Protein AF-0000000079817044 (afdb_homodimer)

Secondary structure (DSSP, 8-state):
-HHHHHHTT---TT-EEEEE--TTTTTHHHHHHTT-EEEEEES-HHHHHHHHHHTTT-TTEEEEE--GGG----SS--EEEEE--GGGHHHHHHHHHS-TTTS-SEEEEEEEHHHHHHHH-SS--SHHHHHHTTTEEEEEEEEE-GGGSSSPPSS-EEEEEEEE-SS-SS-GGGHHHHHHHHHHHHHHHH--/-HHHHHHTT---TT-EEEEE--TTTTTHHHHHHTT-EEEEEES-HHHHHHHHHHTTT-TTEEEEE--GGG----SS--EEEEE--GGGHHHHHHHHHS-TTTS-SEEEEEEEHHHHHHHH-SS--SHHHHHHTTTEEEEEEEEE-GGGSSS--SS-EEEEEEEE-SS-SS-GGGHHHHHHHHHHHHHHHH--

InterPro domains:
  IPR001737 Ribosomal RNA adenine methyltransferase KsgA/Erm [PF00398] (2-172)
  IPR001737 Ribosomal RNA adenine methyltransferase KsgA/Erm [PS51689] (1-192)
  IPR001737 Ribosomal RNA adenine methyltransferase KsgA/Erm [PTHR11727] (6-169)
  IPR020596 Ribosomal RNA adenine methylase transferase, conserved site [PS01131] (17-44)
  IPR020598 Ribosomal RNA adenine methylase transferase, N-terminal [SM00650] (1-166)
  IPR029063 S-adenosyl-L-methionine-dependent methyltransferase superfamily [G3DSA:3.40.50.150] (1-167)
  IPR029063 S-adenosyl-L-methionine-dependent methyltransferase superfamily [SSF53335] (3-171)

Solvent-accessible surface area (backbone atoms only — not comparable to full-atom values): 20395 Å² total; per-residue (Å²): 112,58,52,61,56,53,65,69,62,72,78,49,57,84,39,36,32,36,27,42,56,29,55,90,30,70,59,49,51,51,46,51,71,66,54,25,34,35,41,31,30,13,60,52,58,68,43,31,50,54,46,36,60,74,36,66,87,37,89,49,50,43,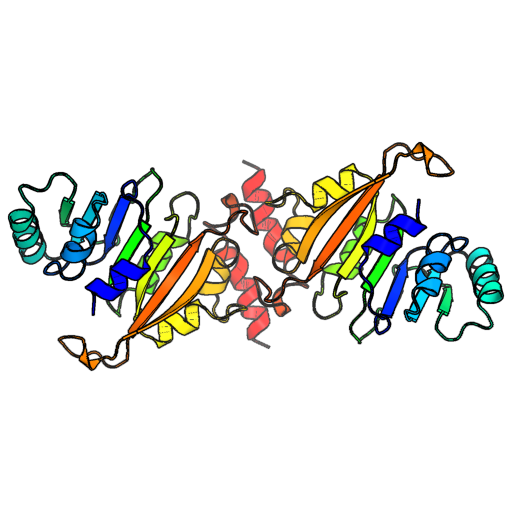65,41,72,37,52,75,89,70,54,80,73,65,90,60,84,32,31,37,36,31,53,49,58,84,88,47,46,67,61,51,48,47,72,40,50,39,42,60,92,63,29,51,58,31,34,43,32,37,30,45,32,68,57,24,50,55,54,32,36,74,39,34,82,45,70,72,41,41,45,38,30,49,42,37,45,49,42,66,59,60,75,40,62,28,83,79,41,86,75,62,56,96,53,40,30,16,30,28,38,36,35,53,41,84,67,30,44,44,49,67,78,47,37,73,55,35,46,73,52,44,45,70,55,51,52,59,62,66,67,110,111,58,55,61,55,54,64,69,61,71,77,51,56,82,39,36,33,37,28,42,56,30,54,90,30,69,60,49,51,50,48,52,71,66,54,25,34,33,40,31,29,13,61,51,59,69,44,30,52,53,46,36,61,75,36,67,87,37,86,48,50,44,66,41,71,36,51,75,90,71,55,80,73,63,90,58,82,30,31,35,36,31,53,49,59,85,87,46,46,66,60,51,47,48,72,41,51,38,40,60,92,63,28,50,58,32,35,43,32,38,31,44,33,68,57,25,51,55,53,33,36,74,40,36,82,44,70,71,41,42,45,38,29,48,43,37,47,50,43,63,59,61,76,40,62,27,80,79,41,85,76,63,57,97,54,40,30,15,30,28,38,35,34,53,41,85,67,29,43,43,50,65,78,46,36,72,55,35,46,74,51,43,44,67,54,52,52,59,64,68,66,112

Radius of gyration: 26.53 Å; Cα contacts (8 Å, |Δi|>4): 721; chains: 2; bounding box: 44×83×50 Å

pLDDT: mean 90.94, std 8.64, range [38.38, 98.56]

Nearest PDB structures (foldseek):
  7f8b-assembly1_A  TM=9.024E-01  e=3.654E-19  Mycolicibacterium smegmatis
  7f8a-assembly1_A  TM=8.999E-01  e=5.326E-19  Mycolicibacterium smegmatis
  7f8c-assembly1_A  TM=8.917E-01  e=1.132E-18  Mycolicibacterium smegmatis
  6nvm-assembly1_A  TM=8.742E-01  e=1.685E-17  Saccharopolyspora erythraea
  3fte-assembly1_A  TM=8.536E-01  e=8.270E-16  Aquifex aeolicus VF5

Structure (mmCIF, N/CA/C/O backbone):
data_AF-0000000079817044-model_v1
#
loop_
_entity.id
_entity.type
_entity.pdbx_description
1 polymer '23S rRNA N-6-methyltransferase ErmCX'
#
loop_
_atom_site.group_PDB
_atom_site.id
_atom_site.type_symbol
_atom_site.label_atom_id
_atom_site.label_alt_id
_atom_site.label_comp_id
_atom_site.label_asym_id
_atom_site.label_entity_id
_atom_site.label_seq_id
_atom_site.pdbx_PDB_ins_code
_atom_site.Cartn_x
_atom_site.Cartn_y
_atom_site.Cartn_z
_atom_site.occupancy
_atom_site.B_iso_or_equiv
_atom_site.auth_seq_id
_atom_site.auth_comp_id
_atom_site.auth_asym_id
_atom_site.auth_atom_id
_atom_site.pdbx_PDB_model_num
ATOM 1 N N . MET A 1 1 ? 14.195 -31.469 -1.335 1 59.59 1 MET A N 1
ATOM 2 C CA . MET A 1 1 ? 14.18 -30.016 -1.521 1 59.59 1 MET A CA 1
ATOM 3 C C . MET A 1 1 ? 12.758 -29.5 -1.659 1 59.59 1 MET A C 1
ATOM 5 O O . MET A 1 1 ? 12.328 -28.641 -0.882 1 59.59 1 MET A O 1
ATOM 9 N N . VAL A 1 2 ? 11.969 -30.125 -2.484 1 65.06 2 VAL A N 1
ATOM 10 C CA . VAL A 1 2 ? 10.625 -29.672 -2.801 1 65.06 2 VAL A CA 1
ATOM 11 C C . VAL A 1 2 ? 9.711 -29.875 -1.596 1 65.06 2 VAL A C 1
ATOM 13 O O . VAL A 1 2 ? 8.914 -29 -1.253 1 65.06 2 VAL A O 1
ATOM 16 N N . ALA A 1 3 ? 10 -30.938 -0.898 1 67.5 3 ALA A N 1
ATOM 17 C CA . ALA A 1 3 ? 9.164 -31.234 0.263 1 67.5 3 ALA A CA 1
ATOM 18 C C . ALA A 1 3 ? 9.305 -30.156 1.329 1 67.5 3 ALA A C 1
ATOM 20 O O . ALA A 1 3 ? 8.305 -29.734 1.927 1 67.5 3 ALA A O 1
ATOM 21 N N . ARG A 1 4 ? 10.531 -29.719 1.497 1 71.94 4 ARG A N 1
ATOM 22 C CA . ARG A 1 4 ? 10.789 -28.688 2.498 1 71.94 4 ARG A CA 1
ATOM 23 C C . ARG A 1 4 ? 10.125 -27.375 2.109 1 71.94 4 ARG A C 1
ATOM 25 O O . ARG A 1 4 ? 9.672 -26.625 2.975 1 71.94 4 ARG A O 1
ATOM 32 N N . ALA A 1 5 ? 10.039 -27.203 0.826 1 77.38 5 ALA A N 1
ATOM 33 C CA . ALA A 1 5 ? 9.414 -25.969 0.34 1 77.38 5 ALA A CA 1
ATOM 34 C C . ALA A 1 5 ? 7.926 -25.953 0.658 1 77.38 5 ALA A C 1
ATOM 36 O O . ALA A 1 5 ? 7.383 -24.938 1.077 1 77.38 5 ALA A O 1
ATOM 37 N N . VAL A 1 6 ? 7.316 -27.125 0.608 1 79.88 6 VAL A N 1
ATOM 38 C CA . VAL A 1 6 ? 5.879 -27.234 0.83 1 79.88 6 VAL A CA 1
ATOM 39 C C . VAL A 1 6 ? 5.57 -27.047 2.312 1 79.88 6 VAL A C 1
ATOM 41 O O . VAL A 1 6 ? 4.543 -26.469 2.67 1 79.88 6 VAL A O 1
ATOM 44 N N . GLU A 1 7 ? 6.469 -27.531 3.082 1 79.5 7 GLU A N 1
ATOM 45 C CA . GLU A 1 7 ? 6.281 -27.375 4.523 1 79.5 7 GLU A CA 1
ATOM 46 C C . GLU A 1 7 ? 6.242 -25.906 4.926 1 79.5 7 GLU A C 1
ATOM 48 O O . GLU A 1 7 ? 5.535 -25.531 5.863 1 79.5 7 GLU A O 1
ATOM 53 N N . ARG A 1 8 ? 6.871 -25.172 4.215 1 79.94 8 ARG A N 1
ATOM 54 C CA . ARG A 1 8 ? 6.98 -23.766 4.547 1 79.94 8 ARG A CA 1
ATOM 55 C C . ARG A 1 8 ? 5.766 -22.984 4.055 1 79.94 8 ARG A C 1
ATOM 57 O O . ARG A 1 8 ? 5.574 -21.828 4.422 1 79.94 8 ARG A O 1
ATOM 64 N N . LEU A 1 9 ? 4.914 -23.641 3.318 1 87.25 9 LEU A N 1
ATOM 65 C CA . LEU A 1 9 ? 3.77 -22.953 2.725 1 87.25 9 LEU A CA 1
ATOM 66 C C . LEU A 1 9 ? 2.672 -22.734 3.758 1 87.25 9 LEU A C 1
ATOM 68 O O . LEU A 1 9 ? 1.752 -21.938 3.533 1 87.25 9 LEU A O 1
ATOM 72 N N . ALA A 1 10 ? 2.748 -23.328 4.938 1 85.69 10 ALA A N 1
ATOM 73 C CA . ALA A 1 10 ? 1.747 -23.188 5.992 1 85.69 10 ALA A CA 1
ATOM 74 C C . ALA A 1 10 ? 0.337 -23.375 5.438 1 85.69 10 ALA A C 1
ATOM 76 O O . ALA A 1 10 ? -0.54 -22.531 5.656 1 85.69 10 ALA A O 1
ATOM 77 N N . LEU A 1 11 ? 0.059 -24.531 4.836 1 91.06 11 LEU A N 1
ATOM 78 C CA . LEU A 1 11 ? -1.223 -24.828 4.203 1 91.06 11 LEU A CA 1
ATOM 79 C C . LEU A 1 11 ? -2.234 -25.328 5.227 1 91.06 11 LEU A C 1
ATOM 81 O O . LEU A 1 11 ? -1.866 -26.016 6.18 1 91.06 11 LEU A O 1
ATOM 85 N N . ASP A 1 12 ? -3.42 -24.938 5.062 1 90.25 12 ASP A N 1
ATOM 86 C CA . ASP A 1 12 ? -4.562 -25.469 5.801 1 90.25 12 ASP A CA 1
ATOM 87 C C . ASP A 1 12 ? -5.246 -26.578 5.023 1 90.25 12 ASP A C 1
ATOM 89 O O . ASP A 1 12 ? -5.383 -26.5 3.803 1 90.25 12 ASP A O 1
ATOM 93 N N . PRO A 1 13 ? -5.629 -27.594 5.75 1 88.12 13 PRO A N 1
ATOM 94 C CA . PRO A 1 13 ? -6.27 -28.719 5.066 1 88.12 13 PRO A CA 1
ATOM 95 C C . PRO A 1 13 ? -7.453 -28.297 4.207 1 88.12 13 PRO A C 1
ATOM 97 O O . PRO A 1 13 ? -7.824 -29 3.264 1 88.12 13 PRO A O 1
ATOM 100 N N . ASP A 1 14 ? -7.953 -27.141 4.477 1 92.12 14 ASP A N 1
ATOM 101 C CA . ASP A 1 14 ? -9.133 -26.688 3.74 1 92.12 14 ASP A CA 1
ATOM 102 C C . ASP A 1 14 ? -8.734 -25.859 2.52 1 92.12 14 ASP A C 1
ATOM 104 O O . ASP A 1 14 ? -9.586 -25.469 1.726 1 92.12 14 ASP A O 1
ATOM 108 N N . ASP A 1 15 ? -7.496 -25.766 2.32 1 95.5 15 ASP A N 1
ATOM 109 C CA . ASP A 1 15 ? -7.023 -24.953 1.203 1 95.5 15 ASP A CA 1
ATOM 110 C C . ASP A 1 15 ? -7.234 -25.672 -0.127 1 95.5 15 ASP A C 1
ATOM 112 O O . ASP A 1 15 ? -7.148 -26.891 -0.195 1 95.5 15 ASP A O 1
ATOM 116 N N . LEU A 1 16 ? -7.559 -24.922 -1.131 1 97.69 16 LEU A N 1
ATOM 117 C CA . LEU A 1 16 ? -7.457 -25.359 -2.521 1 97.69 16 LEU A CA 1
ATOM 118 C C . LEU A 1 16 ? -6.18 -24.828 -3.164 1 97.69 16 LEU A C 1
ATOM 120 O O . LEU A 1 16 ? -5.961 -23.609 -3.203 1 97.69 16 LEU A O 1
ATOM 124 N N . VAL A 1 17 ? -5.387 -25.734 -3.631 1 97.38 17 VAL A N 1
ATOM 125 C CA . VAL A 1 17 ? -4.109 -25.344 -4.215 1 97.38 17 VAL A CA 1
ATOM 126 C C . VAL A 1 17 ? -4.078 -25.719 -5.695 1 97.38 17 VAL A C 1
ATOM 128 O O . VAL A 1 17 ? -4.301 -26.875 -6.055 1 97.38 17 VAL A O 1
ATOM 131 N N . VAL A 1 18 ? -3.871 -24.75 -6.5 1 96.94 18 VAL A N 1
ATOM 132 C CA . VAL A 1 18 ? -3.613 -25 -7.914 1 96.94 18 VAL A CA 1
ATOM 133 C C . VAL A 1 18 ? -2.107 -25.062 -8.164 1 96.94 18 VAL A C 1
ATOM 135 O O . VAL A 1 18 ? -1.375 -24.125 -7.852 1 96.94 18 VAL A O 1
ATOM 138 N N . GLU A 1 19 ? -1.692 -26.188 -8.664 1 95.81 19 GLU A N 1
ATOM 139 C CA . GLU A 1 19 ? -0.283 -26.375 -9 1 95.81 19 GLU A CA 1
ATOM 140 C C . GLU A 1 19 ? -0.027 -26.109 -10.477 1 95.81 19 GLU A C 1
ATOM 142 O O . GLU A 1 19 ? -0.625 -26.75 -11.344 1 95.81 19 GLU A O 1
ATOM 147 N N . ILE A 1 20 ? 0.816 -25.188 -10.703 1 93.25 20 ILE A N 1
ATOM 148 C CA . ILE A 1 20 ? 1.221 -24.875 -12.07 1 93.25 20 ILE A CA 1
ATOM 149 C C . ILE A 1 20 ? 2.4 -25.766 -12.469 1 93.25 20 ILE A C 1
ATOM 151 O O . ILE A 1 20 ? 3.422 -25.797 -11.781 1 93.25 20 ILE A O 1
ATOM 155 N N . GLY A 1 21 ? 2.26 -26.406 -13.641 1 89.56 21 GLY A N 1
ATOM 156 C CA . GLY A 1 21 ? 3.35 -27.25 -14.102 1 89.56 21 GLY A CA 1
ATOM 157 C C . GLY A 1 21 ? 3.613 -28.438 -13.188 1 89.56 21 GLY A C 1
ATOM 158 O O . GLY A 1 21 ? 4.715 -28.594 -12.656 1 89.56 21 GLY A O 1
ATOM 159 N N . ALA A 1 22 ? 2.674 -29.375 -13.18 1 90.94 22 ALA A N 1
ATOM 160 C CA . ALA A 1 22 ? 2.75 -30.484 -12.234 1 90.94 22 ALA A CA 1
ATOM 161 C C . ALA A 1 22 ? 3.871 -31.453 -12.617 1 90.94 22 ALA A C 1
ATOM 163 O O . ALA A 1 22 ? 4.461 -32.094 -11.742 1 90.94 22 ALA A O 1
ATOM 164 N N . GLY A 1 23 ? 4.184 -31.5 -13.938 1 88.5 23 GLY A N 1
ATOM 165 C CA . GLY A 1 23 ? 5.27 -32.344 -14.391 1 88.5 23 GLY A CA 1
ATOM 166 C C . GLY A 1 23 ? 5.152 -33.781 -13.898 1 88.5 23 GLY A C 1
ATOM 167 O O . GLY A 1 23 ? 4.105 -34.406 -14.062 1 88.5 23 GLY A O 1
ATOM 168 N N . ARG A 1 24 ? 6.191 -34.312 -13.352 1 88.06 24 ARG A N 1
ATOM 169 C CA . ARG A 1 24 ? 6.203 -35.688 -12.867 1 88.06 24 ARG A CA 1
ATOM 170 C C . ARG A 1 24 ? 5.656 -35.781 -11.445 1 88.06 24 ARG A C 1
ATOM 172 O O . ARG A 1 24 ? 5.73 -36.844 -10.812 1 88.06 24 ARG A O 1
ATOM 179 N N . GLY A 1 25 ? 5.25 -34.719 -10.93 1 89 25 GLY A N 1
ATOM 180 C CA . GLY A 1 25 ? 4.574 -34.719 -9.641 1 89 25 GLY A CA 1
ATOM 181 C C . GLY A 1 25 ? 5.504 -34.438 -8.477 1 89 25 GLY A C 1
ATOM 182 O O . GLY A 1 25 ? 5.238 -34.844 -7.344 1 89 25 GLY A O 1
ATOM 183 N N . ALA A 1 26 ? 6.629 -33.781 -8.766 1 83.94 26 ALA A N 1
ATOM 184 C CA . ALA A 1 26 ? 7.602 -33.469 -7.715 1 83.94 26 ALA A CA 1
ATOM 185 C C . ALA A 1 26 ? 6.973 -32.625 -6.617 1 83.94 26 ALA A C 1
ATOM 187 O O . ALA A 1 26 ? 7.238 -32.812 -5.43 1 83.94 26 ALA A O 1
ATOM 188 N N . LEU A 1 27 ? 6.156 -31.688 -6.988 1 88.94 27 LEU A N 1
ATOM 189 C CA . LEU A 1 27 ? 5.477 -30.844 -6.012 1 88.94 27 LEU A CA 1
ATOM 190 C C . LEU A 1 27 ? 4.121 -31.422 -5.637 1 88.94 27 LEU A C 1
ATOM 192 O O . LEU A 1 27 ? 3.654 -31.25 -4.508 1 88.94 27 LEU A O 1
ATOM 196 N N . THR A 1 28 ? 3.521 -32.125 -6.547 1 91.88 28 THR A N 1
ATOM 197 C CA . THR A 1 28 ? 2.211 -32.719 -6.309 1 91.88 28 THR A CA 1
ATOM 198 C C . THR A 1 28 ? 2.25 -33.656 -5.102 1 91.88 28 THR A C 1
ATOM 200 O O . THR A 1 28 ? 1.358 -33.625 -4.254 1 91.88 28 THR A O 1
ATOM 203 N N . ASP A 1 29 ? 3.359 -34.375 -5.016 1 91.56 29 ASP A N 1
ATOM 204 C CA . ASP A 1 29 ? 3.467 -35.406 -3.98 1 91.56 29 ASP A CA 1
ATOM 205 C C . ASP A 1 29 ? 3.426 -34.781 -2.586 1 91.56 29 ASP A C 1
ATOM 207 O O . ASP A 1 29 ? 2.527 -35.062 -1.795 1 91.56 29 ASP A O 1
ATOM 211 N N . PRO A 1 30 ? 4.371 -33.938 -2.344 1 90.81 30 PRO A N 1
ATOM 212 C CA . PRO A 1 30 ? 4.324 -33.344 -1.005 1 90.81 30 PRO A CA 1
ATOM 213 C C . PRO A 1 30 ? 3.064 -32.531 -0.771 1 90.81 30 PRO A C 1
ATOM 215 O O . PRO A 1 30 ? 2.572 -32.438 0.357 1 90.81 30 PRO A O 1
ATOM 218 N N . LEU A 1 31 ? 2.475 -31.891 -1.709 1 93.06 31 LEU A N 1
ATOM 219 C CA . LEU A 1 31 ? 1.232 -31.141 -1.555 1 93.06 31 LEU A CA 1
ATOM 220 C C . LEU A 1 31 ? 0.085 -32.062 -1.164 1 93.06 31 LEU A C 1
ATOM 222 O O . LEU A 1 31 ? -0.67 -31.766 -0.237 1 93.06 31 LEU A O 1
ATOM 226 N N . ALA A 1 32 ? 0 -33.188 -1.853 1 91.88 32 ALA A N 1
ATOM 227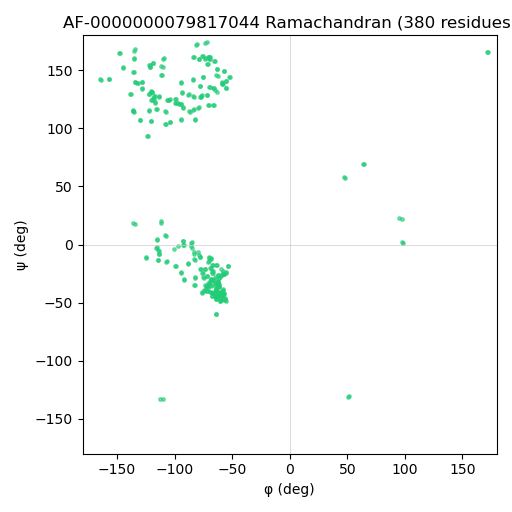 C CA . ALA A 1 32 ? -1.051 -34.156 -1.579 1 91.88 32 ALA A CA 1
ATOM 228 C C . ALA A 1 32 ? -0.938 -34.688 -0.157 1 91.88 32 ALA A C 1
ATOM 230 O O . ALA A 1 32 ? -1.951 -34.969 0.496 1 91.88 32 ALA A O 1
ATOM 231 N N . GLU A 1 33 ? 0.263 -34.844 0.293 1 89.88 33 GLU A N 1
ATOM 232 C CA . GLU A 1 33 ? 0.52 -35.406 1.614 1 89.88 33 GLU A CA 1
ATOM 233 C C . GLU A 1 33 ? 0.022 -34.469 2.719 1 89.88 33 GLU A C 1
ATOM 235 O O . GLU A 1 33 ? -0.254 -34.906 3.834 1 89.88 33 GLU A O 1
ATOM 240 N N . THR A 1 34 ? -0.085 -33.219 2.473 1 90 34 THR A N 1
ATOM 241 C CA . THR A 1 34 ? -0.539 -32.25 3.475 1 90 34 THR A CA 1
ATOM 242 C C . THR A 1 34 ? -2.041 -32.375 3.705 1 90 34 THR A C 1
ATOM 244 O O . THR A 1 34 ? -2.564 -31.906 4.715 1 90 34 THR A O 1
ATOM 247 N N . GLY A 1 35 ? -2.742 -32.969 2.717 1 91.19 35 GLY A N 1
ATOM 248 C CA . GLY A 1 35 ? -4.176 -33.156 2.869 1 91.19 35 GLY A CA 1
ATOM 249 C C . GLY A 1 35 ? -5 -32.094 2.184 1 91.19 35 GLY A C 1
ATOM 250 O O . GLY A 1 35 ? -6.234 -32.125 2.225 1 91.19 35 GLY A O 1
ATOM 251 N N . VAL A 1 36 ? -4.371 -31.203 1.541 1 94.94 36 VAL A N 1
ATOM 252 C CA . VAL A 1 36 ? -5.094 -30.125 0.857 1 94.94 36 VAL A CA 1
ATOM 253 C C . VAL A 1 36 ? -5.707 -30.672 -0.436 1 94.94 36 VAL A C 1
ATOM 255 O O . VAL A 1 36 ? -5.328 -31.75 -0.907 1 94.94 36 VAL A O 1
ATOM 258 N N . ARG A 1 37 ? -6.703 -29.906 -0.953 1 97.19 37 ARG A N 1
ATOM 259 C CA . ARG A 1 37 ? -7.176 -30.156 -2.309 1 97.19 37 ARG A CA 1
ATOM 260 C C . ARG A 1 37 ? -6.203 -29.609 -3.344 1 97.19 37 ARG A C 1
ATOM 262 O O . ARG A 1 37 ? -5.777 -28.453 -3.244 1 97.19 37 ARG A O 1
ATOM 269 N N . VAL A 1 38 ? -5.867 -30.484 -4.242 1 97.25 38 VAL A N 1
ATOM 270 C CA . VAL A 1 38 ? -4.875 -30.078 -5.23 1 97.25 38 VAL A CA 1
ATOM 271 C C . VAL A 1 38 ? -5.473 -30.188 -6.633 1 97.25 38 VAL A C 1
ATOM 273 O O . VAL A 1 38 ? -6.051 -31.203 -6.992 1 97.25 38 VAL A O 1
ATOM 276 N N . VAL A 1 39 ? -5.438 -29.109 -7.371 1 97.56 39 VAL A N 1
ATOM 277 C CA . VAL A 1 39 ? -5.648 -29.125 -8.812 1 97.56 39 VAL A CA 1
ATOM 278 C C . VAL A 1 39 ? -4.316 -28.969 -9.531 1 97.56 39 VAL A C 1
ATOM 280 O O . VAL A 1 39 ? -3.766 -27.859 -9.594 1 97.56 39 VAL A O 1
ATOM 283 N N . ALA A 1 40 ? -3.861 -30.078 -10.07 1 96.69 40 ALA A N 1
ATOM 284 C CA . ALA A 1 40 ? -2.576 -30.078 -10.766 1 96.69 40 ALA A CA 1
ATOM 285 C C . ALA A 1 40 ? -2.762 -29.828 -12.258 1 96.69 40 ALA A C 1
ATOM 287 O O . ALA A 1 40 ? -3.373 -30.656 -12.953 1 96.69 40 ALA A O 1
ATOM 288 N N . VAL A 1 41 ? -2.178 -28.734 -12.719 1 95.31 41 VAL A N 1
ATOM 289 C CA . VAL A 1 41 ? -2.316 -28.375 -14.125 1 95.31 41 VAL A CA 1
ATOM 290 C C . VAL A 1 41 ? -1.019 -28.688 -14.867 1 95.31 41 VAL A C 1
ATOM 292 O O . VAL A 1 41 ? 0.057 -28.234 -14.469 1 95.31 41 VAL A O 1
ATOM 295 N N . GLU A 1 42 ? -1.166 -29.5 -15.93 1 94.25 42 GLU A N 1
ATOM 296 C CA . GLU A 1 42 ? -0.022 -29.906 -16.734 1 94.25 42 GLU A CA 1
ATOM 297 C C . GLU A 1 42 ? -0.354 -29.859 -18.234 1 94.25 42 GLU A C 1
ATOM 299 O O . GLU A 1 42 ? -1.389 -30.391 -18.656 1 94.25 42 GLU A O 1
ATOM 304 N N . ARG A 1 43 ? 0.574 -29.172 -18.906 1 92.38 43 ARG A N 1
ATOM 305 C CA . ARG A 1 43 ? 0.325 -28.984 -20.328 1 92.38 43 ARG A CA 1
ATOM 306 C C . ARG A 1 43 ? 0.61 -30.266 -21.109 1 92.38 43 ARG A C 1
ATOM 308 O O . ARG A 1 43 ? -0.075 -30.562 -22.094 1 92.38 43 ARG A O 1
ATOM 315 N N . ASP A 1 44 ? 1.64 -31 -20.828 1 92.94 44 ASP A N 1
ATOM 316 C CA . ASP A 1 44 ? 2.031 -32.219 -21.531 1 92.94 44 ASP A CA 1
ATOM 317 C C . ASP A 1 44 ? 1.052 -33.375 -21.234 1 92.94 44 ASP A C 1
ATOM 319 O O . ASP A 1 44 ? 0.93 -33.812 -20.094 1 92.94 44 ASP A O 1
ATOM 323 N N . ARG A 1 45 ? 0.478 -33.844 -22.234 1 95.69 45 ARG A N 1
ATOM 324 C CA . ARG A 1 45 ? -0.573 -34.844 -22.094 1 95.69 45 ARG A CA 1
ATOM 325 C C . ARG A 1 45 ? -0.028 -36.125 -21.484 1 95.69 45 ARG A C 1
ATOM 327 O O . ARG A 1 45 ? -0.677 -36.75 -20.641 1 95.69 45 ARG A O 1
ATOM 334 N N . GLN A 1 46 ? 1.076 -36.5 -21.938 1 96.62 46 GLN A N 1
ATOM 335 C CA . GLN A 1 46 ? 1.653 -37.75 -21.438 1 96.62 46 GLN A CA 1
ATOM 336 C C . GLN A 1 46 ? 1.991 -37.656 -19.953 1 96.62 46 GLN A C 1
ATOM 338 O O . GLN A 1 46 ? 1.688 -38.562 -19.188 1 96.62 46 GLN A O 1
ATOM 343 N N . LEU A 1 47 ? 2.645 -36.562 -19.578 1 94.19 47 LEU A N 1
ATOM 344 C CA . LEU A 1 47 ? 2.975 -36.375 -18.172 1 94.19 47 LEU A CA 1
ATOM 345 C C . LEU A 1 47 ? 1.713 -36.281 -17.328 1 94.19 47 LEU A C 1
ATOM 347 O O . LEU A 1 47 ? 1.645 -36.906 -16.25 1 94.19 47 LEU A O 1
ATOM 351 N N . ALA A 1 48 ? 0.725 -35.594 -17.812 1 95.62 48 ALA A N 1
ATOM 352 C CA . ALA A 1 48 ? -0.535 -35.438 -17.078 1 95.62 48 ALA A CA 1
ATOM 353 C C . ALA A 1 48 ? -1.216 -36.781 -16.875 1 95.62 48 ALA A C 1
ATOM 355 O O . ALA A 1 48 ? -1.728 -37.062 -15.789 1 95.62 48 ALA A O 1
ATOM 356 N N . GLU A 1 49 ? -1.211 -37.562 -17.922 1 96.44 49 GLU A N 1
ATOM 357 C CA . GLU A 1 49 ? -1.855 -38.875 -17.844 1 96.44 49 GLU A CA 1
ATOM 358 C C . GLU A 1 49 ? -1.163 -39.781 -16.812 1 96.44 49 GLU A C 1
ATOM 360 O O . GLU A 1 49 ? -1.825 -40.469 -16.047 1 96.44 49 GLU A O 1
ATOM 365 N N . ARG A 1 50 ? 0.112 -39.75 -16.859 1 96.06 50 ARG A N 1
ATOM 366 C CA . ARG A 1 50 ? 0.876 -40.531 -15.891 1 96.06 50 ARG A CA 1
ATOM 367 C C . ARG A 1 50 ? 0.57 -40.094 -14.469 1 96.06 50 ARG A C 1
ATOM 369 O O . ARG A 1 50 ? 0.381 -40.938 -13.578 1 96.06 50 ARG A O 1
ATOM 376 N N . LEU A 1 51 ? 0.577 -38.844 -14.266 1 95.56 51 LEU A N 1
ATOM 377 C CA . LEU A 1 51 ? 0.292 -38.281 -12.945 1 95.56 51 LEU A CA 1
ATOM 378 C C . LEU A 1 51 ? -1.135 -38.594 -12.516 1 95.56 51 LEU A C 1
ATOM 380 O O . LEU A 1 51 ? -1.377 -38.938 -11.352 1 95.56 51 LEU A O 1
ATOM 384 N N . ARG A 1 52 ? -2.066 -38.469 -13.43 1 95.88 52 ARG A N 1
ATOM 385 C CA . ARG A 1 52 ? -3.465 -38.781 -13.164 1 95.88 52 ARG A CA 1
ATOM 386 C C . ARG A 1 52 ? -3.615 -40.25 -12.695 1 95.88 52 ARG A C 1
ATOM 388 O O . ARG A 1 52 ? -4.352 -40.531 -11.75 1 95.88 52 ARG A O 1
ATOM 395 N N . SER A 1 53 ? -2.91 -41.094 -13.344 1 96.19 53 SER A N 1
ATOM 396 C CA . SER A 1 53 ? -2.959 -42.5 -12.977 1 96.19 53 SER A CA 1
ATOM 397 C C . SER A 1 53 ? -2.418 -42.75 -11.57 1 96.19 53 SER A C 1
ATOM 399 O O . SER A 1 53 ? -2.973 -43.531 -10.805 1 96.19 53 SER A O 1
ATOM 401 N N . ARG A 1 54 ? -1.383 -42.094 -11.219 1 94.75 54 ARG A N 1
ATOM 402 C CA . ARG A 1 54 ? -0.755 -42.219 -9.906 1 94.75 54 ARG A CA 1
ATOM 403 C C . ARG A 1 54 ? -1.708 -41.781 -8.797 1 94.75 54 ARG A C 1
ATOM 405 O O . ARG A 1 54 ? -1.659 -42.312 -7.688 1 94.75 54 ARG A O 1
ATOM 412 N N . TYR A 1 55 ? -2.516 -40.844 -9.141 1 95.12 55 TYR A N 1
ATOM 413 C CA . TYR A 1 55 ? -3.381 -40.281 -8.102 1 95.12 55 TYR A CA 1
ATOM 414 C C . TYR A 1 55 ? -4.84 -40.656 -8.359 1 95.12 55 TYR A C 1
ATOM 416 O O . TYR A 1 55 ? -5.75 -39.969 -7.859 1 95.12 55 TYR A O 1
ATOM 424 N N . ALA A 1 56 ? -5.082 -41.625 -9.133 1 93.44 56 ALA A N 1
ATOM 425 C CA . ALA A 1 56 ? -6.418 -42.031 -9.547 1 93.44 56 ALA A CA 1
ATOM 426 C C . ALA A 1 56 ? -7.289 -42.375 -8.336 1 93.44 56 ALA A C 1
ATOM 428 O O . ALA A 1 56 ? -8.508 -42.156 -8.359 1 93.44 56 ALA A O 1
ATOM 429 N N . ASP A 1 57 ? -6.703 -42.719 -7.215 1 93.19 57 ASP A N 1
ATOM 430 C CA . ASP A 1 57 ? -7.465 -43.156 -6.047 1 93.19 57 ASP A CA 1
ATOM 431 C C . ASP A 1 57 ? -7.441 -42.062 -4.953 1 93.19 57 ASP A C 1
ATOM 433 O O . ASP A 1 57 ? -7.805 -42.344 -3.809 1 93.19 57 ASP A O 1
ATOM 437 N N . VAL A 1 58 ? -6.945 -41 -5.242 1 94 58 VAL A N 1
ATOM 438 C CA . VAL A 1 58 ? -6.871 -39.875 -4.293 1 94 58 VAL A CA 1
ATOM 439 C C . VAL A 1 58 ? -7.855 -38.781 -4.695 1 94 58 VAL A C 1
ATOM 441 O O . VAL A 1 58 ? -7.551 -37.969 -5.559 1 94 58 VAL A O 1
ATOM 444 N N . ASP A 1 59 ? -8.945 -38.656 -4.051 1 93.44 59 ASP A N 1
ATOM 445 C CA . ASP A 1 59 ? -10.07 -37.812 -4.43 1 93.44 59 ASP A CA 1
ATOM 446 C C . ASP A 1 59 ? -9.68 -36.344 -4.383 1 93.44 59 ASP A C 1
ATOM 448 O O . ASP A 1 59 ? -10.203 -35.531 -5.145 1 93.44 59 ASP A O 1
ATOM 452 N N . ARG A 1 60 ? -8.766 -36 -3.539 1 95.5 60 ARG A N 1
ATOM 453 C CA . ARG A 1 60 ? -8.445 -34.594 -3.314 1 95.5 60 ARG A CA 1
ATOM 454 C C . ARG A 1 60 ? -7.438 -34.062 -4.34 1 95.5 60 ARG A C 1
ATOM 456 O O . ARG A 1 60 ? -7.059 -32.906 -4.324 1 95.5 60 ARG A O 1
ATOM 463 N N . VAL A 1 61 ? -6.984 -34.969 -5.223 1 97.12 61 VAL A N 1
ATOM 464 C CA . VAL A 1 61 ? -6.031 -34.562 -6.25 1 97.12 61 VAL A CA 1
ATOM 465 C C . VAL A 1 61 ? -6.668 -34.719 -7.629 1 97.12 61 VAL A C 1
ATOM 467 O O . VAL A 1 61 ? -7.094 -35.812 -8.016 1 97.12 61 VAL A O 1
ATOM 470 N N . ARG A 1 62 ? -6.812 -33.625 -8.266 1 97.19 62 ARG A N 1
ATOM 471 C CA . ARG A 1 62 ? -7.312 -33.594 -9.641 1 97.19 62 ARG A CA 1
ATOM 472 C C . ARG A 1 62 ? -6.234 -33.125 -10.609 1 97.19 62 ARG A C 1
ATOM 474 O O . ARG A 1 62 ? -5.629 -32.062 -10.406 1 97.19 62 ARG A O 1
ATOM 481 N N . VAL A 1 63 ? -6 -33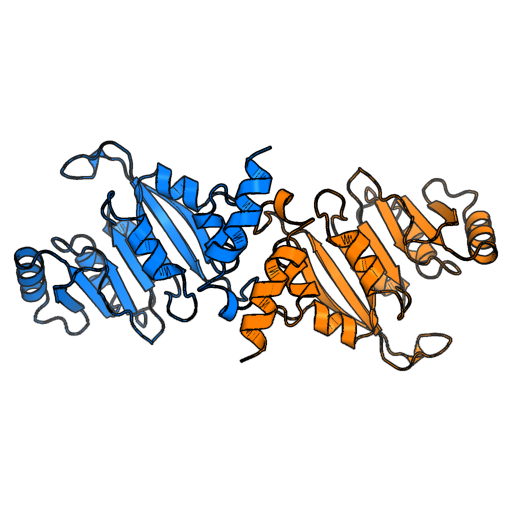.906 -11.641 1 97.06 63 VAL A N 1
ATOM 482 C CA . VAL A 1 63 ? -5.008 -33.562 -12.648 1 97.06 63 VAL A CA 1
ATOM 483 C C . VAL A 1 63 ? -5.711 -33.094 -13.922 1 97.06 63 VAL A C 1
ATOM 485 O O . VAL A 1 63 ? -6.566 -33.812 -14.461 1 97.06 63 VAL A O 1
ATOM 488 N N . ILE A 1 64 ? -5.367 -31.906 -14.367 1 96.31 64 ILE A N 1
ATOM 489 C CA . ILE A 1 64 ? -5.996 -31.328 -15.547 1 96.31 64 ILE A CA 1
ATOM 490 C C . ILE A 1 64 ? -4.941 -31.078 -16.625 1 96.31 64 ILE A C 1
ATOM 492 O O . ILE A 1 64 ? -3.91 -30.453 -16.359 1 96.31 64 ILE A O 1
ATOM 496 N N . THR A 1 65 ? -5.199 -31.641 -17.859 1 96.44 65 THR A N 1
ATOM 497 C CA . THR A 1 65 ? -4.355 -31.344 -19.016 1 96.44 65 THR A CA 1
ATOM 498 C C . THR A 1 65 ? -4.773 -30.016 -19.656 1 96.44 65 THR A C 1
ATOM 500 O O . THR A 1 65 ? -5.816 -29.938 -20.312 1 96.44 65 THR A O 1
ATOM 503 N N . CYS A 1 66 ? -3.932 -28.984 -19.469 1 93.38 66 CYS A N 1
ATOM 504 C CA . CYS A 1 66 ? -4.312 -27.641 -19.938 1 93.38 66 CYS A CA 1
ATOM 505 C C . CYS A 1 66 ? -3.105 -26.719 -19.969 1 93.38 66 CYS A C 1
ATOM 507 O O . CYS A 1 66 ? -2.189 -26.844 -19.156 1 93.38 66 CYS A O 1
ATOM 509 N N . ASP A 1 67 ? -3.104 -25.906 -20.984 1 89.19 67 ASP A N 1
ATOM 510 C CA . ASP A 1 67 ? -2.215 -24.75 -20.938 1 89.19 67 ASP A CA 1
ATOM 511 C C . ASP A 1 67 ? -2.645 -23.766 -19.844 1 89.19 67 ASP A C 1
ATOM 513 O O . ASP A 1 67 ? -3.768 -23.266 -19.859 1 89.19 67 ASP A O 1
ATOM 517 N N . ILE A 1 68 ? -1.681 -23.562 -18.891 1 88.12 68 ILE A N 1
ATOM 518 C CA . ILE A 1 68 ? -2.014 -22.75 -17.734 1 88.12 68 ILE A CA 1
ATOM 519 C C . ILE A 1 68 ? -2.521 -21.375 -18.203 1 88.12 68 ILE A C 1
ATOM 521 O O . ILE A 1 68 ? -3.303 -20.734 -17.5 1 88.12 68 ILE A O 1
ATOM 525 N N . ARG A 1 69 ? -2.143 -20.953 -19.406 1 86.62 69 ARG A N 1
ATOM 526 C CA . ARG A 1 69 ? -2.561 -19.656 -19.938 1 86.62 69 ARG A CA 1
ATOM 527 C C . ARG A 1 69 ? -4.047 -19.672 -20.281 1 86.62 69 ARG A C 1
ATOM 529 O O . ARG A 1 69 ? -4.648 -18.609 -20.469 1 86.62 69 ARG A O 1
ATOM 536 N N . ARG A 1 70 ? -4.609 -20.781 -20.344 1 87.12 70 ARG A N 1
ATOM 537 C CA . ARG A 1 70 ? -6.016 -20.953 -20.703 1 87.12 70 ARG A CA 1
ATOM 538 C C . ARG A 1 70 ? -6.809 -21.531 -19.531 1 87.12 70 ARG A C 1
ATOM 540 O O . ARG A 1 70 ? -8.023 -21.734 -19.641 1 87.12 70 ARG A O 1
ATOM 547 N N . PHE A 1 71 ? -6.137 -21.766 -18.562 1 91.44 71 PHE A N 1
ATOM 548 C CA . PHE A 1 71 ? -6.777 -22.375 -17.406 1 91.44 71 PHE A CA 1
ATOM 549 C C . PHE A 1 71 ? -7.773 -21.406 -16.781 1 91.44 71 PHE A C 1
ATOM 551 O O . PHE A 1 71 ? -7.492 -20.203 -16.656 1 91.44 71 PHE A O 1
ATOM 558 N N . ARG A 1 72 ? -8.922 -21.953 -16.484 1 91.94 72 ARG A N 1
ATOM 559 C CA . ARG A 1 72 ? -9.922 -21.172 -15.75 1 91.94 72 ARG A CA 1
ATOM 560 C C . ARG A 1 72 ? -9.711 -21.281 -14.242 1 91.94 72 ARG A C 1
ATOM 562 O O . ARG A 1 72 ? -9.969 -22.328 -13.648 1 91.94 72 ARG A O 1
ATOM 569 N N . TRP A 1 73 ? -9.375 -20.188 -13.656 1 95.19 73 TRP A N 1
ATOM 570 C CA . TRP A 1 73 ? -9.055 -20.188 -12.234 1 95.19 73 TRP A CA 1
ATOM 571 C C . TRP A 1 73 ? -10.312 -20.391 -11.391 1 95.19 73 TRP A C 1
ATOM 573 O O . TRP A 1 73 ? -11.406 -20.016 -11.797 1 95.19 73 TRP A O 1
ATOM 583 N N . PRO A 1 74 ? -10.133 -20.891 -10.203 1 95.69 74 PRO A N 1
ATOM 584 C CA . PRO A 1 74 ? -11.281 -21.141 -9.328 1 95.69 74 PRO A CA 1
ATOM 585 C C . PRO A 1 74 ? -11.984 -19.859 -8.898 1 95.69 74 PRO A C 1
ATOM 587 O O . PRO A 1 74 ? -11.359 -18.797 -8.844 1 95.69 74 PRO A O 1
ATOM 590 N N . ARG A 1 75 ? -13.25 -19.984 -8.508 1 93.75 75 ARG A N 1
ATOM 591 C CA . ARG A 1 75 ? -14.023 -18.844 -8.023 1 93.75 75 ARG A CA 1
ATOM 592 C C . ARG A 1 75 ? -13.969 -18.75 -6.504 1 93.75 75 ARG A C 1
ATOM 594 O O . ARG A 1 75 ? -14.25 -17.688 -5.93 1 93.75 75 ARG A O 1
ATOM 601 N N . GLU A 1 76 ? -13.703 -19.875 -5.949 1 96.31 76 GLU A N 1
ATOM 602 C CA . GLU A 1 76 ? -13.477 -19.875 -4.504 1 96.31 76 GLU A CA 1
ATOM 603 C C . GLU A 1 76 ? -12.031 -19.5 -4.168 1 96.31 76 GLU A C 1
ATOM 605 O O . GLU A 1 76 ? -11.164 -19.516 -5.043 1 96.31 76 GLU A O 1
ATOM 610 N N . PRO A 1 77 ? -11.836 -19.109 -2.924 1 96.31 77 PRO A N 1
ATOM 611 C CA . PRO A 1 77 ? -10.461 -18.797 -2.539 1 96.31 77 PRO A CA 1
ATOM 612 C C . PRO A 1 77 ? -9.492 -19.953 -2.812 1 96.31 77 PRO A C 1
ATOM 614 O O . PRO A 1 77 ? -9.82 -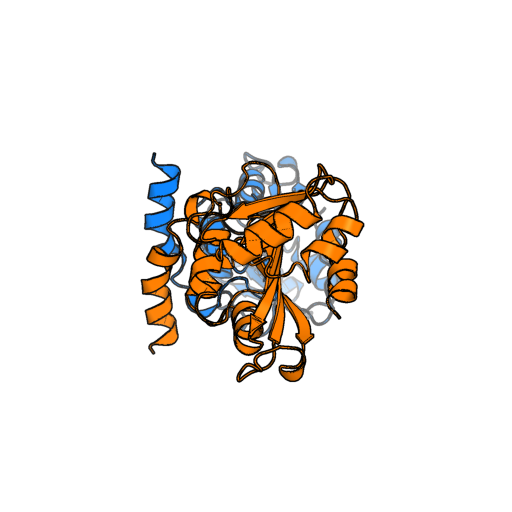21.109 -2.555 1 96.31 77 PRO A O 1
ATOM 617 N N . TYR A 1 78 ? -8.391 -19.641 -3.357 1 97.62 78 TYR A N 1
ATOM 618 C CA . TYR A 1 78 ? -7.402 -20.656 -3.707 1 97.62 78 TYR A CA 1
ATOM 619 C C . TYR A 1 78 ? -5.984 -20.094 -3.592 1 97.62 78 TYR A C 1
ATOM 621 O O . TYR A 1 78 ? -5.793 -18.891 -3.502 1 97.62 78 TYR A O 1
ATOM 629 N N . ARG A 1 79 ? -5.051 -21.031 -3.578 1 97.25 79 ARG A N 1
ATOM 630 C CA . ARG A 1 79 ? -3.625 -20.719 -3.6 1 97.25 79 ARG A CA 1
ATOM 631 C C . ARG A 1 79 ? -2.959 -21.312 -4.844 1 97.25 79 ARG A C 1
ATOM 633 O O . ARG A 1 79 ? -3.488 -22.234 -5.461 1 97.25 79 ARG A O 1
ATOM 640 N N . VAL A 1 80 ? -1.886 -20.703 -5.184 1 96.62 80 VAL A N 1
ATOM 641 C CA . VAL A 1 80 ? -1.132 -21.203 -6.328 1 96.62 80 VAL A CA 1
ATOM 642 C C . VAL A 1 80 ? 0.273 -21.609 -5.887 1 96.62 80 VAL A C 1
ATOM 644 O O . VAL A 1 80 ? 0.915 -20.891 -5.109 1 96.62 80 VAL A O 1
ATOM 647 N N . VAL A 1 81 ? 0.625 -22.766 -6.305 1 94.69 81 VAL A N 1
ATOM 648 C CA . VAL A 1 81 ? 1.994 -23.219 -6.102 1 94.69 81 VAL A CA 1
ATOM 649 C C . VAL A 1 81 ? 2.545 -23.797 -7.406 1 94.69 81 VAL A C 1
ATOM 651 O O . VAL A 1 81 ? 1.834 -24.484 -8.133 1 94.69 81 VAL A O 1
ATOM 654 N N . GLY A 1 82 ? 3.82 -23.469 -7.676 1 90.88 82 GLY A N 1
ATOM 655 C CA . GLY A 1 82 ? 4.312 -24.156 -8.867 1 90.88 82 GLY A CA 1
ATOM 656 C C . GLY A 1 82 ? 5.676 -23.656 -9.312 1 90.88 82 GLY A C 1
ATOM 657 O O . GLY A 1 82 ? 6.199 -22.688 -8.766 1 90.88 82 GLY A O 1
ATOM 658 N N . ASN A 1 83 ? 6.223 -24.438 -10.164 1 83.12 83 ASN A N 1
ATOM 659 C CA . ASN A 1 83 ? 7.434 -24.094 -10.906 1 83.12 83 ASN A CA 1
ATOM 660 C C . ASN A 1 83 ? 7.105 -23.484 -12.273 1 83.12 83 ASN A C 1
ATOM 662 O O . ASN A 1 83 ? 6.613 -24.188 -13.156 1 83.12 83 ASN A O 1
ATOM 666 N N . VAL A 1 84 ? 7.328 -22.203 -12.367 1 79.88 84 VAL A N 1
ATOM 667 C CA . VAL A 1 84 ? 6.973 -21.516 -13.602 1 79.88 84 VAL A CA 1
ATOM 668 C C . VAL A 1 84 ? 8.094 -21.688 -14.625 1 79.88 84 VAL A C 1
ATOM 670 O O . VAL A 1 84 ? 9.266 -21.453 -14.32 1 79.88 84 VAL A O 1
ATOM 673 N N . PRO A 1 85 ? 7.621 -22.156 -15.734 1 74.06 85 PRO A N 1
ATOM 674 C CA . PRO A 1 85 ? 8.656 -22.234 -16.766 1 74.06 85 PRO A CA 1
ATOM 675 C C . PRO A 1 85 ? 9.289 -20.891 -17.078 1 74.06 85 PRO A C 1
ATOM 677 O O . PRO A 1 85 ? 8.609 -19.859 -17.062 1 74.06 85 PRO A O 1
ATOM 680 N N . PHE A 1 86 ? 10.578 -20.672 -17.297 1 67.31 86 PHE A N 1
ATOM 681 C CA . PHE A 1 86 ? 11.391 -19.469 -17.422 1 67.31 86 PHE A CA 1
ATOM 682 C C . PHE A 1 86 ? 10.867 -18.578 -18.547 1 67.31 86 PHE A C 1
ATOM 684 O O . PHE A 1 86 ? 10.859 -17.359 -18.438 1 67.31 86 PHE A O 1
ATOM 691 N N . GLY A 1 87 ? 10.164 -19.094 -19.578 1 74.5 87 GLY A N 1
ATOM 692 C CA . GLY A 1 87 ? 9.789 -18.297 -20.734 1 74.5 87 GLY A CA 1
ATOM 693 C C . GLY A 1 87 ? 8.383 -17.75 -20.656 1 74.5 87 GLY A C 1
ATOM 694 O O . GLY A 1 87 ? 8.016 -16.844 -21.406 1 74.5 87 GLY A O 1
ATOM 695 N N . VAL A 1 88 ? 7.715 -18.062 -19.625 1 81 88 VAL A N 1
ATOM 696 C CA . VAL A 1 88 ? 6.324 -17.625 -19.641 1 81 88 VAL A CA 1
ATOM 697 C C . VAL A 1 88 ? 5.938 -17.047 -18.297 1 81 88 VAL A C 1
ATOM 699 O O . VAL A 1 88 ? 4.75 -16.922 -17.984 1 81 88 VAL A O 1
ATOM 702 N N . THR A 1 89 ? 6.859 -16.688 -17.5 1 86.56 89 THR A N 1
ATOM 703 C CA . THR A 1 89 ? 6.609 -16.234 -16.141 1 86.56 89 THR A CA 1
ATOM 704 C C . THR A 1 89 ? 5.742 -14.977 -16.141 1 86.56 89 THR A C 1
ATOM 706 O O . THR A 1 89 ? 4.742 -14.906 -15.422 1 86.56 89 THR A O 1
ATOM 709 N N . SER A 1 90 ? 6.051 -14.062 -17.047 1 88 90 SER A N 1
ATOM 710 C CA . SER A 1 90 ? 5.324 -12.789 -17.078 1 88 90 SER A CA 1
ATOM 711 C C . SER A 1 90 ? 3.869 -12.992 -17.469 1 88 90 SER A C 1
ATOM 713 O O . SER A 1 90 ? 2.967 -12.391 -16.891 1 88 90 SER A O 1
ATOM 715 N N . ASP A 1 91 ? 3.666 -13.836 -18.438 1 88.56 91 ASP A N 1
ATOM 716 C CA . ASP A 1 91 ? 2.309 -14.109 -18.891 1 88.56 91 ASP A CA 1
ATOM 717 C C . ASP A 1 91 ? 1.467 -14.742 -17.781 1 88.56 91 ASP A C 1
ATOM 719 O O . ASP A 1 91 ? 0.3 -14.383 -17.609 1 88.56 91 ASP A O 1
ATOM 723 N N . ILE A 1 92 ? 2.018 -15.625 -17.109 1 90.06 92 ILE A N 1
ATOM 724 C CA . ILE A 1 92 ? 1.324 -16.312 -16.031 1 90.06 92 ILE A CA 1
ATOM 725 C C . ILE A 1 92 ? 0.989 -15.32 -14.914 1 90.06 92 ILE A C 1
ATOM 727 O O . ILE A 1 92 ? -0.126 -15.32 -14.391 1 90.06 92 ILE A O 1
ATOM 731 N N . LEU A 1 93 ? 1.984 -14.508 -14.609 1 94 93 LEU A N 1
ATOM 732 C CA . LEU A 1 93 ? 1.762 -13.508 -13.57 1 94 93 LEU A CA 1
ATOM 733 C C . LEU A 1 93 ? 0.683 -12.516 -13.992 1 94 93 LEU A C 1
ATOM 735 O O . LEU A 1 93 ? -0.156 -12.117 -13.172 1 94 93 LEU A O 1
ATOM 739 N N . ASP A 1 94 ? 0.693 -12.125 -15.258 1 93.81 94 ASP A N 1
ATOM 740 C CA . ASP A 1 94 ? -0.368 -11.258 -15.758 1 93.81 94 ASP A CA 1
ATOM 741 C C . ASP A 1 94 ? -1.742 -11.883 -15.539 1 93.81 94 ASP A C 1
ATOM 743 O O . ASP A 1 94 ? -2.656 -11.227 -15.039 1 93.81 94 ASP A O 1
ATOM 747 N N . ALA A 1 95 ? -1.84 -13.109 -15.867 1 91.44 95 ALA A N 1
ATOM 748 C CA . ALA A 1 95 ? -3.105 -13.828 -15.758 1 91.44 95 ALA A CA 1
ATOM 749 C C . ALA A 1 95 ? -3.547 -13.945 -14.297 1 91.44 95 ALA A C 1
ATOM 751 O O . ALA A 1 95 ? -4.738 -13.875 -14 1 91.44 95 ALA A O 1
ATOM 752 N N . LEU A 1 96 ? -2.652 -14.047 -13.391 1 93.81 96 LEU A N 1
ATOM 753 C CA . LEU A 1 96 ? -2.926 -14.273 -11.977 1 93.81 96 LEU A CA 1
ATOM 754 C C . LEU A 1 96 ? -3.248 -12.961 -11.273 1 93.81 96 LEU A C 1
ATOM 756 O O . LEU A 1 96 ? -4.094 -12.922 -10.375 1 93.81 96 LEU A O 1
ATOM 760 N N . LEU A 1 97 ? -2.559 -11.883 -11.75 1 96.56 97 LEU A N 1
ATOM 761 C CA . LEU A 1 97 ? -2.469 -10.742 -10.836 1 96.56 97 LEU A CA 1
ATOM 762 C C . LEU A 1 97 ? -3.211 -9.539 -11.398 1 96.56 97 LEU A C 1
ATOM 764 O O . LEU A 1 97 ? -3.496 -8.586 -10.664 1 96.56 97 LEU A O 1
ATOM 768 N N . ASP A 1 98 ? -3.586 -9.531 -12.664 1 95.38 98 ASP A N 1
ATOM 769 C CA . ASP A 1 98 ? -4.16 -8.344 -13.281 1 95.38 98 ASP A CA 1
ATOM 770 C C . ASP A 1 98 ? -5.535 -8.031 -12.695 1 95.38 98 ASP A C 1
ATOM 772 O O . ASP A 1 98 ? -5.969 -6.871 -12.695 1 95.38 98 ASP A O 1
ATOM 776 N N . ASP A 1 99 ? -6.238 -9.07 -12.273 1 94.94 99 ASP A N 1
ATOM 777 C CA . ASP A 1 99 ? -7.547 -8.898 -11.656 1 94.94 99 ASP A CA 1
ATOM 778 C C . ASP A 1 99 ? -7.578 -9.531 -10.266 1 94.94 99 ASP A C 1
ATOM 780 O O . ASP A 1 99 ? -7.918 -10.711 -10.117 1 94.94 99 ASP A O 1
ATOM 784 N N . PRO A 1 100 ? -7.297 -8.711 -9.25 1 96.56 100 PRO A N 1
ATOM 785 C CA . PRO A 1 100 ? -7.191 -9.266 -7.898 1 96.56 100 PRO A CA 1
ATOM 786 C C . PRO A 1 100 ? -8.484 -9.938 -7.434 1 96.56 100 PRO A C 1
ATOM 788 O O . PRO A 1 100 ? -8.445 -10.828 -6.578 1 96.56 100 PRO A O 1
ATOM 791 N N . ASP A 1 101 ? -9.625 -9.539 -7.926 1 95.25 101 ASP A N 1
ATOM 792 C CA . ASP A 1 101 ? -10.898 -10.133 -7.52 1 95.25 101 ASP A CA 1
ATOM 793 C C . ASP A 1 101 ? -11 -11.586 -7.988 1 95.25 101 ASP A C 1
ATOM 795 O O . ASP A 1 101 ? -11.82 -12.352 -7.473 1 95.25 101 ASP A O 1
ATOM 799 N N . LYS A 1 102 ? -10.18 -11.961 -8.93 1 94.94 102 LYS A N 1
ATOM 800 C CA . LYS A 1 102 ? -10.164 -13.32 -9.453 1 94.94 102 LYS A CA 1
ATOM 801 C C . LYS A 1 102 ? -8.852 -14.023 -9.109 1 94.94 102 LYS A C 1
ATOM 803 O O . LYS A 1 102 ? -8.672 -15.195 -9.43 1 94.94 102 LYS A O 1
ATOM 808 N N . GLY A 1 103 ? -7.965 -13.289 -8.531 1 96.62 103 GLY A N 1
ATOM 809 C CA . GLY A 1 103 ? -6.641 -13.82 -8.25 1 96.62 103 GLY A CA 1
ATOM 810 C C . GLY A 1 103 ? -6.598 -14.664 -6.992 1 96.62 103 GLY A C 1
ATOM 811 O O . GLY A 1 103 ? -7.602 -14.789 -6.285 1 96.62 103 GLY A O 1
ATOM 812 N N . PRO A 1 104 ? -5.5 -15.297 -6.773 1 97.38 104 PRO A N 1
ATOM 813 C CA . PRO A 1 104 ? -5.32 -16.156 -5.598 1 97.38 104 PRO A CA 1
ATOM 814 C C . PRO A 1 104 ? -5.156 -15.352 -4.305 1 97.38 104 PRO A C 1
ATOM 816 O O . PRO A 1 104 ? -4.82 -14.164 -4.348 1 97.38 104 PRO A O 1
ATOM 819 N N . THR A 1 105 ? -5.41 -16.047 -3.191 1 96.62 105 THR A N 1
ATOM 820 C CA . THR A 1 105 ? -5.102 -15.43 -1.908 1 96.62 105 THR A CA 1
ATOM 821 C C . THR A 1 105 ? -3.592 -15.328 -1.704 1 96.62 105 THR A C 1
ATOM 823 O O . THR A 1 105 ? -3.102 -14.383 -1.087 1 96.62 105 THR A O 1
ATOM 826 N N . ARG A 1 106 ? -2.93 -16.312 -2.227 1 96.69 106 ARG A N 1
ATOM 827 C CA . ARG A 1 106 ? -1.475 -16.391 -2.141 1 96.69 106 ARG A CA 1
ATOM 828 C C . ARG A 1 106 ? -0.909 -17.266 -3.264 1 96.69 106 ARG A C 1
ATOM 830 O O . ARG A 1 106 ? -1.542 -18.234 -3.686 1 96.69 106 ARG A O 1
ATOM 837 N N . ALA A 1 107 ? 0.205 -16.875 -3.773 1 96.44 107 ALA A N 1
ATOM 838 C CA . ALA A 1 107 ? 0.946 -17.688 -4.742 1 96.44 107 ALA A CA 1
ATOM 839 C C . ALA A 1 107 ? 2.396 -17.859 -4.305 1 96.44 107 ALA A C 1
AT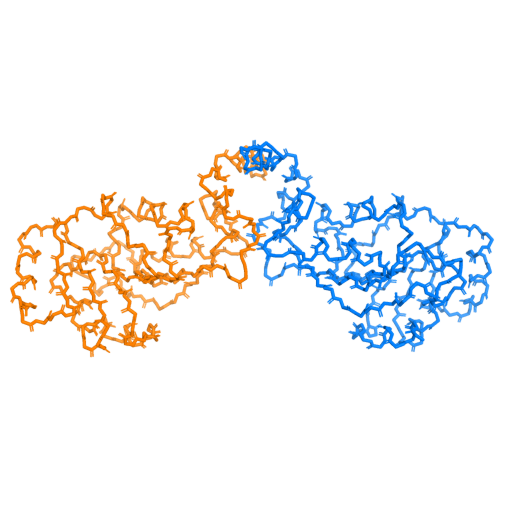OM 841 O O . ALA A 1 107 ? 3.037 -16.922 -3.842 1 96.44 107 ALA A O 1
ATOM 842 N N . ASP A 1 108 ? 2.84 -19.047 -4.398 1 95.12 108 ASP A N 1
ATOM 843 C CA . ASP A 1 108 ? 4.238 -19.406 -4.168 1 95.12 108 ASP A CA 1
ATOM 844 C C . ASP A 1 108 ? 4.852 -20.047 -5.406 1 95.12 108 ASP A C 1
ATOM 846 O O . ASP A 1 108 ? 4.602 -21.219 -5.691 1 95.12 108 ASP A O 1
ATOM 850 N N . LEU A 1 109 ? 5.684 -19.297 -6.062 1 93.81 109 LEU A N 1
ATOM 851 C CA . LEU A 1 109 ? 6.184 -19.703 -7.371 1 93.81 109 LEU A CA 1
ATOM 852 C C . LEU A 1 109 ? 7.703 -19.828 -7.359 1 93.81 109 LEU A C 1
ATOM 854 O O . LEU A 1 109 ? 8.391 -18.984 -6.773 1 93.81 109 LEU A O 1
ATOM 858 N N . LEU A 1 110 ? 8.141 -20.891 -7.867 1 90.19 110 LEU A N 1
ATOM 859 C CA . LEU A 1 110 ? 9.562 -21 -8.164 1 90.19 110 LEU A CA 1
ATOM 860 C C . LEU A 1 110 ? 9.883 -20.375 -9.516 1 90.19 110 LEU A C 1
ATOM 862 O O . LEU A 1 110 ? 9.398 -20.828 -10.555 1 90.19 110 LEU A O 1
ATOM 866 N N . VAL A 1 111 ? 10.688 -19.297 -9.469 1 91.44 111 VAL A N 1
ATOM 867 C CA . VAL A 1 111 ? 11.031 -18.562 -10.672 1 91.44 111 VAL A CA 1
ATOM 868 C C . VAL A 1 111 ? 12.531 -18.266 -10.695 1 91.44 111 VAL A C 1
ATOM 870 O O . VAL A 1 111 ? 13.234 -18.547 -9.719 1 91.44 111 VAL A O 1
ATOM 873 N N . GLN A 1 112 ? 12.969 -17.812 -11.875 1 90.81 112 GLN A N 1
ATOM 874 C CA . GLN A 1 112 ? 14.352 -17.344 -11.906 1 90.81 112 GLN A CA 1
ATOM 875 C C . GLN A 1 112 ? 14.609 -16.312 -10.805 1 90.81 112 GLN A C 1
ATOM 877 O O . GLN A 1 112 ? 13.758 -15.469 -10.539 1 90.81 112 GLN A O 1
ATOM 882 N N . ALA A 1 113 ? 15.852 -16.422 -10.273 1 92.56 113 ALA A N 1
ATOM 883 C CA . ALA A 1 113 ? 16.203 -15.586 -9.133 1 92.56 113 ALA A CA 1
ATOM 884 C C . ALA A 1 113 ? 16.094 -14.102 -9.492 1 92.56 113 ALA A C 1
ATOM 886 O O . ALA A 1 113 ? 15.586 -13.305 -8.703 1 92.56 113 ALA A O 1
ATOM 887 N N . GLU A 1 114 ? 16.562 -13.789 -10.57 1 91.75 114 GLU A N 1
ATOM 888 C CA . GLU A 1 114 ? 16.516 -12.391 -11.008 1 91.75 114 GLU A CA 1
ATOM 889 C C . GLU A 1 114 ? 15.078 -11.891 -11.133 1 91.75 114 GLU A C 1
ATOM 891 O O . GLU A 1 114 ? 14.773 -10.766 -10.742 1 91.75 114 GLU A O 1
ATOM 896 N N . VAL A 1 115 ? 14.266 -12.711 -11.656 1 92.25 115 VAL A N 1
ATOM 897 C CA . VAL A 1 115 ? 12.852 -12.359 -11.797 1 92.25 115 VAL A CA 1
ATOM 898 C C . VAL A 1 115 ? 12.227 -12.164 -10.422 1 92.25 115 VAL A C 1
ATOM 900 O O . VAL A 1 115 ? 11.492 -11.188 -10.195 1 92.25 115 VAL A O 1
ATOM 903 N N . ALA A 1 116 ? 12.5 -13.047 -9.508 1 94.56 116 ALA A N 1
ATOM 904 C CA . ALA A 1 116 ? 11.961 -12.961 -8.156 1 94.56 116 ALA A CA 1
ATOM 905 C C . ALA A 1 116 ? 12.359 -11.641 -7.496 1 94.56 116 ALA A C 1
ATOM 907 O O . ALA A 1 116 ? 11.516 -10.945 -6.926 1 94.56 116 ALA A O 1
ATOM 908 N N . HIS A 1 117 ? 13.617 -11.297 -7.617 1 95.12 117 HIS A N 1
ATOM 909 C CA . HIS A 1 117 ? 14.117 -10.078 -6.98 1 95.12 117 HIS A CA 1
ATOM 910 C C . HIS A 1 117 ? 13.539 -8.836 -7.641 1 95.12 117 HIS A C 1
ATOM 912 O O . HIS A 1 117 ? 13.203 -7.863 -6.957 1 95.12 117 HIS A O 1
ATOM 918 N N . LYS A 1 118 ? 13.469 -8.891 -8.906 1 95.12 118 LYS A N 1
ATOM 919 C CA . LYS A 1 118 ? 12.898 -7.762 -9.633 1 95.12 118 LYS A CA 1
ATOM 920 C C . LYS A 1 118 ? 11.445 -7.527 -9.234 1 95.12 118 LYS A C 1
ATOM 922 O O . LYS A 1 118 ? 11.031 -6.387 -9.023 1 95.12 118 LYS A O 1
ATOM 927 N N . ARG A 1 119 ? 10.664 -8.586 -9.078 1 96 119 ARG A N 1
ATOM 928 C CA . ARG A 1 119 ? 9.258 -8.484 -8.703 1 96 119 ARG A CA 1
ATOM 929 C C . ARG A 1 119 ? 9.102 -8.008 -7.262 1 96 119 ARG A C 1
ATOM 931 O O . ARG A 1 119 ? 8.172 -7.273 -6.938 1 96 119 ARG A O 1
ATOM 938 N N . ALA A 1 120 ? 10.031 -8.336 -6.398 1 97 120 ALA A N 1
ATOM 939 C CA . ALA A 1 120 ? 9.906 -8.07 -4.969 1 97 120 ALA A CA 1
ATOM 940 C C . ALA A 1 120 ? 10.531 -6.727 -4.605 1 97 120 ALA A C 1
ATOM 942 O O . ALA A 1 120 ? 10.523 -6.328 -3.438 1 97 120 ALA A O 1
ATOM 943 N N . ALA A 1 121 ? 11.055 -6.082 -5.555 1 96.19 121 ALA A N 1
ATOM 944 C CA . ALA A 1 121 ? 11.641 -4.773 -5.273 1 96.19 121 ALA A CA 1
ATOM 945 C C . ALA A 1 121 ? 10.609 -3.822 -4.68 1 96.19 121 ALA A C 1
ATOM 947 O O . ALA A 1 121 ? 9.461 -3.783 -5.129 1 96.19 121 ALA A O 1
ATOM 948 N N . ALA A 1 122 ? 10.992 -2.996 -3.617 1 93.94 122 ALA A N 1
ATOM 949 C CA . ALA A 1 122 ? 10.133 -2.02 -2.949 1 93.94 122 ALA A CA 1
ATOM 950 C C . ALA A 1 122 ? 10.875 -0.702 -2.732 1 93.94 122 ALA A C 1
ATOM 952 O O . ALA A 1 122 ? 11.867 -0.651 -2 1 93.94 122 ALA A O 1
ATOM 953 N N . PRO A 1 123 ? 10.484 0.412 -3.365 1 93.75 123 PRO A N 1
ATOM 954 C CA . PRO A 1 123 ? 9.359 0.437 -4.305 1 93.75 123 PRO A CA 1
ATOM 955 C C . PRO A 1 123 ? 9.664 -0.287 -5.613 1 93.75 123 PRO A C 1
ATOM 957 O O . PRO A 1 123 ? 10.828 -0.568 -5.906 1 93.75 123 PRO A O 1
ATOM 960 N N . PRO A 1 124 ? 8.586 -0.661 -6.379 1 96.62 124 PRO A N 1
ATOM 961 C CA . PRO A 1 124 ? 8.781 -1.369 -7.648 1 96.62 124 PRO A CA 1
ATOM 962 C C . PRO A 1 124 ? 9.664 -0.595 -8.625 1 96.62 124 PRO A C 1
ATOM 964 O O . PRO A 1 124 ? 9.609 0.637 -8.664 1 96.62 124 PRO A O 1
ATOM 967 N N . THR A 1 125 ? 10.375 -1.375 -9.445 1 94.38 125 THR A N 1
ATOM 968 C CA . THR A 1 125 ? 11.312 -0.762 -10.383 1 94.38 125 THR A CA 1
ATOM 969 C C . THR A 1 125 ? 10.852 -0.967 -11.82 1 94.38 125 THR A C 1
ATOM 971 O O . THR A 1 125 ? 11.469 -0.452 -12.758 1 94.38 125 THR A O 1
ATOM 974 N N . THR A 1 126 ? 9.844 -1.747 -12.039 1 94.62 126 THR A N 1
ATOM 975 C CA . THR A 1 126 ? 9.281 -1.961 -13.375 1 94.62 126 THR A CA 1
ATOM 976 C C . THR A 1 126 ? 7.809 -1.566 -13.414 1 94.62 126 THR A C 1
ATOM 978 O O . THR A 1 126 ? 7.125 -1.606 -12.391 1 94.62 126 THR A O 1
ATOM 981 N N . LEU A 1 127 ? 7.371 -1.192 -14.602 1 95.69 127 LEU A N 1
ATOM 982 C CA . LEU A 1 127 ? 5.965 -0.852 -14.797 1 95.69 127 LEU A CA 1
ATOM 983 C C . LEU A 1 127 ? 5.062 -2.016 -14.398 1 95.69 127 LEU A C 1
ATOM 985 O O . LEU A 1 127 ? 4.035 -1.816 -13.75 1 95.69 127 LEU A O 1
ATOM 989 N N . ARG A 1 128 ? 5.457 -3.189 -14.773 1 95.12 128 ARG A N 1
ATOM 990 C CA . ARG A 1 128 ? 4.656 -4.375 -14.484 1 95.12 128 ARG A CA 1
ATOM 991 C C . ARG A 1 128 ? 4.469 -4.562 -12.984 1 95.12 128 ARG A C 1
ATOM 993 O O . ARG A 1 128 ? 3.346 -4.746 -12.508 1 95.12 128 ARG A O 1
ATOM 1000 N N . SER A 1 129 ? 5.531 -4.492 -12.203 1 96.31 129 SER A N 1
ATOM 1001 C CA . SER A 1 129 ? 5.461 -4.633 -10.75 1 96.31 129 SER A CA 1
ATOM 1002 C C . SER A 1 129 ? 4.668 -3.492 -10.125 1 96.31 129 SER A C 1
ATOM 1004 O O . SER A 1 129 ? 3.879 -3.711 -9.203 1 96.31 129 SER A O 1
ATOM 1006 N N . ALA A 1 130 ? 4.91 -2.336 -10.656 1 97.31 130 ALA A N 1
ATOM 1007 C CA . ALA A 1 130 ? 4.203 -1.168 -10.133 1 97.31 130 ALA A CA 1
ATOM 1008 C C . ALA A 1 130 ? 2.697 -1.305 -10.344 1 97.31 130 ALA A C 1
ATOM 1010 O O . ALA A 1 130 ? 1.908 -0.879 -9.492 1 97.31 130 ALA A O 1
ATOM 1011 N N . ALA A 1 131 ? 2.338 -1.873 -11.43 1 97.44 131 ALA A N 1
ATOM 1012 C CA . ALA A 1 131 ? 0.925 -2.023 -11.766 1 97.44 131 ALA A CA 1
ATOM 1013 C C . ALA A 1 131 ? 0.23 -2.986 -10.812 1 97.44 131 ALA A C 1
ATOM 1015 O O . ALA A 1 131 ? -0.988 -2.92 -10.625 1 97.44 131 ALA A O 1
ATOM 1016 N N . TRP A 1 132 ? 0.939 -3.865 -10.172 1 98.19 132 TRP A N 1
ATOM 1017 C CA . TRP A 1 132 ? 0.362 -4.871 -9.281 1 98.19 132 TRP A CA 1
ATOM 1018 C C . TRP A 1 132 ? 0.477 -4.438 -7.824 1 98.19 132 TRP A C 1
ATOM 1020 O O . TRP A 1 132 ? -0.303 -4.879 -6.977 1 98.19 132 TRP A O 1
ATOM 1030 N N . ALA A 1 133 ? 1.338 -3.506 -7.512 1 98.38 133 ALA A N 1
ATOM 1031 C CA . ALA A 1 133 ? 1.817 -3.199 -6.164 1 98.38 133 ALA A CA 1
ATOM 1032 C C . ALA A 1 133 ? 0.67 -2.764 -5.258 1 98.38 133 ALA A C 1
ATOM 1034 O O . ALA A 1 133 ? 0.654 -3.084 -4.07 1 98.38 133 ALA A O 1
ATOM 1035 N N . PRO A 1 134 ? -0.369 -2.057 -5.766 1 98.25 134 PRO A N 1
ATOM 1036 C CA . PRO A 1 134 ? -1.435 -1.617 -4.863 1 98.25 134 PRO A CA 1
ATOM 1037 C C . PRO A 1 134 ? -2.273 -2.777 -4.332 1 98.25 134 PRO A C 1
ATOM 1039 O O . PRO A 1 134 ? -3.018 -2.611 -3.361 1 98.25 134 PRO A O 1
ATOM 1042 N N . TRP A 1 135 ? -2.137 -3.973 -4.895 1 98.56 135 TRP A N 1
ATOM 1043 C CA . TRP A 1 135 ? -3.039 -5.059 -4.523 1 98.56 135 TRP A CA 1
ATOM 1044 C C . TRP A 1 135 ? -2.256 -6.281 -4.059 1 98.56 135 TRP A C 1
ATOM 1046 O O . TRP A 1 135 ? -2.83 -7.215 -3.494 1 98.56 135 TRP A O 1
ATOM 1056 N N . TRP A 1 136 ? -0.988 -6.219 -4.297 1 98.44 136 TRP A N 1
ATOM 1057 C CA . TRP A 1 136 ? -0.184 -7.41 -4.035 1 98.44 136 TRP A CA 1
ATOM 1058 C C . TRP A 1 136 ? 1.108 -7.047 -3.312 1 98.44 136 TRP A C 1
ATOM 1060 O O . TRP A 1 136 ? 1.658 -5.961 -3.518 1 98.44 136 TRP A O 1
ATOM 1070 N N . THR A 1 137 ? 1.599 -7.945 -2.469 1 98.06 137 THR A N 1
ATOM 1071 C CA . THR A 1 137 ? 2.957 -7.887 -1.938 1 98.06 137 THR A CA 1
ATOM 1072 C C . THR A 1 137 ? 3.805 -9.023 -2.496 1 98.06 137 THR A C 1
ATOM 1074 O O . THR A 1 137 ? 3.287 -10.109 -2.789 1 98.06 137 THR A O 1
ATOM 1077 N N . PHE A 1 138 ? 5.02 -8.789 -2.697 1 97.81 138 PHE A N 1
ATOM 1078 C CA . PHE A 1 138 ? 5.992 -9.734 -3.225 1 97.81 138 PHE A CA 1
ATOM 1079 C C . PHE A 1 138 ? 7.156 -9.914 -2.254 1 97.81 138 PHE A C 1
ATOM 1081 O O . PHE A 1 138 ? 7.742 -8.938 -1.794 1 97.81 138 PHE A O 1
ATOM 1088 N N . THR A 1 139 ? 7.465 -11.117 -1.961 1 96.75 139 THR A N 1
ATOM 1089 C CA . THR A 1 139 ? 8.617 -11.406 -1.118 1 96.75 139 THR A CA 1
ATOM 1090 C C . THR A 1 139 ? 9.445 -12.547 -1.71 1 96.75 139 THR A C 1
ATOM 1092 O O . THR A 1 139 ? 8.898 -13.5 -2.264 1 96.75 139 THR A O 1
ATOM 1095 N N . VAL A 1 140 ? 10.703 -12.367 -1.609 1 95.5 140 VAL A N 1
ATOM 1096 C CA . VAL A 1 140 ? 11.609 -13.406 -2.074 1 95.5 140 VAL A CA 1
ATOM 1097 C C . VAL A 1 140 ? 11.984 -14.32 -0.909 1 95.5 140 VAL A C 1
ATOM 1099 O O . VAL A 1 140 ? 12.297 -13.844 0.185 1 95.5 140 VAL A O 1
ATOM 1102 N N . GLY A 1 141 ? 11.875 -15.547 -1.135 1 88.31 141 GLY A N 1
ATOM 1103 C CA . GLY A 1 141 ? 12.258 -16.547 -0.144 1 88.31 141 GLY A CA 1
ATOM 1104 C C . GLY A 1 141 ? 13.469 -17.359 -0.549 1 88.31 141 GLY A C 1
ATOM 1105 O O . GLY A 1 141 ? 14.453 -16.812 -1.057 1 88.31 141 GLY A O 1
ATOM 1106 N N . GLY A 1 142 ? 13.297 -18.703 -0.362 1 84.25 142 GLY A N 1
ATOM 1107 C CA . GLY A 1 142 ? 14.398 -19.641 -0.461 1 84.25 142 GLY A CA 1
ATOM 1108 C C . GLY A 1 142 ? 15.023 -19.688 -1.842 1 84.25 142 GLY A C 1
ATOM 1109 O O . GLY A 1 142 ? 14.312 -19.703 -2.852 1 84.25 142 GLY A O 1
ATOM 1110 N N . HIS A 1 143 ? 16.328 -19.594 -1.805 1 87.81 143 HIS A N 1
ATOM 1111 C CA . HIS A 1 143 ? 17.141 -19.766 -3 1 87.81 143 HIS A CA 1
ATOM 1112 C C . HIS A 1 143 ? 17.297 -21.25 -3.359 1 87.81 143 HIS A C 1
ATOM 1114 O O . HIS A 1 143 ? 17.453 -22.094 -2.477 1 87.81 143 HIS A O 1
ATOM 1120 N N . VAL A 1 144 ? 17.156 -21.547 -4.699 1 84.62 144 VAL A N 1
ATOM 1121 C CA . VAL A 1 144 ? 17.359 -22.906 -5.227 1 84.62 144 VAL A CA 1
ATOM 1122 C C . VAL A 1 144 ? 18.453 -22.875 -6.297 1 84.62 144 VAL A C 1
ATOM 1124 O O . VAL A 1 144 ? 18.266 -22.297 -7.371 1 84.62 144 VAL A O 1
ATOM 1127 N N . PRO A 1 145 ? 19.516 -23.562 -5.988 1 88.31 145 PRO A N 1
ATOM 1128 C CA . PRO A 1 145 ? 20.594 -23.547 -6.973 1 88.31 145 PRO A CA 1
ATOM 1129 C C . PRO A 1 145 ? 20.203 -24.203 -8.297 1 88.31 145 PRO A C 1
ATOM 1131 O O . PRO A 1 145 ? 19.438 -25.172 -8.305 1 88.31 145 PRO A O 1
ATOM 1134 N N . ARG A 1 146 ? 20.75 -23.641 -9.398 1 86.75 146 ARG A N 1
ATOM 1135 C CA . ARG A 1 146 ? 20.438 -24.125 -10.742 1 86.75 146 ARG A CA 1
ATOM 1136 C C . ARG A 1 146 ? 20.766 -25.609 -10.875 1 86.75 146 ARG A C 1
ATOM 1138 O O . ARG A 1 146 ? 20.141 -26.328 -11.648 1 86.75 146 ARG A O 1
ATOM 1145 N N . GLN A 1 147 ? 21.625 -26.094 -10.125 1 86.5 147 GLN A N 1
ATOM 1146 C CA . GLN A 1 147 ? 22.062 -27.484 -10.188 1 86.5 147 GLN A CA 1
ATOM 1147 C C . GLN A 1 147 ? 20.969 -28.422 -9.695 1 86.5 147 GLN A C 1
ATOM 1149 O O . GLN A 1 147 ? 21.047 -29.641 -9.906 1 86.5 147 GLN A O 1
ATOM 1154 N N . ALA A 1 148 ? 19.938 -27.859 -9.102 1 80.38 148 ALA A N 1
ATOM 1155 C CA . ALA A 1 148 ? 18.828 -28.656 -8.586 1 80.38 148 ALA A CA 1
ATOM 1156 C C . ALA A 1 148 ? 17.891 -29.062 -9.711 1 80.38 148 ALA A C 1
ATOM 1158 O O . ALA A 1 148 ? 17 -29.906 -9.516 1 80.38 148 ALA A O 1
ATOM 1159 N N . PHE A 1 149 ? 18.156 -28.484 -10.828 1 76.88 149 PHE A N 1
ATOM 1160 C CA . PHE A 1 149 ? 17.25 -28.719 -11.938 1 76.88 149 PHE A CA 1
ATOM 1161 C C . PHE A 1 149 ? 17.906 -29.562 -13.016 1 76.88 149 PHE A C 1
ATOM 1163 O O . PHE A 1 149 ? 19.141 -29.594 -13.125 1 76.88 149 PHE A O 1
ATOM 1170 N N . ARG A 1 150 ? 16.969 -30.281 -13.719 1 76.5 150 ARG A N 1
ATOM 1171 C CA . ARG A 1 150 ? 17.391 -31 -14.906 1 76.5 150 ARG A CA 1
ATOM 1172 C C . ARG A 1 150 ? 16.391 -30.812 -16.047 1 76.5 150 ARG A C 1
ATOM 1174 O O . ARG A 1 150 ? 15.234 -31.219 -15.938 1 76.5 150 ARG A O 1
ATOM 1181 N N . PRO A 1 151 ? 16.75 -30.203 -17.078 1 77.12 151 PRO A N 1
ATOM 1182 C CA . PRO A 1 151 ? 18.078 -29.688 -17.406 1 77.12 151 PRO A CA 1
ATOM 1183 C C . PRO A 1 151 ? 18.469 -28.469 -16.562 1 77.12 151 PRO A C 1
ATOM 1185 O O . PRO A 1 151 ? 17.594 -27.828 -15.961 1 77.12 151 PRO A O 1
ATOM 1188 N N . VAL A 1 152 ? 19.734 -28.219 -16.531 1 82 152 VAL A N 1
ATOM 1189 C CA . VAL A 1 152 ? 20.25 -27.125 -15.695 1 82 152 VAL A CA 1
ATOM 1190 C C . VAL A 1 152 ? 20.016 -25.797 -16.391 1 82 152 VAL A C 1
ATOM 1192 O O . VAL A 1 152 ? 20.578 -25.531 -17.453 1 82 152 VAL A O 1
ATOM 1195 N N . PRO A 1 153 ? 19.25 -24.953 -15.781 1 81.38 153 PRO A N 1
ATOM 1196 C CA . PRO A 1 153 ? 19.031 -23.641 -16.391 1 81.38 153 PRO A CA 1
ATOM 1197 C C . PRO A 1 153 ? 20.25 -22.734 -16.281 1 81.38 153 PRO A C 1
ATOM 1199 O O . PRO A 1 153 ? 21.266 -23.125 -15.711 1 81.38 153 PRO A O 1
ATOM 1202 N N . ALA A 1 154 ? 20.188 -21.594 -16.906 1 84.12 154 ALA A N 1
ATOM 1203 C CA . ALA A 1 154 ? 21.312 -20.672 -16.953 1 84.12 154 ALA A CA 1
ATOM 1204 C C . ALA A 1 154 ? 21.453 -19.906 -15.633 1 84.12 154 ALA A C 1
ATOM 1206 O O . ALA A 1 154 ? 22.531 -19.438 -15.297 1 84.12 154 ALA A O 1
ATOM 1207 N N . VAL A 1 155 ? 20.406 -19.828 -14.867 1 87 155 VAL A N 1
ATOM 1208 C CA . VAL A 1 155 ? 20.422 -19 -13.672 1 87 155 VAL A CA 1
ATOM 1209 C C . VAL A 1 155 ? 19.797 -19.781 -12.5 1 87 155 VAL A C 1
ATOM 1211 O O . VAL A 1 155 ? 19.125 -20.781 -12.711 1 87 155 VAL A O 1
ATOM 1214 N N . ASP A 1 156 ? 20.141 -19.281 -11.305 1 91.31 156 ASP A N 1
ATOM 1215 C CA . ASP A 1 156 ? 19.531 -19.859 -10.109 1 91.31 156 ASP A CA 1
ATOM 1216 C C . ASP A 1 156 ? 18.047 -19.5 -10.031 1 91.31 156 ASP A C 1
ATOM 1218 O O . ASP A 1 156 ? 17.578 -18.625 -10.766 1 91.31 156 ASP A O 1
ATOM 1222 N N . ALA A 1 157 ? 17.375 -20.312 -9.258 1 90 157 ALA A N 1
ATOM 1223 C CA . ALA A 1 157 ? 15.953 -20.047 -9.031 1 90 157 ALA A CA 1
ATOM 1224 C C . ALA A 1 157 ? 15.703 -19.562 -7.605 1 90 157 ALA A C 1
ATOM 1226 O O . ALA A 1 157 ? 16.594 -19.641 -6.75 1 90 157 ALA A O 1
ATOM 1227 N N . ALA A 1 158 ? 14.602 -18.938 -7.379 1 92.25 158 ALA A N 1
ATOM 1228 C CA . ALA A 1 158 ? 14.156 -18.516 -6.059 1 92.25 158 ALA A CA 1
ATOM 1229 C C . ALA A 1 158 ? 12.641 -18.609 -5.934 1 92.25 158 ALA A C 1
ATOM 1231 O O . ALA A 1 158 ? 11.922 -18.516 -6.934 1 92.25 158 ALA A O 1
ATOM 1232 N N . TRP A 1 159 ? 12.227 -18.797 -4.676 1 92.56 159 TRP A N 1
ATOM 1233 C CA . TRP A 1 159 ? 10.797 -18.766 -4.395 1 92.56 159 TRP A CA 1
ATOM 1234 C C . TRP A 1 159 ? 10.289 -17.328 -4.34 1 92.56 159 TRP A C 1
ATOM 1236 O O . TRP A 1 159 ? 10.883 -16.469 -3.678 1 92.56 159 TRP A O 1
ATOM 1246 N N . LEU A 1 160 ? 9.289 -17.094 -5.098 1 95 160 LEU A N 1
ATOM 1247 C CA . LEU A 1 160 ? 8.562 -15.828 -5.059 1 95 160 LEU A CA 1
ATOM 1248 C C . LEU A 1 160 ? 7.195 -16 -4.414 1 95 160 LEU A C 1
ATOM 1250 O O . LEU A 1 160 ? 6.355 -16.75 -4.922 1 95 160 LEU A O 1
ATOM 1254 N N . THR A 1 161 ? 6.98 -15.383 -3.262 1 96.38 161 THR A N 1
ATOM 1255 C CA . THR A 1 161 ? 5.688 -15.406 -2.588 1 96.38 161 THR A CA 1
ATOM 1256 C C . THR A 1 161 ? 4.902 -14.133 -2.877 1 96.38 161 THR A C 1
ATOM 1258 O O . THR A 1 161 ? 5.41 -13.023 -2.686 1 96.38 161 THR A O 1
ATOM 1261 N N . ILE A 1 162 ? 3.717 -14.328 -3.369 1 97.5 162 ILE A N 1
ATOM 1262 C CA . ILE A 1 162 ? 2.822 -13.227 -3.707 1 97.5 162 ILE A CA 1
ATOM 1263 C C . ILE A 1 162 ? 1.561 -13.305 -2.85 1 97.5 162 ILE A C 1
ATOM 1265 O O . ILE A 1 162 ? 0.902 -14.344 -2.797 1 97.5 162 ILE A O 1
ATOM 1269 N N . ARG A 1 163 ? 1.189 -12.211 -2.158 1 97.44 163 ARG A N 1
ATOM 1270 C CA . ARG A 1 163 ? 0 -12.18 -1.313 1 97.44 163 ARG A CA 1
ATOM 1271 C C . ARG A 1 163 ? -0.882 -10.984 -1.66 1 97.44 163 ARG A C 1
ATOM 1273 O O . ARG A 1 163 ? -0.379 -9.891 -1.926 1 97.44 163 ARG A O 1
ATOM 1280 N N . GLN A 1 164 ? -2.094 -11.281 -1.646 1 96.94 164 GLN A N 1
ATOM 1281 C CA . GLN A 1 164 ? -3.029 -10.172 -1.829 1 96.94 164 GLN A CA 1
ATOM 1282 C C . GLN A 1 164 ? -3.027 -9.242 -0.619 1 96.94 164 GLN A C 1
ATOM 1284 O O . GLN A 1 164 ? -3.021 -9.703 0.524 1 96.94 164 GLN A O 1
ATOM 1289 N N . ARG A 1 165 ? -2.994 -7.895 -0.87 1 96.88 165 ARG A N 1
ATOM 1290 C CA . ARG A 1 165 ? -3.111 -6.918 0.207 1 96.88 165 ARG A CA 1
ATOM 1291 C C . ARG A 1 165 ? -4.531 -6.879 0.758 1 96.88 165 ARG A C 1
ATOM 1293 O O . ARG A 1 165 ? -5.496 -6.766 -0.004 1 96.88 165 ARG A O 1
ATOM 1300 N N . THR A 1 166 ? -4.609 -7.008 2.1 1 93.69 166 THR A N 1
ATOM 1301 C CA . THR A 1 166 ? -5.895 -6.84 2.764 1 93.69 166 THR A CA 1
ATOM 1302 C C . THR A 1 166 ? -5.777 -5.871 3.936 1 93.69 166 THR A C 1
ATOM 1304 O O . THR A 1 166 ? -5.125 -6.172 4.938 1 93.69 166 THR A O 1
ATOM 1307 N N . PRO A 1 167 ? -6.305 -4.594 3.848 1 94.38 167 PRO A N 1
ATOM 1308 C CA . PRO A 1 167 ? -7.051 -4.113 2.682 1 94.38 167 PRO A CA 1
ATOM 1309 C C . PRO A 1 167 ? -6.145 -3.713 1.522 1 94.38 167 PRO A C 1
ATOM 1311 O O . PRO A 1 167 ? -4.949 -3.484 1.722 1 94.38 167 PRO A O 1
ATOM 1314 N N . ALA A 1 168 ? -6.785 -3.695 0.302 1 97.19 168 ALA A N 1
ATOM 1315 C CA . ALA A 1 168 ? -6.082 -3.176 -0.869 1 97.19 168 ALA A CA 1
ATOM 1316 C C . ALA A 1 168 ? -5.746 -1.697 -0.695 1 97.19 168 ALA A C 1
ATOM 1318 O O . ALA A 1 168 ? -6.441 -0.976 0.025 1 97.19 168 ALA A O 1
ATOM 1319 N N . VAL A 1 169 ? -4.676 -1.28 -1.335 1 98.06 169 VAL A N 1
ATOM 1320 C CA . VAL A 1 169 ? -4.25 0.114 -1.268 1 98.06 169 VAL A CA 1
ATOM 1321 C C . VAL A 1 169 ? -5.168 0.976 -2.131 1 98.06 169 VAL A C 1
ATOM 1323 O O . VAL A 1 169 ? -5.48 2.115 -1.772 1 98.06 169 VAL A O 1
ATOM 1326 N N . LEU A 1 170 ? -5.547 0.448 -3.299 1 97.5 170 LEU A N 1
ATOM 1327 C CA . LEU A 1 170 ? -6.504 1.058 -4.215 1 97.5 170 LEU A CA 1
ATOM 1328 C C . LEU A 1 170 ? -7.688 0.129 -4.465 1 97.5 170 LEU A C 1
ATOM 1330 O O . LEU A 1 170 ? -7.57 -1.089 -4.309 1 97.5 170 LEU A O 1
ATOM 1334 N N . PRO A 1 171 ? -8.828 0.718 -4.812 1 96.25 171 PRO A N 1
ATOM 1335 C CA . PRO A 1 171 ? -9.961 -0.149 -5.145 1 96.25 171 PRO A CA 1
ATOM 1336 C C . PRO A 1 171 ? -9.633 -1.158 -6.238 1 96.25 171 PRO A C 1
ATOM 1338 O O . PRO A 1 171 ? -8.984 -0.808 -7.234 1 96.25 171 PRO A O 1
ATOM 1341 N N . THR A 1 172 ? -10.164 -2.396 -6.051 1 96.12 172 THR A N 1
ATOM 1342 C CA . THR A 1 172 ? -9.82 -3.467 -6.98 1 96.12 172 THR A CA 1
ATOM 1343 C C . THR A 1 172 ? -10.445 -3.209 -8.352 1 96.12 172 THR A C 1
ATOM 1345 O O . THR A 1 172 ? -9.977 -3.744 -9.359 1 96.12 172 THR A O 1
ATOM 1348 N N . THR A 1 173 ? -11.445 -2.393 -8.43 1 94.5 173 THR A N 1
ATOM 1349 C CA . THR A 1 173 ? -12.109 -2.086 -9.688 1 94.5 173 THR A CA 1
ATOM 1350 C C . THR A 1 173 ? -11.148 -1.383 -10.648 1 94.5 173 THR A C 1
ATOM 1352 O O . THR A 1 173 ? -11.367 -1.371 -11.859 1 94.5 173 THR A O 1
ATOM 1355 N N . LEU A 1 174 ? -10.055 -0.839 -10.125 1 95.56 174 LEU A N 1
ATOM 1356 C CA . LEU A 1 174 ? -9.102 -0.099 -10.945 1 95.56 174 LEU A CA 1
ATOM 1357 C C . LEU A 1 174 ? -8.055 -1.034 -11.531 1 95.56 174 LEU A C 1
ATOM 1359 O O . LEU A 1 174 ? -7.359 -0.675 -12.492 1 95.56 174 LEU A O 1
ATOM 1363 N N . ALA A 1 175 ? -7.902 -2.217 -11.039 1 96.44 175 ALA A N 1
ATOM 1364 C CA . ALA A 1 175 ? -6.742 -3.074 -11.258 1 96.44 175 ALA A CA 1
ATOM 1365 C C . ALA A 1 175 ? -6.656 -3.52 -12.711 1 96.44 175 ALA A C 1
ATOM 1367 O O . ALA A 1 175 ? -5.598 -3.426 -13.336 1 96.44 175 ALA A O 1
ATOM 1368 N N . PRO A 1 176 ? -7.785 -3.926 -13.305 1 94.12 176 PRO A N 1
ATOM 1369 C CA . PRO A 1 176 ? -7.688 -4.512 -14.641 1 94.12 176 PRO A CA 1
ATOM 1370 C C . PRO A 1 176 ? -7.137 -3.533 -15.672 1 94.12 176 PRO A C 1
ATOM 1372 O O . PRO A 1 176 ? -6.48 -3.947 -16.641 1 94.12 176 PRO A O 1
ATOM 1375 N N . SER A 1 177 ? -7.301 -2.227 -15.477 1 93.75 177 SER A N 1
ATOM 1376 C CA . SER A 1 177 ? -6.848 -1.246 -16.453 1 93.75 177 SER A CA 1
ATOM 1377 C C . SER A 1 177 ? -5.734 -0.372 -15.891 1 93.75 177 SER A C 1
ATOM 1379 O O . SER A 1 177 ? -5.281 0.571 -16.547 1 93.75 177 SER A O 1
ATOM 1381 N N . PHE A 1 178 ? -5.309 -0.654 -14.734 1 96.31 178 PHE A N 1
ATOM 1382 C CA . PHE A 1 178 ? -4.395 0.228 -14.016 1 96.31 178 PHE A CA 1
ATOM 1383 C C . PHE A 1 178 ? -3.074 0.367 -14.766 1 96.31 178 PHE A C 1
ATOM 1385 O O . PHE A 1 178 ? -2.547 1.473 -14.906 1 96.31 178 PHE A O 1
ATOM 1392 N N . ARG A 1 179 ? -2.52 -0.705 -15.305 1 96.25 179 ARG A N 1
ATOM 1393 C CA . ARG A 1 179 ? -1.232 -0.686 -15.992 1 96.25 179 ARG A CA 1
ATOM 1394 C C . ARG A 1 179 ? -1.26 0.27 -17.172 1 96.25 179 ARG A C 1
ATOM 1396 O O . ARG A 1 179 ? -0.335 1.063 -17.359 1 96.25 179 ARG A O 1
ATOM 1403 N N . ASP A 1 180 ? -2.27 0.177 -17.922 1 93.94 180 ASP A N 1
ATOM 1404 C CA . ASP A 1 180 ? -2.398 1.028 -19.109 1 93.94 180 ASP A CA 1
ATOM 1405 C C . ASP A 1 180 ? -2.438 2.504 -18.719 1 93.94 180 ASP A C 1
ATOM 1407 O O . ASP A 1 180 ? -1.908 3.355 -19.438 1 93.94 180 ASP A O 1
ATOM 1411 N N . HIS A 1 181 ? -3.006 2.809 -17.672 1 92.38 181 HIS A N 1
ATOM 1412 C CA . HIS A 1 181 ? -3.141 4.195 -17.234 1 92.38 181 HIS A CA 1
ATOM 1413 C C . HIS A 1 181 ? -1.877 4.676 -16.531 1 92.38 181 HIS A C 1
ATOM 1415 O O . HIS A 1 181 ? -1.601 5.879 -16.484 1 92.38 181 HIS A O 1
ATOM 1421 N N . LEU A 1 182 ? -1.146 3.736 -15.898 1 94.81 182 LEU A N 1
ATOM 1422 C CA . LEU A 1 182 ? 0.1 4.07 -15.219 1 94.81 182 LEU A CA 1
ATOM 1423 C C . LEU A 1 182 ? 1.224 4.301 -16.219 1 94.81 182 LEU A C 1
ATOM 1425 O O . LEU A 1 182 ? 2.18 5.023 -15.938 1 94.81 182 LEU A O 1
ATOM 1429 N N . ARG A 1 183 ? 1.134 3.729 -17.391 1 94.69 183 ARG A N 1
ATOM 1430 C CA . ARG A 1 183 ? 2.197 3.691 -18.391 1 94.69 183 ARG A CA 1
ATOM 1431 C C . ARG A 1 183 ? 2.678 5.098 -18.734 1 94.69 183 ARG A C 1
ATOM 1433 O O . ARG A 1 183 ? 3.877 5.375 -18.688 1 94.69 183 ARG A O 1
ATOM 1440 N N . PRO A 1 184 ? 1.797 6.078 -19.031 1 91.94 184 PRO A N 1
ATOM 1441 C CA . PRO A 1 184 ? 2.279 7.422 -19.344 1 91.94 184 PRO A CA 1
ATOM 1442 C C . PRO A 1 184 ? 3.033 8.078 -18.188 1 91.94 184 PRO A C 1
ATOM 1444 O O . PRO A 1 184 ? 3.979 8.836 -18.422 1 91.94 184 PRO A O 1
ATOM 1447 N N . LEU A 1 185 ? 2.592 7.797 -17.062 1 91.19 185 LEU A N 1
ATOM 1448 C CA . LEU A 1 185 ? 3.236 8.352 -15.883 1 91.19 185 LEU A CA 1
ATOM 1449 C C . LEU A 1 185 ? 4.594 7.695 -15.648 1 91.19 185 LEU A C 1
ATOM 1451 O O . LEU A 1 185 ? 5.555 8.367 -15.273 1 91.19 185 LEU A O 1
ATOM 1455 N N . TRP A 1 186 ? 4.66 6.434 -15.844 1 91.19 186 TRP A N 1
ATOM 1456 C CA . TRP A 1 186 ? 5.875 5.66 -15.633 1 91.19 186 TRP A CA 1
ATOM 1457 C C . TRP A 1 186 ? 6.973 6.09 -16.594 1 91.19 186 TRP A C 1
ATOM 1459 O O . TRP A 1 186 ? 8.133 6.246 -16.203 1 91.19 186 TRP A O 1
ATOM 1469 N N . SER A 1 187 ? 6.652 6.254 -17.812 1 84.69 187 SER A N 1
ATOM 1470 C CA . SER A 1 187 ? 7.594 6.656 -18.859 1 84.69 187 SER A CA 1
ATOM 1471 C C . SER A 1 187 ? 8.141 8.055 -18.594 1 84.69 187 SER A C 1
ATOM 1473 O O . SER A 1 187 ? 9.32 8.32 -18.844 1 84.69 187 SER A O 1
ATOM 1475 N N . GLY A 1 188 ? 7.367 8.953 -18.094 1 77.56 188 GLY A N 1
ATOM 1476 C CA . GLY A 1 188 ? 7.809 10.305 -17.781 1 77.56 188 GLY A CA 1
ATOM 1477 C C . GLY A 1 188 ? 8.742 10.367 -16.594 1 77.56 188 GLY A C 1
ATOM 1478 O O . GLY A 1 188 ? 9.672 11.18 -16.562 1 77.56 188 GLY A O 1
ATOM 1479 N N . ALA A 1 189 ? 8.469 9.555 -15.641 1 71.44 189 ALA A N 1
ATOM 1480 C CA . ALA A 1 189 ? 9.234 9.57 -14.398 1 71.44 189 ALA A CA 1
ATOM 1481 C C . ALA A 1 189 ? 10.609 8.93 -14.594 1 71.44 189 ALA A C 1
ATOM 1483 O O . ALA A 1 189 ? 11.547 9.219 -13.852 1 71.44 189 ALA A O 1
ATOM 1484 N N . HIS A 1 190 ? 10.773 8.031 -15.484 1 65.38 190 HIS A N 1
ATOM 1485 C CA . HIS A 1 190 ? 12.031 7.32 -15.672 1 65.38 190 HIS A CA 1
ATOM 1486 C C . HIS A 1 190 ? 12.734 7.781 -16.938 1 65.38 190 HIS A C 1
ATOM 1488 O O . HIS A 1 190 ? 13.875 7.395 -17.203 1 65.38 190 HIS A O 1
ATOM 1494 N N . GLY A 1 191 ? 12.086 8.484 -17.859 1 50.56 191 GLY A N 1
ATOM 1495 C CA . GLY A 1 191 ? 12.695 8.977 -19.078 1 50.56 191 GLY A CA 1
ATOM 1496 C C . GLY A 1 191 ? 13.453 10.281 -18.891 1 50.56 191 GLY A C 1
ATOM 1497 O O . GLY A 1 191 ? 14.039 10.812 -19.844 1 50.56 191 GLY A O 1
ATOM 1498 N N . GLY A 1 192 ? 13.398 11.102 -17.812 1 38.38 192 GLY A N 1
ATOM 1499 C CA . GLY A 1 192 ? 14.273 12.266 -17.797 1 38.38 192 GLY A CA 1
ATOM 1500 C C . GLY A 1 192 ? 15.664 11.961 -17.266 1 38.38 192 GLY A C 1
ATOM 1501 O O . GLY A 1 192 ? 15.867 10.969 -16.578 1 38.38 192 GLY A O 1
ATOM 1502 N N . MET B 1 1 ? -8.227 18.344 27.531 1 58.81 1 MET B N 1
ATOM 1503 C CA . MET B 1 1 ? -8.516 17.562 26.328 1 58.81 1 MET B CA 1
ATOM 1504 C C . MET B 1 1 ? -7.328 17.578 25.375 1 58.81 1 MET B C 1
ATOM 1506 O O . MET B 1 1 ? -6.809 16.516 25.016 1 58.81 1 MET B O 1
ATOM 1510 N N . VAL B 1 2 ? -6.77 18.719 25.125 1 64.75 2 VAL B N 1
ATOM 1511 C CA . VAL B 1 2 ? -5.703 18.891 24.141 1 64.75 2 VAL B CA 1
ATOM 1512 C C . VAL B 1 2 ? -4.414 18.25 24.656 1 64.75 2 VAL B C 1
ATOM 1514 O O . VAL B 1 2 ? -3.703 17.578 23.906 1 64.75 2 VAL B O 1
ATOM 1517 N N . ALA B 1 3 ? -4.246 18.375 25.984 1 67.69 3 ALA B N 1
ATOM 1518 C CA . ALA B 1 3 ? -3.035 17.812 26.562 1 67.69 3 ALA B CA 1
ATOM 1519 C C . ALA B 1 3 ? -2.99 16.297 26.391 1 67.69 3 ALA B C 1
ATOM 1521 O O . ALA B 1 3 ? -1.942 15.727 26.078 1 67.69 3 ALA B O 1
ATOM 1522 N N . ARG B 1 4 ? -4.164 15.688 26.547 1 72.31 4 ARG B N 1
ATOM 1523 C CA . ARG B 1 4 ? -4.238 14.234 26.422 1 72.31 4 ARG B CA 1
ATOM 1524 C C . ARG B 1 4 ? -3.98 13.805 24.984 1 72.31 4 ARG B C 1
ATOM 1526 O O . ARG B 1 4 ? -3.395 12.742 24.75 1 72.31 4 ARG B O 1
ATOM 1533 N N . ALA B 1 5 ? -4.348 14.688 24.109 1 77.5 5 ALA B N 1
ATOM 1534 C CA . ALA B 1 5 ? -4.141 14.383 22.703 1 77.5 5 ALA B CA 1
ATOM 1535 C C . ALA B 1 5 ? -2.654 14.359 22.359 1 77.5 5 ALA B C 1
ATOM 1537 O O . ALA B 1 5 ? -2.188 13.477 21.641 1 77.5 5 ALA B O 1
ATOM 1538 N N . VAL B 1 6 ? -1.904 15.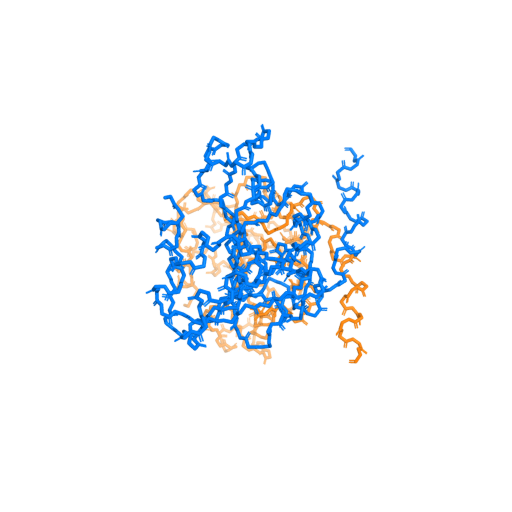227 22.984 1 80 6 VAL B N 1
ATOM 1539 C CA . VAL B 1 6 ? -0.478 15.359 22.719 1 80 6 VAL B CA 1
ATOM 1540 C C . VAL B 1 6 ? 0.276 14.172 23.312 1 80 6 VAL B C 1
ATOM 1542 O O . VAL B 1 6 ? 1.25 13.688 22.719 1 80 6 VAL B O 1
ATOM 1545 N N . GLU B 1 7 ? -0.221 13.75 24.422 1 79.81 7 GLU B N 1
ATOM 1546 C CA . GLU B 1 7 ? 0.412 12.602 25.047 1 79.81 7 GLU B CA 1
ATOM 1547 C C . GLU B 1 7 ? 0.336 11.367 24.156 1 79.81 7 GLU B C 1
ATOM 1549 O O . GLU B 1 7 ? 1.245 10.531 24.172 1 79.81 7 GLU B O 1
ATOM 1554 N N . ARG B 1 8 ? -0.598 11.328 23.422 1 80.12 8 ARG B N 1
ATOM 1555 C CA . ARG B 1 8 ? -0.826 10.156 22.578 1 80.12 8 ARG B CA 1
ATOM 1556 C C . ARG B 1 8 ? 0.013 10.227 21.312 1 80.12 8 ARG B C 1
ATOM 1558 O O . ARG B 1 8 ? 0.128 9.234 20.578 1 80.12 8 ARG B O 1
ATOM 1565 N N . LEU B 1 9 ? 0.654 11.344 21.094 1 87.38 9 LEU B N 1
ATOM 1566 C CA . LEU B 1 9 ? 1.405 11.539 19.859 1 87.38 9 LEU B CA 1
ATOM 1567 C C . LEU B 1 9 ? 2.738 10.805 19.906 1 87.38 9 LEU B C 1
ATOM 1569 O O . LEU B 1 9 ? 3.389 10.617 18.875 1 87.38 9 LEU B O 1
ATOM 1573 N N . ALA B 1 10 ? 3.158 10.289 21.062 1 85.75 10 ALA B N 1
ATOM 1574 C CA . ALA B 1 10 ? 4.414 9.562 21.203 1 85.75 10 ALA B CA 1
ATOM 1575 C C . ALA B 1 10 ? 5.57 10.32 20.562 1 85.75 10 ALA B C 1
ATOM 1577 O O . ALA B 1 10 ? 6.32 9.766 19.766 1 85.75 10 ALA B O 1
ATOM 1578 N N . LEU B 1 11 ? 5.809 11.547 20.984 1 91.12 11 LEU B N 1
ATOM 1579 C CA . LEU B 1 11 ? 6.832 12.414 20.422 1 91.12 11 LEU B CA 1
ATOM 1580 C C . LEU B 1 11 ? 8.195 12.133 21.047 1 91.12 11 LEU B C 1
ATOM 1582 O O . LEU B 1 11 ? 8.281 11.797 22.219 1 91.12 11 LEU B O 1
ATOM 1586 N N . ASP B 1 12 ? 9.172 12.195 20.25 1 90.31 12 ASP B N 1
ATOM 1587 C CA . ASP B 1 12 ? 10.562 12.164 20.688 1 90.31 12 ASP B CA 1
ATOM 1588 C C . ASP B 1 12 ? 11.117 13.578 20.844 1 90.31 12 ASP B C 1
ATOM 1590 O O . ASP B 1 12 ? 10.828 14.461 20.047 1 90.31 12 ASP B O 1
ATOM 1594 N N . PRO B 1 13 ? 11.883 13.734 21.891 1 88.19 13 PRO B N 1
ATOM 1595 C CA . PRO B 1 13 ? 12.43 15.07 22.125 1 88.19 13 PRO B CA 1
ATOM 1596 C C . PRO B 1 13 ? 13.172 15.625 20.922 1 88.19 13 PRO B C 1
ATOM 1598 O O . PRO B 1 13 ? 13.32 16.844 20.781 1 88.19 13 PRO B O 1
ATOM 1601 N N . ASP B 1 14 ? 13.539 14.766 20.047 1 92.12 14 ASP B N 1
ATOM 1602 C CA . ASP B 1 14 ? 14.312 15.211 18.891 1 92.12 14 ASP B CA 1
ATOM 1603 C C . ASP B 1 14 ? 13.398 15.547 17.703 1 92.12 14 ASP B C 1
ATOM 1605 O O . ASP B 1 14 ? 13.859 16.016 16.672 1 92.12 14 ASP B O 1
ATOM 1609 N N . ASP B 1 15 ? 12.172 15.438 17.938 1 95.56 15 ASP B N 1
ATOM 1610 C CA . ASP B 1 15 ? 11.227 15.688 16.844 1 95.56 15 ASP B CA 1
ATOM 1611 C C . ASP B 1 15 ? 11.094 17.188 16.562 1 95.56 15 ASP B C 1
ATOM 1613 O O . ASP B 1 15 ? 11.188 18 17.484 1 95.56 15 ASP B O 1
ATOM 1617 N N . LEU B 1 16 ? 10.938 17.5 15.32 1 97.75 16 LEU B N 1
ATOM 1618 C CA . LEU B 1 16 ? 10.453 18.812 14.891 1 97.75 16 LEU B CA 1
ATOM 1619 C C . LEU B 1 16 ? 8.961 18.75 14.555 1 97.75 16 LEU B C 1
ATOM 1621 O O . LEU B 1 16 ? 8.547 17.969 13.703 1 97.75 16 LEU B O 1
ATOM 1625 N N . VAL B 1 17 ? 8.227 19.562 15.242 1 97.44 17 VAL B N 1
ATOM 1626 C CA . VAL B 1 17 ? 6.781 19.547 15.047 1 97.44 17 VAL B CA 1
ATOM 1627 C C . VAL B 1 17 ? 6.32 20.891 14.5 1 97.44 17 VAL B C 1
ATOM 1629 O O . VAL B 1 17 ? 6.594 21.938 15.094 1 97.44 17 VAL B O 1
ATOM 1632 N N . VAL B 1 18 ? 5.695 20.844 13.383 1 97 18 VAL B N 1
ATOM 1633 C CA . VAL B 1 18 ? 5.023 22.031 12.859 1 97 18 VAL B CA 1
ATOM 1634 C C . VAL B 1 18 ? 3.557 22.016 13.281 1 97 18 VAL B C 1
ATOM 1636 O O . VAL B 1 18 ? 2.826 21.062 12.992 1 97 18 VAL B O 1
ATOM 1639 N N . GLU B 1 19 ? 3.186 23.047 13.984 1 95.88 19 GLU B N 1
ATOM 1640 C CA . GLU B 1 19 ? 1.796 23.188 14.406 1 95.88 19 GLU B CA 1
ATOM 1641 C C . GLU B 1 19 ? 1.02 24.094 13.453 1 95.88 19 GLU B C 1
ATOM 1643 O O . GLU B 1 19 ? 1.394 25.25 13.242 1 95.88 19 GLU B O 1
ATOM 1648 N N . ILE B 1 20 ? 0 23.547 12.922 1 93.31 20 ILE B N 1
ATOM 1649 C CA . ILE B 1 20 ? -0.883 24.312 12.055 1 93.31 20 ILE B CA 1
ATOM 1650 C C . ILE B 1 20 ? -1.965 25 12.891 1 93.31 20 ILE B C 1
ATOM 1652 O O . ILE B 1 20 ? -2.682 24.328 13.641 1 93.31 20 ILE B O 1
ATOM 1656 N N . GLY B 1 21 ? -2.105 26.312 12.664 1 89.75 21 GLY B N 1
ATOM 1657 C CA . GLY B 1 21 ? -3.129 27.016 13.414 1 89.75 21 GLY B CA 1
ATOM 1658 C C . GLY B 1 21 ? -2.871 27.047 14.906 1 89.75 21 GLY B C 1
ATOM 1659 O O . GLY B 1 21 ? -3.684 26.547 15.688 1 89.75 21 GLY B O 1
ATOM 1660 N N . ALA B 1 22 ? -1.852 27.797 15.305 1 91.12 22 ALA B N 1
ATOM 1661 C CA . ALA B 1 22 ? -1.422 27.781 16.703 1 91.12 22 ALA B CA 1
ATOM 1662 C C . ALA B 1 22 ? -2.43 28.5 17.594 1 91.12 22 ALA B C 1
ATOM 1664 O O . ALA B 1 22 ? -2.574 28.172 18.766 1 91.12 22 ALA B O 1
ATOM 1665 N N . GLY B 1 23 ? -3.158 29.469 16.969 1 88.62 23 GLY B N 1
ATOM 1666 C CA . GLY B 1 23 ? -4.176 30.188 17.719 1 88.62 23 GLY B CA 1
ATOM 1667 C C . GLY B 1 23 ? -3.66 30.734 19.031 1 88.62 23 GLY B C 1
ATOM 1668 O O . GLY B 1 23 ? -2.637 31.438 19.062 1 88.62 23 GLY B O 1
ATOM 1669 N N . ARG B 1 24 ? -4.34 30.516 20.109 1 88.44 24 ARG B N 1
ATOM 1670 C CA . ARG B 1 24 ? -3.963 31.047 21.422 1 88.44 24 ARG B CA 1
ATOM 1671 C C . ARG B 1 24 ? -2.963 30.109 22.109 1 88.44 24 ARG B C 1
ATOM 1673 O O . ARG B 1 24 ? -2.639 30.312 23.281 1 88.44 24 ARG B O 1
ATOM 1680 N N . GLY B 1 25 ? -2.611 29.078 21.453 1 89.31 25 GLY B N 1
ATOM 1681 C CA . GLY B 1 25 ? -1.551 28.219 21.969 1 89.31 25 GLY B CA 1
ATOM 1682 C C . GLY B 1 25 ? -2.068 27 22.719 1 89.31 25 GLY B C 1
ATOM 1683 O O . GLY B 1 25 ? -1.373 26.453 23.578 1 89.31 25 GLY B O 1
ATOM 1684 N N . ALA B 1 26 ? -3.318 26.625 22.438 1 84.44 26 ALA B N 1
ATOM 1685 C CA . ALA B 1 26 ? -3.918 25.484 23.125 1 84.44 26 ALA B CA 1
ATOM 1686 C C . ALA B 1 26 ? -3.104 24.219 22.906 1 84.44 26 ALA B C 1
ATOM 1688 O O . ALA B 1 26 ? -2.918 23.422 23.828 1 84.44 26 ALA B O 1
ATOM 1689 N N . LEU B 1 27 ? -2.625 24.047 21.719 1 89.06 27 LEU B N 1
ATOM 1690 C CA . LEU B 1 27 ? -1.805 22.875 21.406 1 89.06 27 LEU B CA 1
ATOM 1691 C C . LEU B 1 27 ? -0.324 23.188 21.609 1 89.06 27 LEU B C 1
ATOM 1693 O O . LEU B 1 27 ? 0.459 22.297 21.953 1 89.06 27 LEU B O 1
ATOM 1697 N N . THR B 1 28 ? 0.042 24.422 21.406 1 92 28 THR B N 1
ATOM 1698 C CA . THR B 1 28 ? 1.435 24.828 21.547 1 92 28 THR B CA 1
ATOM 1699 C C . THR B 1 28 ? 1.955 24.516 22.953 1 92 28 THR B C 1
ATOM 1701 O O . THR B 1 28 ? 3.062 23.984 23.094 1 92 28 THR B O 1
ATOM 1704 N N . ASP B 1 29 ? 1.07 24.734 23.922 1 91.81 29 ASP B N 1
ATOM 1705 C CA . ASP B 1 29 ? 1.484 24.594 25.312 1 91.81 29 ASP B CA 1
ATOM 1706 C C . ASP B 1 29 ? 1.887 23.141 25.625 1 91.81 29 ASP B C 1
ATOM 1708 O O . ASP B 1 29 ? 3.033 22.875 26 1 91.81 29 ASP B O 1
ATOM 1712 N N . PRO B 1 30 ? 0.967 22.281 25.453 1 90.88 30 PRO B N 1
ATOM 1713 C CA . PRO B 1 30 ? 1.359 20.906 25.75 1 90.88 30 PRO B CA 1
ATOM 1714 C C . PRO B 1 30 ? 2.471 20.406 24.844 1 90.88 30 PRO B C 1
ATOM 1716 O O . PRO B 1 30 ? 3.293 19.578 25.25 1 90.88 30 PRO B O 1
ATOM 1719 N N . LEU B 1 31 ? 2.59 20.797 23.625 1 93.12 31 LEU B N 1
ATOM 1720 C CA . LEU B 1 31 ? 3.67 20.391 22.734 1 93.12 31 LEU B CA 1
ATOM 1721 C C . LEU B 1 31 ? 5.02 20.875 23.25 1 93.12 31 LEU B C 1
ATOM 1723 O O . LEU B 1 31 ? 5.98 20.094 23.297 1 93.12 31 LEU B O 1
ATOM 1727 N N . ALA B 1 32 ? 5.055 22.109 23.672 1 92.06 32 ALA B N 1
ATOM 1728 C CA . ALA B 1 32 ? 6.285 22.688 24.203 1 92.06 32 ALA B CA 1
ATOM 1729 C C . ALA B 1 32 ? 6.746 21.953 25.453 1 92.06 32 ALA B C 1
ATOM 1731 O O . ALA B 1 32 ? 7.945 21.781 25.672 1 92.06 32 ALA B O 1
ATOM 1732 N N . GLU B 1 33 ? 5.797 21.516 26.219 1 90.12 33 GLU B N 1
ATOM 1733 C CA . GLU B 1 33 ? 6.094 20.844 27.484 1 90.12 33 GLU B CA 1
ATOM 1734 C C . GLU B 1 33 ? 6.77 19.5 27.234 1 90.12 33 GLU B C 1
ATOM 1736 O O . GLU B 1 33 ? 7.469 18.984 28.109 1 90.12 33 GLU B O 1
ATOM 1741 N N . THR B 1 34 ? 6.578 18.891 26.109 1 90.19 34 THR B N 1
ATOM 1742 C CA . THR B 1 34 ? 7.18 17.594 25.812 1 90.19 34 THR B CA 1
ATOM 1743 C C . THR B 1 34 ? 8.672 17.75 25.531 1 90.19 34 THR B C 1
ATOM 1745 O O . THR B 1 34 ? 9.414 16.766 25.562 1 90.19 34 THR B O 1
ATOM 1748 N N . GLY B 1 35 ? 9.086 18.984 25.172 1 91.25 35 GLY B N 1
ATOM 1749 C CA . GLY B 1 35 ? 10.5 19.219 24.922 1 91.25 35 GLY B CA 1
ATOM 1750 C C . GLY B 1 35 ? 10.859 19.188 23.453 1 91.25 35 GLY B C 1
ATOM 1751 O O . GLY B 1 35 ? 12.023 19.375 23.078 1 91.25 35 GLY B O 1
ATOM 1752 N N . VAL B 1 36 ? 9.906 18.984 22.625 1 95 36 VAL B N 1
ATOM 1753 C CA . VAL B 1 36 ? 10.172 18.938 21.188 1 95 36 VAL B CA 1
ATOM 1754 C C . VAL B 1 36 ? 10.391 20.359 20.656 1 95 36 VAL B C 1
ATOM 1756 O O . VAL B 1 36 ? 10.062 21.328 21.328 1 95 36 VAL B O 1
ATOM 1759 N N . ARG B 1 37 ? 11.016 20.422 19.438 1 97.19 37 ARG B N 1
ATOM 1760 C CA . ARG B 1 37 ? 11.039 21.688 18.703 1 97.19 37 ARG B CA 1
ATOM 1761 C C . ARG B 1 37 ? 9.703 21.953 18.031 1 97.19 37 ARG B C 1
ATOM 1763 O O . ARG B 1 37 ? 9.148 21.078 17.359 1 97.19 37 ARG B O 1
ATOM 1770 N N . VAL B 1 38 ? 9.234 23.125 18.312 1 97.31 38 VAL B N 1
ATOM 1771 C CA . VAL B 1 38 ? 7.918 23.453 17.781 1 97.31 38 VAL B CA 1
ATOM 1772 C C . VAL B 1 38 ? 8.016 24.672 16.859 1 97.31 38 VAL B C 1
ATOM 1774 O O . VAL B 1 38 ? 8.602 25.688 17.234 1 97.31 38 VAL B O 1
ATOM 1777 N N . VAL B 1 39 ? 7.57 24.531 15.648 1 97.62 39 VAL B N 1
ATOM 1778 C CA . VAL B 1 39 ? 7.289 25.672 14.773 1 97.62 39 VAL B CA 1
ATOM 1779 C C . VAL B 1 39 ? 5.781 25.891 14.688 1 97.62 39 VAL B C 1
ATOM 1781 O O . VAL B 1 39 ? 5.074 25.141 14.008 1 97.62 39 VAL B O 1
ATOM 1784 N N . ALA B 1 40 ? 5.359 26.922 15.367 1 96.75 40 ALA B N 1
ATOM 1785 C CA . ALA B 1 40 ? 3.934 27.25 15.406 1 96.75 40 ALA B CA 1
ATOM 1786 C C . ALA B 1 40 ? 3.566 28.25 14.32 1 96.75 40 ALA B C 1
ATOM 1788 O O . ALA B 1 40 ? 4.035 29.391 14.336 1 96.75 40 ALA B O 1
ATOM 1789 N N . VAL B 1 41 ? 2.693 27.797 13.43 1 95.38 41 VAL B N 1
ATOM 1790 C CA . VAL B 1 41 ? 2.289 28.656 12.32 1 95.38 41 VAL B CA 1
ATOM 1791 C C . VAL B 1 41 ? 0.889 29.203 12.578 1 95.38 41 VAL B C 1
ATOM 1793 O O . VAL B 1 41 ? -0.049 28.453 12.82 1 95.38 41 VAL B O 1
ATOM 1796 N N . GLU B 1 42 ? 0.789 30.547 12.523 1 94.38 42 GLU B N 1
ATOM 1797 C CA . GLU B 1 42 ? -0.476 31.234 12.766 1 94.38 42 GLU B CA 1
ATOM 1798 C C . GLU B 1 42 ? -0.677 32.375 11.781 1 94.38 42 GLU B C 1
ATOM 1800 O O . GLU B 1 42 ? 0.223 33.188 11.578 1 94.38 42 GLU B O 1
ATOM 1805 N N . ARG B 1 43 ? -1.864 32.312 11.203 1 92.38 43 ARG B N 1
ATOM 1806 C CA . ARG B 1 43 ? -2.146 33.281 10.164 1 92.38 43 ARG B CA 1
ATOM 1807 C C . ARG B 1 43 ? -2.463 34.656 10.781 1 92.38 43 ARG B C 1
ATOM 1809 O O . ARG B 1 43 ? -2.1 35.688 10.227 1 92.38 43 ARG B O 1
ATOM 1816 N N . ASP B 1 44 ? -3.209 34.75 11.844 1 92.94 44 ASP B N 1
ATOM 1817 C CA . ASP B 1 44 ? -3.607 36 12.5 1 92.94 44 ASP B CA 1
ATOM 1818 C C . ASP B 1 44 ? -2.416 36.656 13.18 1 92.94 44 ASP B C 1
ATOM 1820 O O . ASP B 1 44 ? -1.845 36.094 14.125 1 92.94 44 ASP B O 1
ATOM 1824 N N . ARG B 1 45 ? -2.133 37.781 12.789 1 95.69 45 ARG B N 1
ATOM 1825 C CA . ARG B 1 45 ? -0.949 38.5 13.258 1 95.69 45 ARG B CA 1
ATOM 1826 C C . ARG B 1 45 ? -1.036 38.781 14.758 1 95.69 45 ARG B C 1
ATOM 1828 O O . ARG B 1 45 ? -0.048 38.625 15.484 1 95.69 45 ARG B O 1
ATOM 1835 N N . GLN B 1 46 ? -2.143 39.188 15.164 1 96.62 46 GLN B N 1
ATOM 1836 C CA . GLN B 1 46 ? -2.309 39.5 16.578 1 96.62 46 GLN B CA 1
ATOM 1837 C C . GLN B 1 46 ? -2.141 38.281 17.453 1 96.62 46 GLN B C 1
ATOM 1839 O O . GLN B 1 46 ? -1.452 38.344 18.484 1 96.62 46 GLN B O 1
ATOM 1844 N N . LEU B 1 47 ? -2.787 37.188 17.078 1 94.25 47 LEU B N 1
ATOM 1845 C CA . LEU B 1 47 ? -2.658 35.969 17.828 1 94.25 47 LEU B CA 1
ATOM 1846 C C . LEU B 1 47 ? -1.212 35.469 17.828 1 94.25 47 LEU B C 1
ATOM 1848 O O . LEU B 1 47 ? -0.69 35.062 18.875 1 94.25 47 LEU B O 1
ATOM 1852 N N . ALA B 1 48 ? -0.573 35.531 16.688 1 95.62 48 ALA B N 1
ATOM 1853 C CA . ALA B 1 48 ? 0.813 35.094 16.547 1 95.62 48 ALA B CA 1
ATOM 1854 C C . ALA B 1 48 ? 1.735 35.906 17.453 1 95.62 48 ALA B C 1
ATOM 1856 O O . ALA B 1 48 ? 2.621 35.344 18.109 1 95.62 48 ALA B O 1
ATOM 1857 N N . GLU B 1 49 ? 1.514 37.188 17.453 1 96.44 49 GLU B N 1
ATOM 1858 C CA . GLU B 1 49 ? 2.352 38.094 18.266 1 96.44 49 GLU B CA 1
ATOM 1859 C C . GLU B 1 49 ? 2.197 37.781 19.75 1 96.44 49 GLU B C 1
ATOM 1861 O O . GLU B 1 49 ? 3.184 37.75 20.484 1 96.44 49 GLU B O 1
ATOM 1866 N N . ARG B 1 50 ? 0.996 37.594 20.141 1 96.12 50 ARG B N 1
ATOM 1867 C CA . ARG B 1 50 ? 0.737 37.219 21.531 1 96.12 50 ARG B CA 1
ATOM 1868 C C . ARG B 1 50 ? 1.424 35.938 21.906 1 96.12 50 ARG B C 1
ATOM 1870 O O . ARG B 1 50 ? 2.033 35.812 22.969 1 96.12 50 ARG B O 1
ATOM 1877 N N . LEU B 1 51 ? 1.281 34.969 21.078 1 95.62 51 LEU B N 1
ATOM 1878 C CA . LEU B 1 51 ? 1.896 33.656 21.328 1 95.62 51 LEU B CA 1
ATOM 1879 C C . LEU B 1 51 ? 3.418 33.781 21.328 1 95.62 51 LEU B C 1
ATOM 1881 O O . LEU B 1 51 ? 4.082 33.156 22.156 1 95.62 51 LEU B O 1
ATOM 1885 N N . ARG B 1 52 ? 3.947 34.531 20.406 1 95.94 52 ARG B N 1
ATOM 1886 C CA . ARG B 1 52 ? 5.387 34.75 20.328 1 95.94 52 ARG B CA 1
ATOM 1887 C C . ARG B 1 52 ? 5.918 35.344 21.625 1 95.94 52 ARG B C 1
ATOM 1889 O O . ARG B 1 52 ? 6.965 34.938 22.125 1 95.94 52 ARG B O 1
ATOM 1896 N N . SER B 1 53 ? 5.195 36.281 22.141 1 96.19 53 SER B N 1
ATOM 1897 C CA . SER B 1 53 ? 5.594 36.906 23.391 1 96.19 53 SER B CA 1
ATOM 1898 C C . SER B 1 53 ? 5.605 35.906 24.547 1 96.19 53 SER B C 1
ATOM 1900 O O . SER B 1 53 ? 6.5 35.938 25.391 1 96.19 53 SER B O 1
ATOM 1902 N N . ARG B 1 54 ? 4.652 35.062 24.594 1 94.81 54 ARG B N 1
ATOM 1903 C CA . ARG B 1 54 ? 4.531 34.062 25.656 1 94.81 54 ARG B CA 1
ATOM 1904 C C . ARG B 1 54 ? 5.719 33.094 25.625 1 94.81 54 ARG B C 1
ATOM 1906 O O . ARG B 1 54 ? 6.133 32.594 26.672 1 94.81 54 ARG B O 1
ATOM 1913 N N . TYR B 1 55 ? 6.195 32.875 24.453 1 95.12 55 TYR B N 1
ATOM 1914 C CA . TYR B 1 55 ? 7.258 31.891 24.344 1 95.12 55 TYR B CA 1
ATOM 1915 C C . TYR B 1 55 ? 8.586 32.562 23.969 1 95.12 55 TYR B C 1
ATOM 1917 O O . TYR B 1 55 ? 9.484 31.891 23.438 1 95.12 55 TYR B O 1
ATOM 1925 N N . ALA B 1 56 ? 8.711 33.781 24.188 1 93.44 56 ALA B N 1
ATOM 1926 C CA . ALA B 1 56 ? 9.883 34.594 23.812 1 93.44 56 ALA B CA 1
ATOM 1927 C C . ALA B 1 56 ? 11.148 34.031 24.438 1 93.44 56 ALA B C 1
ATOM 1929 O O . ALA B 1 56 ? 12.234 34.094 23.859 1 93.44 56 ALA B O 1
ATOM 1930 N N . ASP B 1 57 ? 11.023 33.312 25.531 1 93.12 57 ASP B N 1
ATOM 1931 C CA . ASP B 1 57 ? 12.195 32.812 26.266 1 93.12 57 ASP B CA 1
ATOM 1932 C C . ASP B 1 57 ? 12.359 31.312 26.094 1 93.12 57 ASP B C 1
ATOM 1934 O O . ASP B 1 57 ? 13.125 30.672 26.828 1 93.12 57 ASP B O 1
ATOM 1938 N N . VAL B 1 58 ? 11.625 30.75 25.281 1 94.06 58 VAL B N 1
ATOM 1939 C CA . VAL B 1 58 ? 11.695 29.328 25.016 1 94.06 58 VAL B CA 1
ATOM 1940 C C . VAL B 1 58 ? 12.297 29.078 23.625 1 94.06 58 VAL B C 1
ATOM 1942 O O . VAL B 1 58 ? 11.594 29.156 22.609 1 94.06 58 VAL B O 1
ATOM 1945 N N . ASP B 1 59 ? 13.5 28.688 23.531 1 93.5 59 ASP B N 1
ATOM 1946 C CA . ASP B 1 59 ? 14.273 28.609 22.297 1 93.5 59 ASP B CA 1
ATOM 1947 C C . ASP B 1 59 ? 13.688 27.562 21.344 1 93.5 59 ASP B C 1
ATOM 1949 O O . ASP B 1 59 ? 13.789 27.719 20.125 1 93.5 59 ASP B O 1
ATOM 1953 N N . ARG B 1 60 ? 13.062 26.578 21.875 1 95.5 60 ARG B N 1
ATOM 1954 C CA . ARG B 1 60 ? 12.609 25.453 21.047 1 95.5 60 ARG B CA 1
ATOM 1955 C C . ARG B 1 60 ? 11.25 25.75 20.438 1 95.5 60 ARG B C 1
ATOM 1957 O O . ARG B 1 60 ? 10.719 24.922 19.688 1 95.5 60 ARG B O 1
ATOM 1964 N N . VAL B 1 61 ? 10.688 26.922 20.766 1 97.19 61 VAL B N 1
ATOM 1965 C CA . VAL B 1 61 ? 9.391 27.281 20.203 1 97.19 61 VAL B CA 1
ATOM 1966 C C . VAL B 1 61 ? 9.539 28.5 19.312 1 97.19 61 VAL B C 1
ATOM 1968 O O . VAL B 1 61 ? 9.977 29.562 19.781 1 97.19 61 VAL B O 1
ATOM 1971 N N . ARG B 1 62 ? 9.273 28.312 18.062 1 97.19 62 ARG B N 1
ATOM 1972 C CA . ARG B 1 62 ? 9.273 29.406 17.094 1 97.19 62 ARG B CA 1
ATOM 1973 C C . ARG B 1 62 ? 7.871 29.656 16.562 1 97.19 62 ARG B C 1
ATOM 1975 O O . ARG B 1 62 ? 7.207 28.734 16.078 1 97.19 62 ARG B O 1
ATOM 1982 N N . VAL B 1 63 ? 7.445 30.906 16.641 1 97.06 63 VAL B N 1
ATOM 1983 C CA . VAL B 1 63 ? 6.125 31.281 16.141 1 97.06 63 VAL B CA 1
ATOM 1984 C C . VAL B 1 63 ? 6.27 32.062 14.836 1 97.06 63 VAL B C 1
ATOM 1986 O O . VAL B 1 63 ? 7 33.062 14.781 1 97.06 63 VAL B O 1
ATOM 1989 N N . ILE B 1 64 ? 5.617 31.578 13.812 1 96.31 64 ILE B N 1
ATOM 1990 C CA . ILE B 1 64 ? 5.707 32.188 12.492 1 96.31 64 ILE B CA 1
ATOM 1991 C C . ILE B 1 64 ? 4.324 32.688 12.055 1 96.31 64 ILE B C 1
ATOM 1993 O O . ILE B 1 64 ? 3.354 31.922 12.094 1 96.31 64 ILE B O 1
ATOM 1997 N N . THR B 1 65 ? 4.242 34.031 11.688 1 96.44 65 THR B N 1
ATOM 1998 C CA . THR B 1 65 ? 3.023 34.562 11.094 1 96.44 65 THR B CA 1
ATOM 1999 C C . THR B 1 65 ? 2.979 34.25 9.594 1 96.44 65 THR B C 1
ATOM 2001 O O . THR B 1 65 ? 3.717 34.875 8.812 1 96.44 65 THR B O 1
ATOM 2004 N N . CYS B 1 66 ? 2.09 33.312 9.211 1 93.31 66 CYS B N 1
ATOM 2005 C CA . CYS B 1 66 ? 2.072 32.875 7.816 1 93.31 66 CYS B CA 1
ATOM 2006 C C . CYS B 1 66 ? 0.787 32.125 7.5 1 93.31 66 CYS B C 1
ATOM 2008 O O . CYS B 1 66 ? 0.232 31.453 8.367 1 93.31 66 CYS B O 1
ATOM 2010 N N . ASP B 1 67 ? 0.313 32.375 6.32 1 89.25 67 ASP B N 1
ATOM 2011 C CA . ASP B 1 67 ? -0.683 31.453 5.773 1 89.25 67 ASP B CA 1
ATOM 2012 C C . ASP B 1 67 ? -0.076 30.062 5.512 1 89.25 67 ASP B C 1
ATOM 2014 O O . ASP B 1 67 ? 0.877 29.938 4.742 1 89.25 67 ASP B O 1
ATOM 2018 N N . ILE B 1 68 ? -0.691 29.078 6.219 1 88.19 68 ILE B N 1
ATOM 2019 C CA . ILE B 1 68 ? -0.126 27.734 6.148 1 88.19 68 ILE B CA 1
ATOM 2020 C C . ILE B 1 68 ? -0.037 27.297 4.688 1 88.19 68 ILE B C 1
ATOM 2022 O O . ILE B 1 68 ? 0.818 26.469 4.332 1 88.19 68 ILE B O 1
ATOM 2026 N N . ARG B 1 69 ? -0.863 27.875 3.83 1 86.62 69 ARG B N 1
ATOM 2027 C CA . ARG B 1 69 ? -0.868 27.516 2.414 1 86.62 69 ARG B CA 1
ATOM 2028 C C . ARG B 1 69 ? 0.397 28.016 1.722 1 86.62 69 ARG B C 1
ATOM 2030 O O . ARG B 1 69 ? 0.723 27.578 0.618 1 86.62 69 ARG B O 1
ATOM 2037 N N . ARG B 1 70 ? 1.084 28.844 2.328 1 87.06 70 ARG B N 1
ATOM 2038 C CA . ARG B 1 70 ? 2.295 29.453 1.775 1 87.06 70 ARG B CA 1
ATOM 2039 C C . ARG B 1 70 ? 3.52 29.062 2.598 1 87.06 70 ARG B C 1
ATOM 2041 O O . ARG B 1 70 ? 4.641 29.469 2.281 1 87.06 70 ARG B O 1
ATOM 2048 N N . PHE B 1 71 ? 3.252 28.391 3.559 1 91.5 71 PHE B N 1
ATOM 2049 C CA . PHE B 1 71 ? 4.336 28 4.453 1 91.5 71 PHE B CA 1
ATOM 2050 C C . PHE B 1 71 ? 5.309 27.062 3.742 1 91.5 71 PHE B C 1
ATOM 2052 O O . PHE B 1 71 ? 4.891 26.172 3.01 1 91.5 71 PHE B O 1
ATOM 2059 N N . ARG B 1 72 ? 6.574 27.375 3.943 1 92.06 72 ARG B N 1
ATOM 2060 C CA . ARG B 1 72 ? 7.613 26.484 3.428 1 92.06 72 ARG B CA 1
ATOM 2061 C C . ARG B 1 72 ? 7.941 25.391 4.434 1 92.06 72 ARG B C 1
ATOM 2063 O O . ARG B 1 72 ? 8.555 25.656 5.469 1 92.06 72 ARG B O 1
ATOM 2070 N N . TRP B 1 73 ? 7.648 24.203 4.062 1 95.19 73 TRP B N 1
ATOM 2071 C CA . TRP B 1 73 ? 7.832 23.078 4.973 1 95.19 73 TRP B CA 1
ATOM 2072 C C . TRP B 1 73 ? 9.312 22.781 5.18 1 95.19 73 TRP B C 1
ATOM 2074 O O . TRP B 1 73 ? 10.133 23.016 4.285 1 95.19 73 TRP B O 1
ATOM 2084 N N . PRO B 1 74 ? 9.633 22.188 6.285 1 95.81 74 PRO B N 1
ATOM 2085 C CA . PRO B 1 74 ? 11.031 21.859 6.578 1 95.81 74 PRO B CA 1
ATOM 2086 C C . PRO B 1 74 ? 11.617 20.844 5.613 1 95.81 74 PRO B C 1
ATOM 2088 O O . PRO B 1 74 ? 10.883 20.016 5.055 1 95.81 74 PRO B O 1
ATOM 2091 N N . ARG B 1 75 ? 12.945 20.828 5.512 1 93.94 75 ARG B N 1
ATOM 2092 C CA . ARG B 1 75 ? 13.641 19.859 4.668 1 93.94 75 ARG B CA 1
ATOM 2093 C C . ARG B 1 75 ? 14.078 18.641 5.477 1 93.94 75 ARG B C 1
ATOM 2095 O O . ARG B 1 75 ? 14.359 17.578 4.914 1 93.94 75 ARG B O 1
ATOM 2102 N N . GLU B 1 76 ? 14.211 18.891 6.715 1 96.31 76 GLU B N 1
ATOM 2103 C CA . GLU B 1 76 ? 14.484 17.766 7.609 1 96.31 76 GLU B CA 1
ATOM 2104 C C . GLU B 1 76 ? 13.195 17.047 8.008 1 96.31 76 GLU B C 1
ATOM 2106 O O . GLU B 1 76 ? 12.102 17.578 7.812 1 96.31 76 GLU B O 1
ATOM 2111 N N . PRO B 1 77 ? 13.367 15.828 8.484 1 96.25 77 PRO B N 1
ATOM 2112 C CA . PRO B 1 77 ? 12.164 15.117 8.93 1 96.25 77 PRO B CA 1
ATOM 2113 C C . PRO B 1 77 ? 11.367 15.898 9.969 1 96.25 77 PRO B C 1
ATOM 2115 O O . PRO B 1 77 ? 11.945 16.5 10.883 1 96.25 77 PRO B O 1
ATOM 2118 N N . TYR B 1 78 ? 10.109 15.938 9.797 1 97.62 78 TYR B N 1
ATOM 2119 C CA . TYR B 1 78 ? 9.242 16.688 10.695 1 97.62 78 TYR B CA 1
ATOM 2120 C C . TYR B 1 78 ? 7.875 16.016 10.828 1 97.62 78 TYR B C 1
ATOM 2122 O O . TYR B 1 78 ? 7.527 15.148 10.023 1 97.62 78 TYR B O 1
ATOM 2130 N N . ARG B 1 79 ? 7.168 16.453 11.852 1 97.31 79 ARG B N 1
ATOM 2131 C CA . ARG B 1 79 ? 5.785 16.047 12.094 1 97.31 79 ARG B CA 1
ATOM 2132 C C . ARG B 1 79 ? 4.848 17.25 12.047 1 97.31 79 ARG B C 1
ATOM 2134 O O . ARG B 1 79 ? 5.285 18.391 12.227 1 97.31 79 ARG B O 1
ATOM 2141 N N . VAL B 1 80 ? 3.639 16.953 11.773 1 96.69 80 VAL B N 1
ATOM 2142 C CA . VAL B 1 80 ? 2.637 18.016 11.758 1 96.69 80 VAL B CA 1
ATOM 2143 C C . VAL B 1 80 ? 1.547 17.719 12.781 1 96.69 80 VAL B C 1
ATOM 2145 O O . VAL B 1 80 ? 1.095 16.578 12.906 1 96.69 80 VAL B O 1
ATOM 2148 N N . VAL B 1 81 ? 1.271 18.719 13.547 1 94.75 81 VAL B N 1
ATOM 2149 C CA . VAL B 1 81 ? 0.143 18.641 14.469 1 94.75 81 VAL B CA 1
ATOM 2150 C C . VAL B 1 81 ? -0.713 19.906 14.344 1 94.75 81 VAL B C 1
ATOM 2152 O O . VAL B 1 81 ? -0.186 21 14.203 1 94.75 81 VAL B O 1
ATOM 2155 N N . GLY B 1 82 ? -2.035 19.688 14.375 1 91 82 GLY B N 1
ATOM 2156 C CA . GLY B 1 82 ? -2.785 20.938 14.367 1 91 82 GLY B CA 1
ATOM 2157 C C . GLY B 1 82 ? -4.281 20.734 14.219 1 91 82 GLY B C 1
ATOM 2158 O O . GLY B 1 82 ? -4.738 19.625 13.969 1 91 82 GLY B O 1
ATOM 2159 N N . ASN B 1 83 ? -4.945 21.781 14.508 1 83.31 83 ASN B N 1
ATOM 2160 C CA . ASN B 1 83 ? -6.375 21.922 14.25 1 83.31 83 ASN B CA 1
ATOM 2161 C C . ASN B 1 83 ? -6.637 22.609 12.922 1 83.31 83 ASN B C 1
ATOM 2163 O O . ASN B 1 83 ? -6.387 23.812 12.781 1 83.31 83 ASN B O 1
ATOM 2167 N N . VAL B 1 84 ? -7.09 21.828 11.969 1 80.25 84 VAL B N 1
ATOM 2168 C CA . VAL B 1 84 ? -7.289 22.391 10.633 1 80.25 84 VAL B CA 1
ATOM 2169 C C . VAL B 1 84 ? -8.648 23.078 10.555 1 80.25 84 VAL B C 1
ATOM 2171 O O . VAL B 1 84 ? -9.664 22.5 10.953 1 80.25 84 VAL B O 1
ATOM 2174 N N . PRO B 1 85 ? -8.508 24.281 10.117 1 74.44 85 PRO B N 1
ATOM 2175 C CA . PRO B 1 85 ? -9.805 24.953 9.938 1 74.44 85 PRO B CA 1
ATOM 2176 C C . PRO B 1 85 ? -10.711 24.203 8.961 1 74.44 85 PRO B C 1
ATOM 2178 O O . PRO B 1 85 ? -10.242 23.656 7.965 1 74.44 85 PRO B O 1
ATOM 2181 N N . PHE B 1 86 ? -12.047 24.016 9.102 1 67.75 86 PHE B N 1
ATOM 2182 C CA . PHE B 1 86 ? -13.023 23.188 8.398 1 67.75 86 PHE B CA 1
ATOM 2183 C C . PHE B 1 86 ? -13.078 23.547 6.922 1 67.75 86 PHE B C 1
ATOM 2185 O O . PHE B 1 86 ? -13.203 22.672 6.066 1 67.75 86 PHE B O 1
ATOM 2192 N N . GLY B 1 87 ? -12.648 24.719 6.465 1 75.56 87 GLY B N 1
ATOM 2193 C CA . GLY B 1 87 ? -12.812 25.172 5.09 1 75.56 87 GLY B CA 1
ATOM 2194 C C . GLY B 1 87 ? -11.562 25 4.25 1 75.56 87 GLY B C 1
ATOM 2195 O O . GLY B 1 87 ? -11.617 25.047 3.021 1 75.56 87 GLY B O 1
ATOM 2196 N N . VAL B 1 88 ? -10.562 24.578 4.855 1 81.56 88 VAL B N 1
ATOM 2197 C CA . VAL B 1 88 ? -9.352 24.547 4.043 1 81.56 88 VAL B CA 1
ATOM 2198 C C . VAL B 1 88 ? -8.625 23.219 4.242 1 81.56 88 VAL B C 1
ATOM 2200 O O . VAL B 1 88 ? -7.441 23.094 3.91 1 81.56 88 VAL B O 1
ATOM 2203 N N . THR B 1 89 ? -9.273 22.25 4.75 1 87.19 89 THR B N 1
ATOM 2204 C CA . THR B 1 89 ? -8.648 20.969 5.086 1 87.1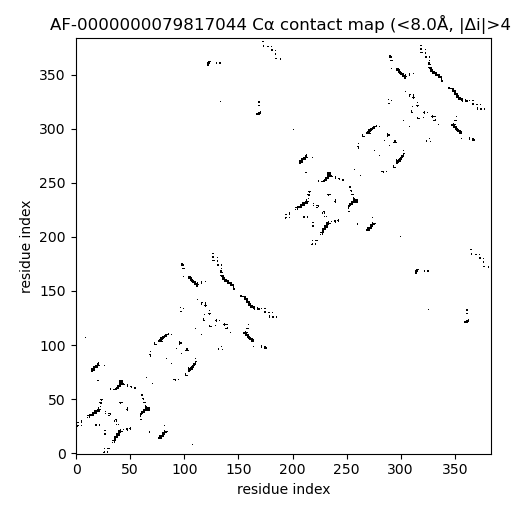9 89 THR B CA 1
ATOM 2205 C C . THR B 1 89 ? -8.055 20.312 3.844 1 87.19 89 THR B C 1
ATOM 2207 O O . THR B 1 89 ? -6.895 19.891 3.854 1 87.19 89 THR B O 1
ATOM 2210 N N . SER B 1 90 ? -8.805 20.375 2.75 1 88.25 90 SER B N 1
ATOM 2211 C CA . SER B 1 90 ? -8.344 19.703 1.539 1 88.25 90 SER B CA 1
ATOM 2212 C C . SER B 1 90 ? -7.098 20.375 0.971 1 88.25 90 SER B C 1
ATOM 2214 O O . SER B 1 90 ? -6.16 19.688 0.547 1 88.25 90 SER B O 1
ATOM 2216 N N . ASP B 1 91 ? -7.094 21.656 0.985 1 88.69 91 ASP B N 1
ATOM 2217 C CA . ASP B 1 91 ? -5.949 22.406 0.472 1 88.69 91 ASP B CA 1
ATOM 2218 C C . ASP B 1 91 ? -4.691 22.109 1.287 1 88.69 91 ASP B C 1
ATOM 2220 O O . ASP B 1 91 ? -3.605 21.953 0.727 1 88.69 91 ASP B O 1
ATOM 2224 N N . ILE B 1 92 ? -4.824 22.078 2.521 1 90.25 92 ILE B N 1
ATOM 2225 C CA . ILE B 1 92 ? -3.703 21.812 3.416 1 90.25 92 ILE B CA 1
ATOM 2226 C C . ILE B 1 92 ? -3.178 20.406 3.18 1 90.25 92 ILE B C 1
ATOM 2228 O O . ILE B 1 92 ? -1.966 20.188 3.098 1 90.25 92 ILE B O 1
ATOM 2232 N N . LEU B 1 93 ? -4.133 19.5 3.09 1 94.12 93 LEU B N 1
ATOM 2233 C CA . LEU B 1 93 ? -3.734 18.109 2.852 1 94.12 93 LEU B CA 1
ATOM 2234 C C . LEU B 1 93 ? -3.037 17.969 1.501 1 94.12 93 LEU B C 1
ATOM 2236 O O . LEU B 1 93 ? -2.047 17.25 1.381 1 94.12 93 LEU B O 1
ATOM 2240 N N . ASP B 1 94 ? -3.541 18.672 0.495 1 93.81 94 ASP B N 1
ATOM 2241 C CA . ASP B 1 94 ? -2.867 18.672 -0.801 1 93.81 94 ASP B CA 1
ATOM 2242 C C . ASP B 1 94 ? -1.418 19.125 -0.667 1 93.81 94 ASP B C 1
ATOM 2244 O O . ASP B 1 94 ? -0.505 18.484 -1.185 1 93.81 94 ASP B O 1
ATOM 2248 N N . ALA B 1 95 ? -1.241 20.172 0.036 1 91.44 95 ALA B N 1
ATOM 2249 C CA . ALA B 1 95 ? 0.087 20.766 0.213 1 91.44 95 ALA B CA 1
ATOM 2250 C C . ALA B 1 95 ? 1.007 19.812 0.972 1 91.44 95 ALA B C 1
ATOM 2252 O O . ALA B 1 95 ? 2.205 19.734 0.686 1 91.44 95 ALA B O 1
ATOM 2253 N N . LEU B 1 96 ? 0.506 19.047 1.869 1 93.81 96 LEU B N 1
ATOM 2254 C CA . LEU B 1 96 ? 1.276 18.156 2.742 1 93.81 96 LEU B CA 1
ATOM 2255 C C . LEU B 1 96 ? 1.601 16.844 2.043 1 93.81 96 LEU B C 1
ATOM 2257 O O . LEU B 1 96 ? 2.682 16.281 2.236 1 93.81 96 LEU B O 1
ATOM 2261 N N . LEU B 1 97 ? 0.622 16.406 1.198 1 96.5 97 LEU B N 1
ATOM 2262 C CA . LEU B 1 97 ? 0.666 14.977 0.888 1 96.5 97 LEU B CA 1
ATOM 2263 C C . LEU B 1 97 ? 0.968 14.75 -0.589 1 96.5 97 LEU B C 1
ATOM 2265 O O . LEU B 1 97 ? 1.327 13.641 -0.991 1 96.5 97 LEU B O 1
ATOM 2269 N N . ASP B 1 98 ? 0.89 15.766 -1.433 1 95.38 98 ASP B N 1
ATOM 2270 C CA . ASP B 1 98 ? 1.021 15.562 -2.873 1 95.38 98 ASP B CA 1
ATOM 2271 C C . ASP B 1 98 ? 2.443 15.156 -3.242 1 95.38 98 ASP B C 1
ATOM 2273 O O . ASP B 1 98 ? 2.658 14.484 -4.258 1 95.38 98 ASP B O 1
ATOM 2277 N N . ASP B 1 99 ? 3.402 15.609 -2.457 1 95 99 ASP B N 1
ATOM 2278 C CA . ASP B 1 99 ? 4.801 15.242 -2.672 1 95 99 ASP B CA 1
ATOM 2279 C C . ASP B 1 99 ? 5.398 14.602 -1.424 1 95 99 ASP B C 1
ATOM 2281 O O . ASP B 1 99 ? 5.945 15.289 -0.563 1 95 99 ASP B O 1
ATOM 2285 N N . PRO B 1 100 ? 5.344 13.266 -1.382 1 96.62 100 PRO B N 1
ATOM 2286 C CA . PRO B 1 100 ? 5.789 12.578 -0.169 1 96.62 100 PRO B CA 1
ATOM 2287 C C . PRO B 1 100 ? 7.254 12.859 0.166 1 96.62 100 PRO B C 1
ATOM 2289 O O . PRO B 1 100 ? 7.652 12.773 1.33 1 96.62 100 PRO B O 1
ATOM 2292 N N . ASP B 1 101 ? 8.086 13.172 -0.793 1 95.25 101 ASP B N 1
ATOM 2293 C CA . ASP B 1 101 ? 9.5 13.445 -0.542 1 95.25 101 ASP B CA 1
ATOM 2294 C C . ASP B 1 101 ? 9.672 14.742 0.253 1 95.25 101 ASP B C 1
ATOM 2296 O O . ASP B 1 101 ? 10.727 14.969 0.846 1 95.25 101 ASP B O 1
ATOM 2300 N N . LYS B 1 102 ? 8.656 15.562 0.285 1 95 102 LYS B N 1
ATOM 2301 C CA . LYS B 1 102 ? 8.68 16.812 1.022 1 95 102 LYS B CA 1
ATOM 2302 C C . LYS B 1 102 ? 7.688 16.797 2.184 1 95 102 LYS B C 1
ATOM 2304 O O . LYS B 1 102 ? 7.602 17.766 2.949 1 95 102 LYS B O 1
ATOM 2309 N N . GLY B 1 103 ? 6.941 15.742 2.248 1 96.69 103 GLY B N 1
ATOM 2310 C CA . GLY B 1 103 ? 5.898 15.656 3.256 1 96.69 103 GLY B CA 1
ATOM 2311 C C . GLY B 1 103 ? 6.418 15.242 4.621 1 96.69 103 GLY B C 1
ATOM 2312 O O . GLY B 1 103 ? 7.605 14.945 4.773 1 96.69 103 GLY B O 1
ATOM 2313 N N . PRO B 1 104 ? 5.578 15.297 5.586 1 97.38 104 PRO B N 1
ATOM 2314 C CA . PRO B 1 104 ? 5.949 14.922 6.953 1 97.38 104 PRO B CA 1
ATOM 2315 C C . PRO B 1 104 ? 6.102 13.414 7.133 1 97.38 104 PRO B C 1
ATOM 2317 O O . PRO B 1 104 ? 5.582 12.633 6.328 1 97.38 104 PRO B O 1
ATOM 2320 N N . THR B 1 105 ? 6.82 13.055 8.195 1 96.62 105 THR B N 1
ATOM 2321 C CA . THR B 1 105 ? 6.863 11.641 8.555 1 96.62 105 THR B CA 1
ATOM 2322 C C . THR B 1 105 ? 5.516 11.188 9.109 1 96.62 105 THR B C 1
ATOM 2324 O O . THR B 1 105 ? 5.113 10.039 8.914 1 96.62 105 THR B O 1
ATOM 2327 N N . ARG B 1 106 ? 4.883 12.109 9.773 1 96.69 106 ARG B N 1
ATOM 2328 C CA . ARG B 1 106 ? 3.578 11.859 10.383 1 96.69 106 ARG B CA 1
ATOM 2329 C C . ARG B 1 106 ? 2.814 13.164 10.586 1 96.69 106 ARG B C 1
ATOM 2331 O O . ARG B 1 106 ? 3.416 14.211 10.859 1 96.69 106 ARG B O 1
ATOM 2338 N N . ALA B 1 107 ? 1.551 13.125 10.391 1 96.5 107 ALA B N 1
ATOM 2339 C CA . ALA B 1 107 ? 0.669 14.25 10.703 1 96.5 107 ALA B CA 1
ATOM 2340 C C . ALA B 1 107 ? -0.499 13.805 11.578 1 96.5 107 ALA B C 1
ATOM 2342 O O . ALA B 1 107 ? -1.093 12.75 11.344 1 96.5 107 ALA B O 1
ATOM 2343 N N . ASP B 1 108 ? -0.75 14.547 12.57 1 95.19 108 ASP B N 1
ATOM 2344 C CA . ASP B 1 108 ? -1.91 14.375 13.438 1 95.19 108 ASP B CA 1
ATOM 2345 C C . ASP B 1 108 ? -2.791 15.625 13.43 1 95.19 108 ASP B C 1
ATOM 2347 O O . ASP B 1 108 ? -2.467 16.625 14.062 1 95.19 108 ASP B O 1
ATOM 2351 N N . LEU B 1 109 ? -3.902 15.508 12.766 1 93.94 109 LEU B N 1
ATOM 2352 C CA . LEU B 1 109 ? -4.738 16.672 12.5 1 93.94 109 LEU B CA 1
ATOM 2353 C C . LEU B 1 109 ? -6.129 16.5 13.109 1 93.94 109 LEU B C 1
ATOM 2355 O O . LEU B 1 109 ? -6.707 15.406 13.023 1 93.94 109 LEU B O 1
ATOM 2359 N N . LEU B 1 110 ? -6.531 17.484 13.781 1 90.31 110 LEU B N 1
ATOM 2360 C CA . LEU B 1 110 ? -7.938 17.547 14.172 1 90.31 110 LEU B CA 1
ATOM 2361 C C . LEU B 1 110 ? -8.789 18.109 13.039 1 90.31 110 LEU B C 1
ATOM 2363 O O . LEU B 1 110 ? -8.609 19.266 12.633 1 90.31 110 LEU B O 1
ATOM 2367 N N . VAL B 1 111 ? -9.695 17.266 12.539 1 91.62 111 VAL B N 1
ATOM 2368 C CA . VAL B 1 111 ? -10.539 17.641 11.414 1 91.62 111 VAL B CA 1
ATOM 2369 C C . VAL B 1 111 ? -11.984 17.219 11.688 1 91.62 111 VAL B C 1
ATOM 2371 O O . VAL B 1 111 ? -12.266 16.547 12.68 1 91.62 111 VAL B O 1
ATOM 2374 N N . GLN B 1 112 ? -12.859 17.766 10.844 1 91 112 GLN B N 1
ATOM 2375 C CA . GLN B 1 112 ? -14.227 17.266 10.938 1 91 112 GLN B CA 1
ATOM 2376 C C . GLN B 1 112 ? -14.266 15.75 10.859 1 91 112 GLN B C 1
ATOM 2378 O O . GLN B 1 112 ? -13.523 15.141 10.086 1 91 112 GLN B O 1
ATOM 2383 N N . ALA B 1 113 ? -15.219 15.211 11.656 1 92.62 113 ALA B N 1
ATOM 2384 C CA . ALA B 1 113 ? -15.289 13.758 11.781 1 92.62 113 ALA B CA 1
ATOM 2385 C C . ALA B 1 113 ? -15.555 13.094 10.43 1 92.62 113 ALA B C 1
ATOM 2387 O O . ALA B 1 113 ? -14.938 12.078 10.102 1 92.62 113 ALA B O 1
ATOM 2388 N N . GLU B 1 114 ? -16.391 13.641 9.734 1 91.94 114 GLU B N 1
ATOM 2389 C CA . GLU B 1 114 ? -16.734 13.086 8.43 1 91.94 114 GLU B CA 1
ATOM 2390 C C . GLU B 1 114 ? -15.516 13.094 7.5 1 91.94 114 GLU B C 1
ATOM 2392 O O . GLU B 1 114 ? -15.289 12.133 6.762 1 91.94 114 GLU B O 1
ATOM 2397 N N . VAL B 1 115 ? -14.805 14.141 7.543 1 92.5 115 VAL B N 1
ATOM 2398 C CA . VAL B 1 115 ? -13.602 14.258 6.723 1 92.5 115 VAL B CA 1
ATOM 2399 C C . VAL B 1 115 ? -12.586 13.195 7.141 1 92.5 115 VAL B C 1
ATOM 2401 O O . VAL B 1 115 ? -12 12.523 6.289 1 92.5 115 VAL B O 1
ATOM 2404 N N . ALA B 1 116 ? -12.398 13.023 8.414 1 94.69 116 ALA B N 1
ATOM 2405 C CA . ALA B 1 116 ? -11.461 12.031 8.922 1 94.69 116 ALA B CA 1
ATOM 2406 C C . ALA B 1 116 ? -11.828 10.633 8.438 1 94.69 116 ALA B C 1
ATOM 2408 O O . ALA B 1 116 ? -10.961 9.891 7.953 1 94.69 116 ALA B O 1
ATOM 2409 N N . HIS B 1 117 ? -13.094 10.305 8.523 1 95.19 117 HIS B N 1
ATOM 2410 C CA . HIS B 1 117 ? -13.547 8.969 8.141 1 95.19 117 HIS B CA 1
ATOM 2411 C C . HIS B 1 117 ? -13.43 8.766 6.629 1 95.19 117 HIS B C 1
ATOM 2413 O O . HIS B 1 117 ? -13.047 7.688 6.172 1 95.19 117 HIS B O 1
ATOM 2419 N N . LYS B 1 118 ? -13.781 9.766 5.945 1 95.19 118 LYS B N 1
ATOM 2420 C CA . LYS B 1 118 ? -13.68 9.688 4.492 1 95.19 118 LYS B CA 1
ATOM 2421 C C . LYS B 1 118 ? -12.234 9.469 4.055 1 95.19 118 LYS B C 1
ATOM 2423 O O . LYS B 1 118 ? -11.961 8.648 3.176 1 95.19 118 LYS B O 1
ATOM 2428 N N . ARG B 1 119 ? -11.281 10.156 4.66 1 96.12 119 ARG B N 1
ATOM 2429 C CA . ARG B 1 119 ? -9.867 10.031 4.32 1 96.12 119 ARG B CA 1
ATOM 2430 C C . ARG B 1 119 ? -9.32 8.664 4.727 1 96.12 119 ARG B C 1
ATOM 2432 O O . ARG B 1 119 ? -8.469 8.102 4.043 1 96.12 119 ARG B O 1
ATOM 2439 N N . ALA B 1 120 ? -9.844 8.078 5.781 1 97 120 ALA B N 1
ATOM 2440 C CA . ALA B 1 120 ? -9.289 6.844 6.344 1 97 120 ALA B CA 1
ATOM 2441 C C . ALA B 1 120 ? -9.969 5.613 5.746 1 97 120 ALA B C 1
ATOM 2443 O O . ALA B 1 120 ? -9.633 4.48 6.098 1 97 120 ALA B O 1
ATOM 2444 N N . ALA B 1 121 ? -10.867 5.84 4.898 1 96.25 121 ALA B N 1
ATOM 2445 C CA . ALA B 1 121 ? -11.531 4.703 4.27 1 96.25 121 ALA B CA 1
ATOM 2446 C C . ALA B 1 121 ? -10.523 3.816 3.537 1 96.25 121 ALA B C 1
ATOM 2448 O O . ALA B 1 121 ? -9.617 4.316 2.867 1 96.25 121 ALA B O 1
ATOM 2449 N N . ALA B 1 122 ? -10.656 2.426 3.639 1 93.88 122 ALA B N 1
ATOM 2450 C CA . ALA B 1 122 ? -9.789 1.441 2.992 1 93.88 122 ALA B CA 1
ATOM 2451 C C . ALA B 1 122 ? -10.617 0.316 2.369 1 93.88 122 ALA B C 1
ATOM 2453 O O . ALA B 1 122 ? -11.289 -0.434 3.078 1 93.88 122 ALA B O 1
ATOM 2454 N N . PRO B 1 123 ? -10.648 0.133 1.038 1 93.69 123 PRO B N 1
ATOM 2455 C CA . PRO B 1 123 ? -9.922 1.011 0.115 1 93.69 123 PRO B CA 1
ATOM 2456 C C . PRO B 1 123 ? -10.531 2.408 0.029 1 93.69 123 PRO B C 1
ATOM 2458 O O . PRO B 1 123 ? -11.664 2.617 0.466 1 93.69 123 PRO B O 1
ATOM 2461 N N . PRO B 1 124 ? -9.727 3.408 -0.488 1 96.62 124 PRO B N 1
ATOM 2462 C CA . PRO B 1 124 ? -10.219 4.781 -0.604 1 96.62 124 PRO B CA 1
ATOM 2463 C C . PRO B 1 124 ? -11.492 4.883 -1.448 1 96.62 124 PRO B C 1
ATOM 2465 O O . PRO B 1 124 ? -11.648 4.137 -2.418 1 96.62 124 PRO B O 1
ATOM 2468 N N . THR B 1 125 ? -12.297 5.883 -1.083 1 94.31 125 THR B N 1
ATOM 2469 C CA . THR B 1 125 ? -13.578 6.043 -1.763 1 94.31 125 THR B CA 1
ATOM 2470 C C . THR B 1 125 ? -13.602 7.336 -2.574 1 94.31 125 THR B C 1
ATOM 2472 O O . THR B 1 125 ? -14.57 7.613 -3.285 1 94.31 125 THR B O 1
ATOM 2475 N N . THR B 1 126 ? -12.617 8.164 -2.443 1 94.62 126 THR B N 1
ATOM 2476 C CA . THR B 1 126 ? -12.516 9.391 -3.221 1 94.62 126 THR B CA 1
ATOM 2477 C C . THR B 1 126 ? -11.219 9.414 -4.031 1 94.62 126 THR B C 1
ATOM 2479 O O . THR B 1 126 ? -10.234 8.781 -3.652 1 94.62 126 THR B O 1
ATOM 2482 N N . LEU B 1 127 ? -11.273 10.141 -5.137 1 95.69 127 LEU B N 1
ATOM 2483 C CA . LEU B 1 127 ? -10.086 10.297 -5.973 1 95.69 127 LEU B CA 1
ATOM 2484 C C . LEU B 1 127 ? -8.938 10.891 -5.172 1 95.69 127 LEU B C 1
ATOM 2486 O O . LEU B 1 127 ? -7.789 10.445 -5.301 1 95.69 127 LEU B O 1
ATOM 2490 N N . ARG B 1 128 ? -9.242 11.852 -4.367 1 95.19 128 ARG B N 1
ATOM 2491 C CA . ARG B 1 128 ? -8.219 12.523 -3.58 1 95.19 128 ARG B CA 1
ATOM 2492 C C . ARG B 1 128 ? -7.508 11.547 -2.65 1 95.19 128 ARG B C 1
ATOM 2494 O O . ARG B 1 128 ? -6.277 11.484 -2.621 1 95.19 128 ARG B O 1
ATOM 2501 N N . SER B 1 129 ? -8.234 10.742 -1.905 1 96.38 129 SER B N 1
ATOM 2502 C CA . SER B 1 129 ? -7.656 9.75 -1.005 1 96.38 129 SER B CA 1
ATOM 2503 C C . SER B 1 129 ? -6.895 8.68 -1.777 1 96.38 129 SER B C 1
ATOM 2505 O O . SER B 1 129 ? -5.816 8.25 -1.356 1 96.38 129 SER B O 1
ATOM 2507 N N . ALA B 1 130 ? -7.488 8.297 -2.863 1 97.31 130 ALA B N 1
ATOM 2508 C CA . ALA B 1 130 ? -6.844 7.281 -3.691 1 97.31 130 ALA B CA 1
ATOM 2509 C C . ALA B 1 130 ? -5.492 7.77 -4.211 1 97.31 130 ALA B C 1
ATOM 2511 O O . ALA B 1 130 ? -4.543 6.988 -4.316 1 97.31 130 ALA B O 1
ATOM 2512 N N . ALA B 1 131 ? -5.441 9.008 -4.52 1 97.44 131 ALA B N 1
ATOM 2513 C CA . ALA B 1 131 ? -4.219 9.594 -5.07 1 97.44 131 ALA B CA 1
ATOM 2514 C C . ALA B 1 131 ? -3.098 9.594 -4.035 1 97.44 131 ALA B C 1
ATOM 2516 O O . ALA B 1 131 ? -1.917 9.609 -4.395 1 97.44 131 ALA B O 1
ATOM 2517 N N . TRP B 1 132 ? -3.395 9.547 -2.775 1 98.19 132 TRP B N 1
ATOM 2518 C CA . TRP B 1 132 ? -2.398 9.609 -1.711 1 98.19 132 TRP B CA 1
ATOM 2519 C C . TRP B 1 132 ? -2.084 8.219 -1.178 1 98.19 132 TRP B C 1
ATOM 2521 O O . TRP B 1 132 ? -1.005 7.988 -0.627 1 98.19 132 TRP B O 1
ATOM 2531 N N . ALA B 1 133 ? -2.92 7.25 -1.417 1 98.38 133 ALA B N 1
ATOM 2532 C CA . ALA B 1 133 ? -2.965 5.965 -0.726 1 98.38 133 ALA B CA 1
ATOM 2533 C C . ALA B 1 133 ? -1.666 5.188 -0.928 1 98.38 133 ALA B C 1
ATOM 2535 O O . ALA B 1 133 ? -1.201 4.496 -0.019 1 98.38 133 ALA B O 1
ATOM 2536 N N . PRO B 1 134 ? -0.992 5.285 -2.1 1 98.25 134 PRO B N 1
ATOM 2537 C CA . PRO B 1 134 ? 0.228 4.496 -2.279 1 98.25 134 PRO B CA 1
ATOM 2538 C C . PRO B 1 134 ? 1.374 4.969 -1.389 1 98.25 134 PRO B C 1
ATOM 2540 O O . PRO B 1 134 ? 2.363 4.254 -1.217 1 98.25 134 PRO B O 1
ATOM 2543 N N . TRP B 1 135 ? 1.255 6.133 -0.759 1 98.56 135 TRP B N 1
ATOM 2544 C CA . TRP B 1 135 ? 2.393 6.688 -0.033 1 98.56 135 TRP B CA 1
ATOM 2545 C C . TRP B 1 135 ? 2.02 6.988 1.415 1 98.56 135 TRP B C 1
ATOM 2547 O O . TRP B 1 135 ? 2.893 7.25 2.246 1 98.56 135 TRP B O 1
ATOM 2557 N N . TRP B 1 136 ? 0.758 6.914 1.664 1 98.44 136 TRP B N 1
ATOM 2558 C CA . TRP B 1 136 ? 0.292 7.344 2.979 1 98.44 136 TRP B CA 1
ATOM 2559 C C . TRP B 1 136 ? -0.722 6.359 3.547 1 98.44 136 TRP B C 1
ATOM 2561 O O . TRP B 1 136 ? -1.479 5.734 2.799 1 98.44 136 TRP B O 1
ATOM 2571 N N . THR B 1 137 ? -0.753 6.227 4.863 1 98.06 137 THR B N 1
ATOM 2572 C CA . THR B 1 137 ? -1.841 5.57 5.582 1 98.06 137 THR B CA 1
ATOM 2573 C C . THR B 1 137 ? -2.633 6.582 6.406 1 98.06 137 THR B C 1
ATOM 2575 O O . THR B 1 137 ? -2.074 7.57 6.887 1 98.06 137 THR B O 1
ATOM 2578 N N . PHE B 1 138 ? -3.863 6.379 6.516 1 97.81 138 PHE B N 1
ATOM 2579 C CA . PHE B 1 138 ? -4.789 7.223 7.262 1 97.81 138 PHE B CA 1
ATOM 2580 C C . PHE B 1 138 ? -5.512 6.418 8.336 1 97.81 138 PHE B C 1
ATOM 2582 O O . PHE B 1 138 ? -6.066 5.352 8.055 1 97.81 138 PHE B O 1
ATOM 2589 N N . THR B 1 139 ? -5.508 6.914 9.516 1 96.75 139 THR B N 1
ATOM 2590 C CA . THR B 1 139 ? -6.246 6.277 10.602 1 96.75 139 THR B CA 1
ATOM 2591 C C . THR B 1 139 ? -7.027 7.316 11.406 1 96.75 139 THR B C 1
ATOM 2593 O O . THR B 1 139 ? -6.547 8.43 11.625 1 96.75 139 THR B O 1
ATOM 2596 N N . VAL B 1 140 ? -8.188 6.93 11.75 1 95.56 140 VAL B N 1
ATOM 2597 C CA . VAL B 1 140 ? -9.016 7.801 12.578 1 95.56 140 VAL B CA 1
ATOM 2598 C C . VAL B 1 140 ? -8.82 7.449 14.055 1 95.56 140 VAL B C 1
ATOM 2600 O O . VAL B 1 140 ? -8.812 6.273 14.422 1 95.56 140 VAL B O 1
ATOM 2603 N N . GLY B 1 141 ? -8.586 8.414 14.812 1 88.38 141 GLY B N 1
ATOM 2604 C CA . GLY B 1 141 ? -8.422 8.25 16.25 1 88.38 141 GLY B CA 1
ATOM 2605 C C . GLY B 1 141 ? -9.57 8.844 17.047 1 88.38 141 GLY B C 1
ATOM 2606 O O . GLY B 1 141 ? -10.734 8.68 16.688 1 88.38 141 GLY B O 1
ATOM 2607 N N . GLY B 1 142 ? -9.141 9.602 18.094 1 84.25 142 GLY B N 1
ATOM 2608 C CA . GLY B 1 142 ? -10.062 10.07 19.109 1 84.25 142 GLY B CA 1
ATOM 2609 C C . GLY B 1 142 ? -11.094 11.047 18.578 1 84.25 142 GLY B C 1
ATOM 2610 O O . GLY B 1 142 ? -10.758 11.945 17.797 1 84.25 142 GLY B O 1
ATOM 2611 N N . HIS B 1 143 ? -12.297 10.766 18.969 1 88 143 HIS B N 1
ATOM 2612 C CA . HIS B 1 143 ? -13.43 11.648 18.703 1 88 143 HIS B CA 1
ATOM 2613 C C . HIS B 1 143 ? -13.445 12.828 19.672 1 88 143 HIS B C 1
ATOM 2615 O O . HIS B 1 143 ? -13.156 12.672 20.859 1 88 143 HIS B O 1
ATOM 2621 N N . VAL B 1 144 ? -13.719 14.062 19.109 1 84.69 144 VAL B N 1
ATOM 2622 C CA . VAL B 1 144 ? -13.867 15.281 19.891 1 84.69 144 VAL B CA 1
ATOM 2623 C C . VAL B 1 144 ? -15.234 15.906 19.641 1 84.69 144 VAL B C 1
ATOM 2625 O O . VAL B 1 144 ? -15.516 16.375 18.531 1 84.69 144 VAL B O 1
ATOM 2628 N N . PRO B 1 145 ? -16.016 15.922 20.703 1 88.31 145 PRO B N 1
ATOM 2629 C CA . PRO B 1 145 ? -17.344 16.5 20.5 1 88.31 145 PRO B CA 1
ATOM 2630 C C . PRO B 1 145 ? -17.312 17.969 20.109 1 88.31 145 PRO B C 1
ATOM 2632 O O . PRO B 1 145 ? -16.438 18.719 20.562 1 88.31 145 PRO B O 1
ATOM 2635 N N . ARG B 1 146 ? -18.281 18.344 19.25 1 86.69 146 ARG B N 1
ATOM 2636 C CA . ARG B 1 146 ? -18.359 19.719 18.75 1 86.69 146 ARG B CA 1
ATOM 2637 C C . ARG B 1 146 ? -18.469 20.703 19.891 1 86.69 146 ARG B C 1
ATOM 2639 O O . ARG B 1 146 ? -18.016 21.844 19.781 1 86.69 146 ARG B O 1
ATOM 2646 N N . GLN B 1 147 ? -18.938 20.344 20.969 1 86.62 147 GLN B N 1
ATOM 2647 C CA . GLN B 1 147 ? -19.141 21.203 22.125 1 86.62 147 GLN B CA 1
ATOM 2648 C C . GLN B 1 147 ? -17.812 21.609 22.75 1 86.62 147 GLN B C 1
ATOM 2650 O O . GLN B 1 147 ? -17.75 22.531 23.562 1 86.62 147 GLN B O 1
ATOM 2655 N N . ALA B 1 148 ? -16.734 20.953 22.312 1 80.56 148 ALA B N 1
ATOM 2656 C CA . ALA B 1 148 ? -15.414 21.266 22.844 1 80.56 148 ALA B CA 1
ATOM 2657 C C . ALA B 1 148 ? -14.836 22.516 22.188 1 80.56 148 ALA B C 1
ATOM 2659 O O . ALA B 1 148 ? -13.82 23.047 22.641 1 80.56 148 ALA B O 1
ATOM 2660 N N . PHE B 1 149 ? -15.555 22.953 21.219 1 77.06 149 PHE B N 1
ATOM 2661 C CA . PHE B 1 149 ? -15.031 24.078 20.469 1 77.06 149 PHE B CA 1
ATOM 2662 C C . PHE B 1 149 ? -15.875 25.328 20.703 1 77.06 149 PHE B C 1
ATOM 2664 O O . PHE B 1 149 ? -17.047 25.234 21.078 1 77.06 149 PHE B O 1
ATOM 2671 N N . ARG B 1 150 ? -15.102 26.453 20.516 1 76.69 150 ARG B N 1
ATOM 2672 C CA . ARG B 1 150 ? -15.766 27.75 20.531 1 76.69 150 ARG B CA 1
ATOM 2673 C C . ARG B 1 150 ? -15.258 28.641 19.406 1 76.69 150 ARG B C 1
ATOM 2675 O O . ARG B 1 150 ? -14.07 29 19.375 1 76.69 150 ARG B O 1
ATOM 2682 N N . PRO B 1 151 ? -16.047 28.984 18.5 1 77.31 151 PRO B N 1
ATOM 2683 C CA . PRO B 1 151 ? -17.484 28.703 18.359 1 77.31 151 PRO B CA 1
ATOM 2684 C C . PRO B 1 151 ? -17.75 27.219 18.062 1 77.31 151 PRO B C 1
ATOM 2686 O O . PRO B 1 151 ? -16.844 26.5 17.625 1 77.31 151 PRO B O 1
ATOM 2689 N N . VAL B 1 152 ? -18.969 26.828 18.297 1 82.06 152 VAL B N 1
ATOM 2690 C CA . VAL B 1 152 ? -19.344 25.422 18.125 1 82.06 152 VAL B CA 1
ATOM 2691 C C . VAL B 1 152 ? -19.578 25.125 16.641 1 82.06 152 VAL B C 1
ATOM 2693 O O . VAL B 1 152 ? -20.5 25.688 16.031 1 82.06 152 VAL B O 1
ATOM 2696 N N . PRO B 1 153 ? -18.797 24.266 16.109 1 81.62 153 PRO B N 1
ATOM 2697 C CA . PRO B 1 153 ? -19.016 23.922 14.711 1 81.62 153 PRO B CA 1
ATOM 2698 C C . PRO B 1 153 ? -20.281 23.062 14.5 1 81.62 153 PRO B C 1
ATOM 2700 O O . PRO B 1 153 ? -20.969 22.734 15.469 1 81.62 153 PRO B O 1
ATOM 2703 N N . ALA B 1 154 ? -20.594 22.812 13.281 1 84.19 154 ALA B N 1
ATOM 2704 C CA . ALA B 1 154 ? -21.812 22.078 12.938 1 84.19 154 ALA B CA 1
ATOM 2705 C C . ALA B 1 154 ? -21.625 20.578 13.156 1 84.19 154 ALA B C 1
ATOM 2707 O O . ALA B 1 154 ? -22.609 19.859 13.367 1 84.19 154 ALA B O 1
ATOM 2708 N N . VAL B 1 155 ? -20.422 20.125 13.18 1 87.12 155 VAL B N 1
ATOM 2709 C CA . VAL B 1 155 ? -20.172 18.688 13.234 1 87.12 155 VAL B CA 1
ATOM 2710 C C . VAL B 1 155 ? -19.078 18.391 14.266 1 87.12 155 VAL B C 1
ATOM 2712 O O . VAL B 1 155 ? -18.359 19.297 14.672 1 87.12 155 VAL B O 1
ATOM 2715 N N . ASP B 1 156 ? -19.078 17.125 14.688 1 91.44 156 ASP B N 1
ATOM 2716 C CA . ASP B 1 156 ? -18 16.688 15.578 1 91.44 156 ASP B CA 1
ATOM 2717 C C . ASP B 1 156 ? -16.672 16.641 14.852 1 91.44 156 ASP B C 1
ATOM 2719 O O . ASP B 1 156 ? -16.625 16.703 13.617 1 91.44 156 ASP B O 1
ATOM 2723 N N . ALA B 1 157 ? -15.648 16.672 15.68 1 90.12 157 ALA B N 1
ATOM 2724 C CA . ALA B 1 157 ? -14.305 16.562 15.125 1 90.12 157 ALA B CA 1
ATOM 2725 C C . ALA B 1 157 ? -13.672 15.219 15.484 1 90.12 157 ALA B C 1
ATOM 2727 O O . ALA B 1 157 ? -14.188 14.484 16.328 1 90.12 157 ALA B O 1
ATOM 2728 N N . ALA B 1 158 ? -12.688 14.828 14.758 1 92.31 158 ALA B N 1
ATOM 2729 C CA . ALA B 1 158 ? -11.891 13.625 15.031 1 92.31 158 ALA B CA 1
ATOM 2730 C C . ALA B 1 158 ? -10.43 13.836 14.656 1 92.31 158 ALA B C 1
ATOM 2732 O O . ALA B 1 158 ? -10.117 14.656 13.789 1 92.31 158 ALA B O 1
ATOM 2733 N N . TRP B 1 159 ? -9.586 13.086 15.375 1 92.62 159 TRP B N 1
ATOM 2734 C CA . TRP B 1 159 ? -8.172 13.078 15.023 1 92.62 159 TRP B CA 1
ATOM 2735 C C . TRP B 1 159 ? -7.918 12.211 13.805 1 92.62 159 TRP B C 1
ATOM 2737 O O . TRP B 1 159 ? -8.383 11.07 13.734 1 92.62 159 TRP B O 1
ATOM 2747 N N . LEU B 1 160 ? -7.281 12.789 12.867 1 95.06 160 LEU B N 1
ATOM 2748 C CA . LEU B 1 160 ? -6.797 12.07 11.688 1 95.06 160 LEU B CA 1
ATOM 2749 C C . LEU B 1 160 ? -5.281 11.922 11.727 1 95.06 160 LEU B C 1
ATOM 2751 O O . LEU B 1 160 ? -4.555 12.922 11.727 1 95.06 160 LEU B O 1
ATOM 2755 N N . THR B 1 161 ? -4.801 10.688 11.836 1 96.44 161 THR B N 1
ATOM 2756 C CA . THR B 1 161 ? -3.369 10.406 11.805 1 96.44 161 THR B CA 1
ATOM 2757 C C . THR B 1 161 ? -2.943 9.93 10.414 1 96.44 161 THR B C 1
ATOM 2759 O O . THR B 1 161 ? -3.529 9 9.867 1 96.44 161 THR B O 1
ATOM 2762 N N . ILE B 1 162 ? -1.979 10.625 9.883 1 97.5 162 ILE B N 1
ATOM 2763 C CA . ILE B 1 162 ? -1.442 10.328 8.562 1 97.5 162 ILE B CA 1
ATOM 2764 C C . ILE B 1 162 ? 0.029 9.93 8.68 1 97.5 162 ILE B C 1
ATOM 2766 O O . ILE B 1 162 ? 0.828 10.664 9.266 1 97.5 162 ILE B O 1
ATOM 2770 N N . ARG B 1 163 ? 0.435 8.773 8.117 1 97.44 163 ARG B N 1
ATOM 2771 C CA . ARG B 1 163 ? 1.816 8.305 8.164 1 97.44 163 ARG B CA 1
ATOM 2772 C C . ARG B 1 163 ? 2.322 7.949 6.773 1 97.44 163 ARG B C 1
ATOM 2774 O O . ARG B 1 163 ? 1.589 7.371 5.969 1 97.44 163 ARG B O 1
ATOM 2781 N N . GLN B 1 164 ? 3.498 8.32 6.598 1 96.94 164 GLN B N 1
ATOM 2782 C CA . GLN B 1 164 ? 4.121 7.91 5.344 1 96.94 164 GLN B CA 1
ATOM 2783 C C . GLN B 1 164 ? 4.379 6.406 5.328 1 96.94 164 GLN B C 1
ATOM 2785 O O . GLN B 1 164 ? 4.836 5.836 6.32 1 96.94 164 GLN B O 1
ATOM 2790 N N . ARG B 1 165 ? 4.051 5.73 4.184 1 96.88 165 ARG B N 1
ATOM 2791 C CA . ARG B 1 165 ? 4.363 4.316 4.012 1 96.88 165 ARG B CA 1
ATOM 2792 C C . ARG B 1 165 ? 5.863 4.109 3.812 1 96.88 165 ARG B C 1
ATOM 2794 O O . ARG B 1 165 ? 6.477 4.77 2.973 1 96.88 165 ARG B O 1
ATOM 2801 N N . THR B 1 166 ? 6.398 3.186 4.645 1 93.75 166 THR B N 1
ATOM 2802 C CA . THR B 1 166 ? 7.789 2.789 4.457 1 93.75 166 THR B CA 1
ATOM 2803 C C . THR B 1 166 ? 7.922 1.268 4.43 1 93.75 166 THR B C 1
ATOM 2805 O O . THR B 1 166 ? 7.703 0.602 5.445 1 93.75 166 THR B O 1
ATOM 2808 N N . PRO B 1 167 ? 8.172 0.619 3.234 1 94.5 167 PRO B N 1
ATOM 2809 C CA . PRO B 1 167 ? 8.391 1.312 1.964 1 94.5 167 PRO B CA 1
ATOM 2810 C C . PRO B 1 167 ? 7.094 1.784 1.315 1 94.5 167 PRO B C 1
ATOM 2812 O O . PRO B 1 167 ? 6.016 1.293 1.658 1 94.5 167 PRO B O 1
ATOM 2815 N N . ALA B 1 168 ? 7.273 2.797 0.399 1 97.19 168 ALA B N 1
ATOM 2816 C CA . ALA B 1 168 ? 6.145 3.234 -0.417 1 97.19 168 ALA B CA 1
ATOM 2817 C C . ALA B 1 168 ? 5.652 2.109 -1.32 1 97.19 168 ALA B C 1
ATOM 2819 O O . ALA B 1 168 ? 6.426 1.224 -1.697 1 97.19 168 ALA B O 1
ATOM 2820 N N . VAL B 1 169 ? 4.375 2.15 -1.632 1 98.06 169 VAL B N 1
ATOM 2821 C CA . VAL B 1 169 ? 3.777 1.143 -2.502 1 98.06 169 VAL B CA 1
ATOM 2822 C C . VAL B 1 169 ? 4.195 1.394 -3.947 1 98.06 169 VAL B C 1
ATOM 2824 O O . VAL B 1 169 ? 4.422 0.449 -4.707 1 98.06 169 VAL B O 1
ATOM 2827 N N . LEU B 1 170 ? 4.25 2.67 -4.332 1 97.5 170 LEU B N 1
ATOM 2828 C CA . LEU B 1 170 ? 4.73 3.129 -5.633 1 97.5 170 LEU B CA 1
ATOM 2829 C C . LEU B 1 170 ? 5.895 4.098 -5.469 1 97.5 170 LEU B C 1
ATOM 2831 O O . LEU B 1 170 ? 6.035 4.738 -4.426 1 97.5 170 LEU B O 1
ATOM 2835 N N . PRO B 1 171 ? 6.742 4.172 -6.496 1 96.25 171 PRO B N 1
ATOM 2836 C CA . PRO B 1 171 ? 7.824 5.156 -6.41 1 96.25 171 PRO B CA 1
ATOM 2837 C C . PRO B 1 171 ? 7.312 6.574 -6.16 1 96.25 171 PRO B C 1
ATOM 2839 O O . PRO B 1 171 ? 6.324 6.992 -6.77 1 96.25 171 PRO B O 1
ATOM 2842 N N . THR B 1 172 ? 8.062 7.301 -5.301 1 96.12 172 THR B N 1
ATOM 2843 C CA . THR B 1 172 ? 7.609 8.633 -4.902 1 96.12 172 THR B CA 1
ATOM 2844 C C . THR B 1 172 ? 7.684 9.602 -6.078 1 96.12 172 THR B C 1
ATOM 2846 O O . THR B 1 172 ? 6.996 10.625 -6.086 1 96.12 172 THR B O 1
ATOM 2849 N N . THR B 1 173 ? 8.461 9.305 -7.074 1 94.56 173 THR B N 1
ATOM 2850 C CA . THR B 1 173 ? 8.602 10.164 -8.242 1 94.56 173 THR B CA 1
ATOM 2851 C C . THR B 1 173 ? 7.273 10.281 -8.992 1 94.56 173 THR B C 1
ATOM 2853 O O . THR B 1 173 ? 7.07 11.227 -9.758 1 94.56 173 THR B O 1
ATOM 2856 N N . LEU B 1 174 ? 6.344 9.367 -8.734 1 95.62 174 LEU B N 1
ATOM 2857 C CA . LEU B 1 174 ? 5.066 9.359 -9.438 1 95.62 174 LEU B CA 1
ATOM 2858 C C . LEU B 1 174 ? 4.043 10.234 -8.711 1 95.62 174 LEU B C 1
ATOM 2860 O O . LEU B 1 174 ? 3.023 10.609 -9.289 1 95.62 174 LEU B O 1
ATOM 2864 N N . ALA B 1 175 ? 4.262 10.586 -7.484 1 96.5 175 ALA B N 1
ATOM 2865 C CA . ALA B 1 175 ? 3.248 11.102 -6.57 1 96.5 175 ALA B CA 1
ATOM 2866 C C . ALA B 1 175 ? 2.75 12.477 -7.027 1 96.5 175 ALA B C 1
ATOM 2868 O O . ALA B 1 175 ? 1.541 12.711 -7.094 1 96.5 175 ALA B O 1
ATOM 2869 N N . PRO B 1 176 ? 3.666 13.367 -7.43 1 94.19 176 PRO B N 1
ATOM 2870 C CA . PRO B 1 176 ? 3.217 14.734 -7.707 1 94.19 176 PRO B CA 1
ATOM 2871 C C . PRO B 1 176 ? 2.201 14.797 -8.844 1 94.19 176 PRO B C 1
ATOM 2873 O O . PRO B 1 176 ? 1.339 15.68 -8.859 1 94.19 176 PRO B O 1
ATOM 2876 N N . SER B 1 177 ? 2.207 13.836 -9.773 1 93.81 177 SER B N 1
ATOM 2877 C CA . SER B 1 177 ? 1.297 13.883 -10.914 1 93.81 177 SER B CA 1
ATOM 2878 C C . SER B 1 177 ? 0.314 12.711 -10.875 1 93.81 177 SER B C 1
ATOM 2880 O O . SER B 1 177 ? -0.469 12.523 -11.812 1 93.81 177 SER B O 1
ATOM 2882 N N . PHE B 1 178 ? 0.35 11.953 -9.875 1 96.31 178 PHE B N 1
ATOM 2883 C CA . PHE B 1 178 ? -0.397 10.703 -9.82 1 96.31 178 PHE B CA 1
ATOM 2884 C C . PHE B 1 178 ? -1.896 10.969 -9.906 1 96.31 178 PHE B C 1
ATOM 2886 O O . PHE B 1 178 ? -2.611 10.281 -10.641 1 96.31 178 PHE B O 1
ATOM 2893 N N . ARG B 1 179 ? -2.414 11.961 -9.219 1 96.25 179 ARG B N 1
ATOM 2894 C CA . ARG B 1 179 ? -3.842 12.266 -9.195 1 96.25 179 ARG B CA 1
ATOM 2895 C C . ARG B 1 179 ? -4.367 12.555 -10.594 1 96.25 179 ARG B C 1
ATOM 2897 O O . ARG B 1 179 ? -5.418 12.039 -10.992 1 96.25 179 ARG B O 1
ATOM 2904 N N . ASP B 1 180 ? -3.662 13.344 -11.281 1 94.06 180 ASP 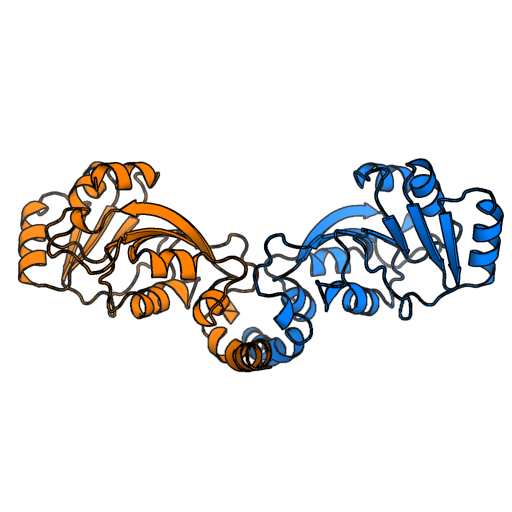B N 1
ATOM 2905 C CA . ASP B 1 180 ? -4.074 13.711 -12.633 1 94.06 180 ASP B CA 1
ATOM 2906 C C . ASP B 1 180 ? -4.145 12.484 -13.539 1 94.06 180 ASP B C 1
ATOM 2908 O O . ASP B 1 180 ? -5.02 12.398 -14.406 1 94.06 180 ASP B O 1
ATOM 2912 N N . HIS B 1 181 ? -3.314 11.586 -13.375 1 92.5 181 HIS B N 1
ATOM 2913 C CA . HIS B 1 181 ? -3.271 10.391 -14.219 1 92.5 181 HIS B CA 1
ATOM 2914 C C . HIS B 1 181 ? -4.285 9.352 -13.758 1 92.5 181 HIS B C 1
ATOM 2916 O O . HIS B 1 181 ? -4.727 8.516 -14.547 1 92.5 181 HIS B O 1
ATOM 2922 N N . LEU B 1 182 ? -4.613 9.367 -12.445 1 94.88 182 LEU B N 1
ATOM 2923 C CA . LEU B 1 182 ? -5.598 8.438 -11.891 1 94.88 182 LEU B CA 1
ATOM 2924 C C . LEU B 1 182 ? -7.012 8.867 -12.25 1 94.88 182 LEU B C 1
ATOM 2926 O O . LEU B 1 182 ? -7.922 8.039 -12.312 1 94.88 182 LEU B O 1
ATOM 2930 N N . ARG B 1 183 ? -7.223 10.125 -12.516 1 94.75 183 ARG B N 1
ATOM 2931 C CA . ARG B 1 183 ? -8.539 10.734 -12.695 1 94.75 183 ARG B CA 1
ATOM 2932 C C . ARG B 1 183 ? -9.328 10.023 -13.789 1 94.75 183 ARG B C 1
ATOM 2934 O O . ARG B 1 183 ? -10.469 9.617 -13.57 1 94.75 183 ARG B O 1
ATOM 2941 N N . PRO B 1 184 ? -8.773 9.75 -14.984 1 91.94 184 PRO B N 1
ATOM 2942 C CA . PRO B 1 184 ? -9.547 9.062 -16.016 1 91.94 184 PRO B CA 1
ATOM 2943 C C . PRO B 1 184 ? -9.969 7.652 -15.609 1 91.94 184 PRO B C 1
ATOM 2945 O O . PRO B 1 184 ? -11.047 7.188 -15.992 1 91.94 184 PRO B O 1
ATOM 2948 N N . LEU B 1 185 ? -9.141 7.051 -14.914 1 91.19 185 LEU B N 1
ATOM 2949 C CA . LEU B 1 185 ? -9.438 5.703 -14.445 1 91.19 185 LEU B CA 1
ATOM 2950 C C . LEU B 1 185 ? -10.5 5.723 -13.359 1 91.19 185 LEU B C 1
ATOM 2952 O O . LEU B 1 185 ? -11.383 4.859 -13.336 1 91.19 185 LEU B O 1
ATOM 2956 N N . TRP B 1 186 ? -10.422 6.66 -12.5 1 91.19 186 TRP B N 1
ATOM 2957 C CA . TRP B 1 186 ? -11.352 6.793 -11.383 1 91.19 186 TRP B CA 1
ATOM 2958 C C . TRP B 1 186 ? -12.766 7.074 -11.875 1 91.19 186 TRP B C 1
ATOM 2960 O O . TRP B 1 186 ? -13.727 6.492 -11.383 1 91.19 186 TRP B O 1
ATOM 2970 N N . SER B 1 187 ? -12.906 7.941 -12.812 1 84.38 187 SER B N 1
ATOM 2971 C CA . SER B 1 187 ? -14.195 8.312 -13.383 1 84.38 187 SER B CA 1
ATOM 2972 C C . SER B 1 187 ? -14.844 7.137 -14.102 1 84.38 187 SER B C 1
ATOM 2974 O O . SER B 1 187 ? -16.062 6.965 -14.039 1 84.38 187 SER B O 1
ATOM 2976 N N . GLY B 1 188 ? -14.102 6.297 -14.734 1 76.81 188 GLY B N 1
ATOM 2977 C CA . GLY B 1 188 ? -14.625 5.129 -15.43 1 76.81 188 GLY B CA 1
ATOM 2978 C C . GLY B 1 188 ? -15.094 4.035 -14.484 1 76.81 188 GLY B C 1
ATOM 2979 O O . GLY B 1 188 ? -16.078 3.346 -14.766 1 76.81 188 GLY B O 1
ATOM 2980 N N . ALA B 1 189 ? -14.391 3.879 -13.438 1 70.69 189 ALA B N 1
ATOM 2981 C CA . ALA B 1 189 ? -14.672 2.811 -12.484 1 70.69 189 ALA B CA 1
ATOM 2982 C C . ALA B 1 189 ? -15.914 3.135 -11.648 1 70.69 189 ALA B C 1
ATOM 2984 O O . ALA B 1 189 ? -16.578 2.232 -11.133 1 70.69 189 ALA B O 1
ATOM 2985 N N . HIS B 1 190 ? -16.219 4.336 -11.414 1 64.75 190 HIS B N 1
ATOM 2986 C CA . HIS B 1 190 ? -17.344 4.723 -10.562 1 64.75 190 HIS B CA 1
ATOM 2987 C C . HIS B 1 190 ? -18.516 5.258 -11.391 1 64.75 190 HIS B C 1
ATOM 2989 O O . HIS B 1 190 ? -19.594 5.508 -10.852 1 64.75 190 HIS B O 1
ATOM 2995 N N . GLY B 1 191 ? -18.328 5.594 -12.664 1 50.09 191 GLY B N 1
ATOM 2996 C CA . GLY B 1 191 ? -19.406 6.09 -13.516 1 50.09 191 GLY B CA 1
ATOM 2997 C C . GLY B 1 191 ? -20.25 4.984 -14.125 1 50.09 191 GLY B C 1
ATOM 2998 O O . GLY B 1 191 ? -21.188 5.25 -14.867 1 50.09 191 GLY B O 1
ATOM 2999 N N . GLY B 1 192 ? -19.938 3.658 -14.133 1 38.38 192 GLY B N 1
ATOM 3000 C CA . GLY B 1 192 ? -20.938 2.762 -14.695 1 38.38 192 GLY B CA 1
ATOM 3001 C C . GLY B 1 192 ? -22 2.348 -13.703 1 38.38 192 GLY B C 1
ATOM 3002 O O . GLY B 1 192 ? -21.812 2.445 -12.492 1 38.38 192 GLY B O 1
#

Foldseek 3Di:
DLLVVLVVVPDDLAAEEEEEACFQNSNVVSVVVVNHQYEYEHQDPVSLVNVCVVCVPPPSYHGHHDDLLPDDADQDAHEYEYEDDAPCVLSNCCVQQLQVNRHHQKYKYKYFPVVLCQLQDVVHDDLSSNLRVQFKHKDWDDKAQQVVDVVRDPGTITIIMMHTDVVGNDDSVCRNCSSVVCVVVSCVVPVD/DLLVVLVVVPDDLAAEEEEEACFQNSNVVSVVVVNHQYEYEHQDPVSLVNVCVVCVPPPSYHGHHDDLLPDDADQDAHEYEYEDDAPCVLSNCCVQQLQLNRHHQKYKYKYFPVVLCQLQDVVHDDLSSNLRVQFKHKDWDDKAQQVVDVVRDPGTITIIMMHTDVVGNDDSVCRNCSSVVCVVVSCVVPVD

Sequence (384 aa):
MVARAVERLALDPDDLVVEIGAGRGALTDPLAETGVRVVAVERDRQLAERLRSRYADVDRVRVITCDIRRFRWPREPYRVVGNVPFGVTSDILDALLDDPDKGPTRADLLVQAEVAHKRAAAPPTTLRSAAWAPWWTFTVGGHVPRQAFRPVPAVDAAWLTIRQRTPAVLPTTLAPSFRDHLRPLWSGAHGGMVARAVERLALDPDDLVVEIGAGRGALTDPLAETGVRVVAVERDRQLAERLRSRYADVDRVRVITCDIRRFRWPREPYRVVGNVPFGVTSDILDALLDDPDKGPTRADLLVQAEVAHKRAAAPPTTLRSAAWAPWWTFTVGGHVPRQAFRPVPAVDAAWLTIRQRTPAVLPTTLAPSFRDHLRPLWSGAHGG

Organism: NCBI:txid1608957